Protein AF-0000000075743514 (afdb_homodimer)

Organism: Caldivirga maquilingensis (strain ATCC 700844 / DSM 13496 / JCM 10307 / IC-167) (NCBI:txid397948)

Foldseek 3Di:
DDPAPLCLQVVCPPADWAAACLLPPFREIERQQLPRDFQSFVLLLLLSLLVVPDDDQQLAEEEEDAASNLRSVLVRCLSVVGAYEYEHEPPRFPLRVVSSVVSVHHYDYDHDDRVVCVVVRVVVCVVSVGHYSPCQAHLSLQQSLLVGVQVRVQVVQVVVPDDAQEEEFEAASNRNQLSNQLNCCVVPNNSHAYEYEAADDPADFPPGHDDDPVRNSNVSRDHPYYHHDHQLQLLVQQVSRCVRVVFFAGSRQSRRSSVCVVVSDHRYYYYGGHGNPSCCVVNVVSVVVVD/DDPAPLCLQVVCPPADWAAACLLPPFREIERQQLPRDFQSFVLLLLLSLLVVPDDDQQLAEEEEDAASNLRSVLVRCLRVVGAYEYEHEPPRFPLRVVSSVVSVHHYHYDHDDRVVCVVVRVVVCVVSVGHYSPCQAHLSLQQSLLVGVQVRVQVVQVVVPDDAQEEEFEAASNRNQLSNQLNCCVVPNNSHAYEYEAADDPADFPPGHDDDPVRNSNVSRDHPYYHHDHQLQLLVQQVSRCVRVVFFAGSRQSRRSSVCVVVSDHRYYYYGGHGNPSCCVVNVVSVVVVD

Solvent-accessible surface area (backbone atoms only — not comparable to full-atom values): 28614 Å² total; per-residue (Å²): 110,27,81,39,64,68,50,41,56,63,64,58,57,71,57,51,37,34,46,39,52,70,56,57,92,40,51,36,29,34,37,39,28,30,69,35,80,64,60,25,16,47,32,40,55,32,32,52,28,30,57,69,69,44,76,88,48,79,81,9,38,37,50,67,33,59,38,60,44,42,46,19,40,49,20,56,32,22,46,70,73,33,54,46,39,38,32,29,31,62,80,34,58,64,47,45,56,47,53,35,53,46,38,66,47,49,73,45,72,38,82,69,46,57,79,74,44,41,65,59,52,56,52,49,24,62,74,70,62,30,39,59,61,44,74,62,72,34,64,36,27,20,46,41,19,32,71,40,57,30,48,43,51,54,53,43,32,52,74,71,71,47,74,56,37,32,40,34,30,50,26,44,73,32,29,57,49,20,11,30,24,44,45,46,39,73,74,48,39,84,63,36,39,27,35,36,31,25,39,22,91,95,38,72,42,77,82,42,34,63,87,52,92,86,42,75,44,52,86,56,38,54,61,76,43,78,43,70,34,40,47,69,48,7,47,52,18,23,32,48,37,14,38,32,40,20,43,62,40,14,56,50,22,5,31,30,47,33,51,44,62,73,64,65,64,54,33,27,38,35,44,26,42,30,37,33,59,63,38,47,70,61,49,46,55,52,52,63,70,73,106,110,27,82,38,65,68,51,42,54,64,63,58,57,70,58,51,37,34,46,40,52,69,56,58,92,38,52,36,30,35,39,39,28,29,69,35,80,65,61,26,16,46,31,39,53,33,31,51,27,30,56,67,69,43,78,86,48,78,79,9,38,38,48,68,33,58,36,59,44,42,46,20,40,48,20,56,32,22,46,70,72,33,55,45,39,36,31,28,30,62,81,33,58,65,47,44,56,45,54,36,52,47,39,66,46,50,73,44,72,39,81,68,46,56,77,75,44,41,63,58,51,55,51,47,23,62,75,69,61,30,40,60,61,44,75,62,71,34,64,34,28,19,46,41,20,32,71,40,56,29,48,44,50,54,53,43,33,50,75,72,71,46,72,57,38,31,39,34,30,51,24,45,73,33,27,58,48,21,10,30,24,45,43,46,39,74,74,47,37,84,63,35,40,28,35,36,31,25,38,21,90,97,38,74,41,76,82,43,34,63,89,52,92,85,42,73,44,52,85,57,40,54,63,74,43,78,43,70,35,38,48,70,48,8,47,50,18,24,33,47,38,14,40,31,40,21,42,63,41,16,56,50,22,5,32,29,48,32,51,44,61,74,64,67,64,54,33,27,38,35,46,25,42,30,38,33,59,63,37,48,69,62,49,48,54,52,53,64,71,73,106

pLDDT: mean 96.68, std 4.06, range [60.94, 98.94]

Secondary structure (DSSP, 8-state):
-BSSHHHHHHHTPSPPEEE-GGGTTS-EEEEEGGGSTTTSBTHHHHHHHHHHHSS--TT-EEEE-SSHHHHHHHHHHHHHT--EEEEEETTS-HHHHHHHHHTT-EEEEESS-HHHHHHHHHHHHHHHT-B---TTT-THHHHHIIIIIIHHHHHHHHHHT---SEEEEE-SSSHHHHHHHHHHHHHHGGGSEEEEEEEPTT---TT-----TT-TTTTT---SEEEEE-HHHHHHHHHHHHHHH---B-HHHHHHHHHHHHHT-SSEEEEE-BBGGGGHHHHHHHHHHH-/-BSSHHHHHHHTPSPPEEE-GGGTTS-EEEEEGGGSTTTSBTHHHHHHHHHHH-S--TT-EEEE-SSHHHHHHHHHHHHHT--EEEEEETTS-HHHHHHHHHTT-EEEEESS-HHHHHHHHHHHHHHHT-B---TTT-THHHHHIIIIIIHHHHHHHHHHT---SEEEEE-SSSHHHHHHHHHHHHHHGGGSEEEEEEEPTT---TT-----TT-TTTTT---SEEEEE-HHHHHHHHHHHHHHH---B-HHHHHHHHHHHHHT-SSEEEEE-BBGGGGHHHHHHHHHHH-

Sequence (582 aa):
MFNSLEELVTGVWPTPLLKLNLFKQRNVWAKLEFMNPLTHSIKDRTALGLIKSLGNVDKGVIEVSSGNLAVALASILRARGIDYIAYVPSGSPRSFKVMLKLMGVKVVEREGNTSSILPEVINEAKKLGLSHPNQFSNPANYMIHYNTTAREIDEQCRLAGFKPKYIIGAVGTAGHMTGISMYFKEKYGNDVKVIAVQPSVNSTIPGIKRINGNNPFSELLKVDQVIDVSREQALIGVVKVARSDGLLIGLSSGAVAYAAMSLNVNDAVLIFPDDAWKYIDELDYELTQVDMFNSLEELVTGVWPTPLLKLNLFKQRNVWAKLEFMNPLTHSIKDRTALGLIKSLGNVDKGVIEVSSGNLAVALASILRARGIDYIAYVPSGSPRSFKVMLKLMGVKVVEREGNTSSILPEVINEAKKLGLSHPNQFSNPANYMIHYNTTAREIDEQCRLAGFKPKYIIGAVGTAGHMTGISMYFKEKYGNDVKVIAVQPSVNSTIPGIKRINGNNPFSELLKVDQVIDVSREQALIGVVKVARSDGLLIGLSSGAVAYAAMSLNVNDAVLIFPDDAWKYIDELDYELTQVD

InterPro domains:
  IPR001926 Tryptophan synthase beta chain-like, PALP domain [PF00291] (10-261)
  IPR036052 Tryptophan synthase beta chain-like, PALP domain superfamily [G3DSA:3.40.50.1100] (15-280)
  IPR036052 Tryptophan synthase beta chain-like, PALP domain superfamily [G3DSA:3.40.50.1100] (45-139)
  IPR036052 Tryptophan synthase beta chain-like, PALP domain superfamily [SSF53686] (7-282)
  IPR050214 Cysteine synthase/Cystathionine beta-synthase [PTHR10314] (13-282)

Nearest PDB structures (foldseek):
  5b36-assembly2_B  TM=9.094E-01  e=4.203E-28  Aeropyrum pernix K1
  3vsc-assembly2_B  TM=9.122E-01  e=3.045E-27  Aeropyrum pernix K1
  2bht-assembly2_C  TM=8.977E-01  e=1.994E-23  Escherichia coli
  2bhs-assembly2_C  TM=8.764E-01  e=1.875E-23  Escherichia coli
  2v03-assembly1_A-2  TM=8.827E-01  e=9.368E-23  Escherichia coli K-12

Structure (mmCIF, N/CA/C/O backbone):
data_AF-0000000075743514-model_v1
#
loop_
_entity.id
_entity.type
_entity.pdbx_description
1 polymer "Pyridoxal-5'-phosphate-dependent protein beta subunit"
#
loop_
_atom_site.group_PDB
_atom_site.id
_atom_site.type_symbol
_atom_site.label_atom_id
_atom_site.label_alt_id
_atom_site.label_comp_id
_atom_site.label_asym_id
_atom_site.label_entity_id
_atom_site.label_seq_id
_atom_site.pdbx_PDB_ins_code
_atom_site.Cartn_x
_atom_site.Cartn_y
_atom_site.Cartn_z
_atom_site.occupancy
_atom_site.B_iso_or_equiv
_atom_site.auth_seq_id
_atom_site.auth_comp_id
_atom_site.auth_asym_id
_atom_site.auth_atom_id
_atom_site.pdbx_PDB_model_num
ATOM 1 N N . MET A 1 1 ? -10.547 10.031 -11.367 1 95.88 1 MET A N 1
ATOM 2 C CA . MET A 1 1 ? -11.742 9.891 -10.539 1 95.88 1 MET A CA 1
ATOM 3 C C . MET A 1 1 ? -12.438 8.562 -10.812 1 95.88 1 MET A C 1
ATOM 5 O O . MET A 1 1 ? -12.508 8.117 -11.953 1 95.88 1 MET A O 1
ATOM 9 N N . PHE A 1 2 ? -12.875 7.914 -9.711 1 97.62 2 PHE A N 1
ATOM 10 C CA . PHE A 1 2 ? -13.523 6.613 -9.836 1 97.62 2 PHE A CA 1
ATOM 11 C C . PHE A 1 2 ? -14.82 6.578 -9.039 1 97.62 2 PHE A C 1
ATOM 13 O O . PHE A 1 2 ? -14.867 7.055 -7.898 1 97.62 2 PHE A O 1
ATOM 20 N N . ASN A 1 3 ? -15.883 5.969 -9.625 1 96.62 3 ASN A N 1
ATOM 21 C CA . ASN A 1 3 ? -17.203 5.969 -8.992 1 96.62 3 ASN A CA 1
ATOM 22 C C . ASN A 1 3 ? -17.438 4.684 -8.211 1 96.62 3 ASN A C 1
ATOM 24 O O . ASN A 1 3 ? -18.469 4.551 -7.531 1 96.62 3 ASN A O 1
ATOM 28 N N . SER A 1 4 ? -16.531 3.689 -8.367 1 96.69 4 SER A N 1
ATOM 29 C CA . SER A 1 4 ? -16.656 2.424 -7.656 1 96.69 4 SER A CA 1
ATOM 30 C C . SER A 1 4 ? -15.281 1.816 -7.379 1 96.69 4 SER A C 1
ATOM 32 O O . SER A 1 4 ? -14.297 2.172 -8.031 1 96.69 4 SER A O 1
ATOM 34 N N . LEU A 1 5 ? -15.273 0.957 -6.422 1 97.75 5 LEU A N 1
ATOM 35 C CA . LEU A 1 5 ? -14.039 0.269 -6.059 1 97.75 5 LEU A CA 1
ATOM 36 C C . LEU A 1 5 ? -13.508 -0.548 -7.23 1 97.75 5 LEU A C 1
ATOM 38 O O . LEU A 1 5 ? -12.289 -0.611 -7.449 1 97.75 5 LEU A O 1
ATOM 42 N N . GLU A 1 6 ? -14.367 -1.221 -7.984 1 96.44 6 GLU A N 1
ATOM 43 C CA . GLU A 1 6 ? -13.945 -2.033 -9.117 1 96.44 6 GLU A CA 1
ATOM 44 C C . GLU A 1 6 ? -13.367 -1.166 -10.234 1 96.44 6 GLU A C 1
ATOM 46 O O . GLU A 1 6 ? -12.398 -1.553 -10.891 1 96.44 6 GLU A O 1
ATOM 51 N N . GLU A 1 7 ? -14.031 0.012 -10.422 1 97.69 7 GLU A N 1
ATOM 52 C CA . GLU A 1 7 ? -13.469 0.966 -11.375 1 97.69 7 GLU A CA 1
ATOM 53 C C . GLU A 1 7 ? -12.07 1.408 -10.938 1 97.69 7 GLU A C 1
ATOM 55 O O . GLU A 1 7 ? -11.188 1.608 -11.781 1 97.69 7 GLU A O 1
ATOM 60 N N . LEU A 1 8 ? -11.906 1.562 -9.625 1 98.5 8 LEU A N 1
ATOM 61 C CA . LEU A 1 8 ? -10.594 1.939 -9.109 1 98.5 8 LEU A CA 1
ATOM 62 C C . LEU A 1 8 ? -9.555 0.864 -9.414 1 98.5 8 LEU A C 1
ATOM 64 O O . LEU A 1 8 ? -8.453 1.174 -9.867 1 98.5 8 LEU A O 1
ATOM 68 N N . VAL A 1 9 ? -9.867 -0.396 -9.203 1 98.31 9 VAL A N 1
ATOM 69 C CA . VAL A 1 9 ? -8.93 -1.495 -9.414 1 98.31 9 VAL A CA 1
ATOM 70 C C . VAL A 1 9 ? -8.422 -1.485 -10.852 1 98.31 9 VAL A C 1
ATOM 72 O O . VAL A 1 9 ? -7.219 -1.407 -11.102 1 98.31 9 VAL A O 1
ATOM 75 N N . THR A 1 10 ? -9.344 -1.459 -11.812 1 97.81 10 THR A N 1
ATOM 76 C CA . THR A 1 10 ? -8.945 -1.525 -13.219 1 97.81 10 THR A CA 1
ATOM 77 C C . THR A 1 10 ? -8.328 -0.203 -13.664 1 97.81 10 THR A C 1
ATOM 79 O O . THR A 1 10 ? -7.473 -0.18 -14.555 1 97.81 10 THR A O 1
ATOM 82 N N . GLY A 1 11 ? -8.719 0.873 -12.992 1 97.19 11 GLY A N 1
ATOM 83 C CA . GLY A 1 11 ? -8.312 2.203 -13.422 1 97.19 11 GLY A CA 1
ATOM 84 C C . GLY A 1 11 ? -6.863 2.516 -13.102 1 97.19 11 GLY A C 1
ATOM 85 O O . GLY A 1 11 ? -6.273 3.424 -13.695 1 97.19 11 GLY A O 1
ATOM 86 N N . VAL A 1 12 ? -6.266 1.74 -12.234 1 97.12 12 VAL A N 1
ATOM 87 C CA . VAL A 1 12 ? -4.898 2.061 -11.828 1 97.12 12 VAL A CA 1
ATOM 88 C C . VAL A 1 12 ? -3.908 1.262 -12.672 1 97.12 12 VAL A C 1
ATOM 90 O O . VAL A 1 12 ? -2.693 1.379 -12.492 1 97.12 12 VAL A O 1
ATOM 93 N N . TRP A 1 13 ? -4.43 0.385 -13.586 1 97.69 13 TRP A N 1
ATOM 94 C CA . TRP A 1 13 ? -3.557 -0.374 -14.477 1 97.69 13 TRP A CA 1
ATOM 95 C C . TRP A 1 13 ? -3.123 0.474 -15.664 1 97.69 13 TRP A C 1
ATOM 97 O O . TRP A 1 13 ? -3.9 1.288 -16.172 1 97.69 13 TRP A O 1
ATOM 107 N N . PRO A 1 14 ? -1.909 0.281 -16.203 1 98.38 14 PRO A N 1
ATOM 108 C CA . PRO A 1 14 ? -0.92 -0.719 -15.789 1 98.38 14 PRO A CA 1
ATOM 109 C C . PRO A 1 14 ? -0.207 -0.344 -14.492 1 98.38 14 PRO A C 1
ATOM 111 O O . PRO A 1 14 ? 0.044 0.837 -14.234 1 98.38 14 PRO A O 1
ATOM 114 N N . THR A 1 15 ? 0.092 -1.34 -13.648 1 98.75 15 THR A N 1
ATOM 115 C CA . THR A 1 15 ? 0.985 -1.09 -12.523 1 98.75 15 THR A CA 1
ATOM 116 C C . THR A 1 15 ? 2.393 -0.76 -13.016 1 98.75 15 THR A C 1
ATOM 118 O O . THR A 1 15 ? 2.762 -1.104 -14.141 1 98.75 15 THR A O 1
ATOM 121 N N . PRO A 1 16 ? 3.18 -0.149 -12.25 1 98.69 16 PRO A N 1
ATOM 122 C CA . PRO A 1 16 ? 4.469 0.389 -12.688 1 98.69 16 PRO A CA 1
ATOM 123 C C . PRO A 1 16 ? 5.492 -0.704 -12.992 1 98.69 16 PRO A C 1
ATOM 125 O O . PRO A 1 16 ? 5.445 -1.781 -12.398 1 98.69 16 PRO A O 1
ATOM 128 N N . LEU A 1 17 ? 6.266 -0.479 -13.945 1 98.75 17 LEU A N 1
ATOM 129 C CA . LEU A 1 17 ? 7.523 -1.168 -14.219 1 98.75 17 LEU A CA 1
ATOM 130 C C . LEU A 1 17 ? 8.719 -0.286 -13.859 1 98.75 17 LEU A C 1
ATOM 132 O O . LEU A 1 17 ? 8.891 0.788 -14.445 1 98.75 17 LEU A O 1
ATOM 136 N N . LEU A 1 18 ? 9.562 -0.729 -12.875 1 98.62 18 LEU A N 1
ATOM 137 C CA . LEU A 1 18 ? 10.633 0.105 -12.336 1 98.62 18 LEU A CA 1
ATOM 138 C C . LEU A 1 18 ? 11.992 -0.542 -12.562 1 98.62 18 LEU A C 1
ATOM 140 O O . LEU A 1 18 ? 12.195 -1.717 -12.242 1 98.62 18 LEU A O 1
ATOM 144 N N . LYS A 1 19 ? 12.938 0.194 -13.109 1 98.38 19 LYS A N 1
ATOM 145 C CA . LYS A 1 19 ? 14.305 -0.299 -13.219 1 98.38 19 LYS A CA 1
ATOM 146 C C . LYS A 1 19 ? 14.977 -0.368 -11.852 1 98.38 19 LYS A C 1
ATOM 148 O O . LYS A 1 19 ? 14.898 0.582 -11.07 1 98.38 19 LYS A O 1
ATOM 153 N N . LEU A 1 20 ? 15.641 -1.454 -11.547 1 98.5 20 LEU A N 1
ATOM 154 C CA . LEU A 1 20 ? 16.188 -1.667 -10.219 1 98.5 20 LEU A CA 1
ATOM 155 C C . LEU A 1 20 ? 17.672 -1.272 -10.172 1 98.5 20 LEU A C 1
ATOM 157 O O . LEU A 1 20 ? 18.469 -1.76 -10.969 1 98.5 20 LEU A O 1
ATOM 161 N N . ASN A 1 21 ? 17.984 -0.526 -9.117 1 97.88 21 ASN A N 1
ATOM 162 C CA . ASN A 1 21 ? 19.375 -0.161 -8.859 1 97.88 21 ASN A CA 1
ATOM 163 C C . ASN A 1 21 ? 20.188 -1.364 -8.398 1 97.88 21 ASN A C 1
ATOM 165 O O . ASN A 1 21 ? 21.406 -1.421 -8.625 1 97.88 21 ASN A O 1
ATOM 169 N N . LEU A 1 22 ? 19.531 -2.281 -7.781 1 98.31 22 LEU A N 1
ATOM 170 C CA . LEU A 1 22 ? 20.156 -3.453 -7.18 1 98.31 22 LEU A CA 1
ATOM 171 C C . LEU A 1 22 ? 21.047 -4.168 -8.188 1 98.31 22 LEU A C 1
ATOM 173 O O . LEU A 1 22 ? 22.094 -4.727 -7.812 1 98.31 22 LEU A O 1
ATOM 177 N N . PHE A 1 23 ? 20.656 -4.105 -9.453 1 97.94 23 PHE A N 1
ATOM 178 C CA . PHE A 1 23 ? 21.359 -4.887 -10.461 1 97.94 23 PHE A CA 1
ATOM 179 C C . PHE A 1 23 ? 22.312 -4.004 -11.266 1 97.94 23 PHE A C 1
ATOM 181 O O . PHE A 1 23 ? 22.797 -4.406 -12.328 1 97.94 23 PHE A O 1
ATOM 188 N N . LYS A 1 24 ? 22.578 -2.752 -10.805 1 91.5 24 LYS A N 1
ATOM 189 C CA . LYS A 1 24 ? 23.594 -1.843 -11.32 1 91.5 24 LYS A CA 1
ATOM 190 C C . LYS A 1 24 ? 23.375 -1.574 -12.812 1 91.5 24 LYS A C 1
ATOM 192 O O . LYS A 1 24 ? 22.281 -1.194 -13.227 1 91.5 24 LYS A O 1
ATOM 197 N N . GLN A 1 25 ? 24.328 -2.027 -13.625 1 90.12 25 GLN A N 1
ATOM 198 C CA . GLN A 1 25 ? 24.297 -1.661 -15.039 1 90.12 25 GLN A CA 1
ATOM 199 C C . GLN A 1 25 ? 23.469 -2.654 -15.844 1 90.12 25 GLN A C 1
ATOM 201 O O . GLN A 1 25 ? 23.234 -2.455 -17.031 1 90.12 25 GLN A O 1
ATOM 206 N N . ARG A 1 26 ? 22.953 -3.619 -15.211 1 96.62 26 ARG A N 1
ATOM 207 C CA . ARG A 1 26 ? 22.109 -4.57 -15.93 1 96.62 26 ARG A CA 1
ATOM 208 C C . ARG A 1 26 ? 20.688 -4.051 -16.062 1 96.62 26 ARG A C 1
ATOM 210 O O . ARG A 1 26 ? 20.25 -3.205 -15.273 1 96.62 26 ARG A O 1
ATOM 217 N N . ASN A 1 27 ? 20.047 -4.5 -17.156 1 98.12 27 ASN A N 1
ATOM 218 C CA . ASN A 1 27 ? 18.688 -4.07 -17.469 1 98.12 27 ASN A CA 1
ATOM 219 C C . ASN A 1 27 ? 17.656 -4.977 -16.797 1 98.12 27 ASN A C 1
ATOM 221 O O . ASN A 1 27 ? 17.047 -5.824 -17.469 1 98.12 27 ASN A O 1
ATOM 225 N N . VAL A 1 28 ? 17.438 -4.766 -15.469 1 98.75 28 VAL A N 1
ATOM 226 C CA . VAL A 1 28 ? 16.5 -5.57 -14.688 1 98.75 28 VAL A CA 1
ATOM 227 C C . VAL A 1 28 ? 15.414 -4.68 -14.094 1 98.75 28 VAL A C 1
ATOM 229 O O . VAL A 1 28 ? 15.711 -3.674 -13.445 1 98.75 28 VAL A O 1
ATOM 232 N N . TRP A 1 29 ? 14.211 -5.082 -14.383 1 98.81 29 TRP A N 1
ATOM 233 C CA . TRP A 1 29 ? 13.047 -4.285 -14.016 1 98.81 29 TRP A CA 1
ATOM 234 C C . TRP A 1 29 ? 12.117 -5.074 -13.094 1 98.81 29 TRP A C 1
ATOM 236 O O . TRP A 1 29 ? 12.07 -6.305 -13.148 1 98.81 29 TRP A O 1
ATOM 246 N N . ALA A 1 30 ? 11.438 -4.363 -12.242 1 98.88 30 ALA A N 1
ATOM 247 C CA . ALA A 1 30 ? 10.422 -4.969 -11.375 1 98.88 30 ALA A CA 1
ATOM 248 C C . ALA A 1 30 ? 9.023 -4.492 -11.75 1 98.88 30 ALA A C 1
ATOM 250 O O . ALA A 1 30 ? 8.789 -3.289 -11.891 1 98.88 30 ALA A O 1
ATOM 251 N N . LYS A 1 31 ? 8.125 -5.41 -12.07 1 98.94 31 LYS A N 1
ATOM 252 C CA . LYS A 1 31 ? 6.699 -5.121 -12.18 1 98.94 31 LYS A CA 1
ATOM 253 C C . LYS A 1 31 ? 6.051 -4.992 -10.805 1 98.94 31 LYS A C 1
ATOM 255 O O . LYS A 1 31 ? 5.883 -5.988 -10.094 1 98.94 31 LYS A O 1
ATOM 260 N N . LEU A 1 32 ? 5.625 -3.758 -10.406 1 98.88 32 LEU A N 1
ATOM 261 C CA . LEU A 1 32 ? 5.23 -3.449 -9.039 1 98.88 32 LEU A CA 1
ATOM 262 C C . LEU A 1 32 ? 3.742 -3.713 -8.828 1 98.88 32 LEU A C 1
ATOM 264 O O . LEU A 1 32 ? 2.963 -2.775 -8.641 1 98.88 32 LEU A O 1
ATOM 268 N N . GLU A 1 33 ? 3.422 -4.949 -8.625 1 98.81 33 GLU A N 1
ATOM 269 C CA . GLU A 1 33 ? 2.027 -5.355 -8.469 1 98.81 33 GLU A CA 1
ATOM 270 C C . GLU A 1 33 ? 1.5 -5.004 -7.082 1 98.81 33 GLU A C 1
ATOM 272 O O . GLU A 1 33 ? 0.289 -5.008 -6.855 1 98.81 33 GLU A O 1
ATOM 277 N N . PHE A 1 34 ? 2.379 -4.668 -6.117 1 98.44 34 PHE A N 1
ATOM 278 C CA . PHE A 1 34 ? 1.924 -4.211 -4.809 1 98.44 34 PHE A CA 1
ATOM 279 C C . PHE A 1 34 ? 1.243 -2.854 -4.914 1 98.44 34 PHE A C 1
ATOM 281 O O . PHE A 1 34 ? 0.658 -2.369 -3.941 1 98.44 34 PHE A O 1
ATOM 288 N N . MET A 1 35 ? 1.204 -2.23 -6.129 1 98.44 35 MET A N 1
ATOM 289 C CA . MET A 1 35 ? 0.561 -0.935 -6.32 1 98.44 35 MET A CA 1
ATOM 290 C C . MET A 1 35 ? -0.9 -1.107 -6.727 1 98.44 35 MET A C 1
ATOM 292 O O . MET A 1 35 ? -1.567 -0.137 -7.086 1 98.44 35 MET A O 1
ATOM 296 N N . ASN A 1 36 ? -1.401 -2.336 -6.68 1 98.75 36 ASN A N 1
ATOM 297 C CA . ASN A 1 36 ? -2.848 -2.521 -6.723 1 9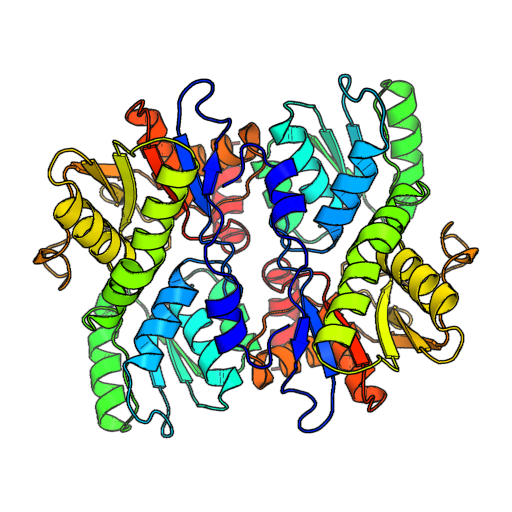8.75 36 ASN A CA 1
ATOM 298 C C . ASN A 1 36 ? -3.523 -1.96 -5.477 1 98.75 36 ASN A C 1
ATOM 300 O O . ASN A 1 36 ? -2.961 -2.02 -4.383 1 98.75 36 ASN A O 1
ATOM 304 N N . PRO A 1 37 ? -4.746 -1.481 -5.531 1 98.38 37 PRO A N 1
ATOM 305 C CA . PRO A 1 37 ? -5.238 -0.521 -4.543 1 98.38 37 PRO A CA 1
ATOM 306 C C . PRO A 1 37 ? -5.863 -1.198 -3.322 1 98.38 37 PRO A C 1
ATOM 308 O O . PRO A 1 37 ? -6.035 -0.562 -2.279 1 98.38 37 PRO A O 1
ATOM 311 N N . LEU A 1 38 ? -6.281 -2.457 -3.414 1 98.5 38 LEU A N 1
ATOM 312 C CA . LEU A 1 38 ? -7.082 -3.027 -2.336 1 98.5 38 LEU A CA 1
ATOM 313 C C . LEU A 1 38 ? -6.191 -3.621 -1.251 1 98.5 38 LEU A C 1
ATOM 315 O O . LEU A 1 38 ? -6.266 -3.213 -0.089 1 98.5 38 LEU A O 1
ATOM 319 N N . THR A 1 39 ? -5.328 -4.566 -1.691 1 98.38 39 THR A N 1
ATOM 320 C CA . THR A 1 39 ? -4.512 -5.301 -0.73 1 98.38 39 THR A CA 1
ATOM 321 C C . THR A 1 39 ? -3.031 -4.984 -0.925 1 98.38 39 THR A C 1
ATOM 323 O O . THR A 1 39 ? -2.174 -5.57 -0.256 1 98.38 39 THR A O 1
ATOM 326 N N . HIS A 1 40 ? -2.771 -4.082 -1.88 1 98.19 40 HIS A N 1
ATOM 327 C CA . HIS A 1 40 ? -1.383 -3.832 -2.248 1 98.19 40 HIS A CA 1
ATOM 328 C C . HIS A 1 40 ? -0.684 -5.121 -2.666 1 98.19 40 HIS A C 1
ATOM 330 O O . HIS A 1 40 ? 0.394 -5.441 -2.158 1 98.19 40 HIS A O 1
ATOM 336 N N . SER A 1 41 ? -1.385 -5.82 -3.604 1 98.5 41 SER A N 1
ATOM 337 C CA . SER A 1 41 ? -0.812 -7.066 -4.102 1 98.5 41 SER A CA 1
ATOM 338 C C . SER A 1 41 ? -1.41 -7.445 -5.453 1 98.5 41 SER A C 1
ATOM 340 O O . SER A 1 41 ? -2.42 -6.879 -5.875 1 98.5 41 SER A O 1
ATOM 342 N N . ILE A 1 42 ? -0.822 -8.406 -6.055 1 98.75 42 ILE A N 1
ATOM 343 C CA . ILE A 1 42 ? -1.219 -8.898 -7.367 1 98.75 42 ILE A CA 1
ATOM 344 C C . ILE A 1 42 ? -2.576 -9.594 -7.27 1 98.75 42 ILE A C 1
ATOM 346 O O . ILE A 1 42 ? -3.262 -9.773 -8.281 1 98.75 42 ILE A O 1
ATOM 350 N N . LYS A 1 43 ? -3.02 -9.945 -6.023 1 98.75 43 LYS A N 1
ATOM 351 C CA . LYS A 1 43 ? -4.242 -10.727 -5.84 1 98.75 43 LYS A CA 1
ATOM 352 C C . LYS A 1 43 ? -5.48 -9.852 -6.039 1 98.75 43 LYS A C 1
ATOM 354 O O . LYS A 1 43 ? -6.59 -10.375 -6.184 1 98.75 43 LYS A O 1
ATOM 359 N N . ASP A 1 44 ? -5.309 -8.531 -6.027 1 98.81 44 ASP A N 1
ATOM 360 C CA . ASP A 1 44 ? -6.434 -7.68 -6.398 1 98.81 44 ASP A CA 1
ATOM 361 C C . ASP A 1 44 ? -6.961 -8.039 -7.789 1 98.81 44 ASP A C 1
ATOM 363 O O . ASP A 1 44 ? -8.172 -8.086 -8.008 1 98.81 44 ASP A O 1
ATOM 367 N N . ARG A 1 45 ? -5.965 -8.312 -8.719 1 98.81 45 ARG A N 1
ATOM 368 C CA . ARG A 1 45 ? -6.344 -8.727 -10.07 1 98.81 45 ARG A CA 1
ATOM 369 C C . ARG A 1 45 ? -7.098 -10.055 -10.039 1 98.81 45 ARG A C 1
ATOM 371 O O . ARG A 1 45 ? -8.164 -10.188 -10.648 1 98.81 45 ARG A O 1
ATOM 378 N N . THR A 1 46 ? -6.531 -10.977 -9.312 1 98.81 46 THR A N 1
ATOM 379 C CA . THR A 1 46 ? -7.105 -12.312 -9.242 1 98.81 46 THR A CA 1
ATOM 380 C C . THR A 1 46 ? -8.516 -12.266 -8.672 1 98.81 46 THR A C 1
ATOM 382 O O . THR A 1 46 ? -9.43 -12.898 -9.211 1 98.81 46 THR A O 1
ATOM 385 N N . ALA A 1 47 ? -8.695 -11.523 -7.59 1 98.81 47 ALA A N 1
ATOM 386 C CA . ALA A 1 47 ? -10.008 -11.398 -6.961 1 98.81 47 ALA A CA 1
ATOM 387 C C . ALA A 1 47 ? -11.031 -10.836 -7.938 1 98.81 47 ALA A C 1
ATOM 389 O O . ALA A 1 47 ? -12.148 -11.344 -8.047 1 98.81 47 ALA A O 1
ATOM 390 N N . LEU A 1 48 ? -10.633 -9.773 -8.633 1 98.56 48 LEU A N 1
ATOM 391 C CA . LEU A 1 48 ? -11.531 -9.172 -9.617 1 98.56 48 LEU A CA 1
ATOM 392 C C . LEU A 1 48 ? -11.898 -10.18 -10.703 1 98.56 48 LEU A C 1
ATOM 394 O O . LEU A 1 48 ? -13.07 -10.312 -11.055 1 98.56 48 LEU A O 1
ATOM 398 N N . GLY A 1 49 ? -10.867 -10.875 -11.281 1 98.56 49 GLY A N 1
ATOM 399 C CA . GLY A 1 49 ? -11.117 -11.883 -12.297 1 98.56 49 GLY A CA 1
ATOM 400 C C . GLY A 1 49 ? -12.055 -12.977 -11.828 1 98.56 49 GLY A C 1
ATOM 401 O O . GLY A 1 49 ? -12.984 -13.352 -12.547 1 98.56 49 GLY A O 1
ATOM 402 N N . LEU A 1 50 ? -11.859 -13.484 -10.609 1 98.75 50 LEU A N 1
ATOM 403 C CA . LEU A 1 50 ? -12.664 -14.562 -10.062 1 98.75 50 LEU A CA 1
ATOM 404 C C . LEU A 1 50 ? -14.109 -14.109 -9.867 1 98.75 50 LEU A C 1
ATOM 406 O O . LEU A 1 50 ? -15.039 -14.805 -10.281 1 98.75 50 LEU A O 1
ATOM 410 N N . ILE A 1 51 ? -14.289 -12.938 -9.281 1 98.19 51 ILE A N 1
ATOM 411 C CA . ILE A 1 51 ? -15.633 -12.438 -9.008 1 98.19 51 ILE A CA 1
ATOM 412 C C . ILE A 1 51 ? -16.375 -12.219 -10.32 1 98.19 51 ILE A C 1
ATOM 414 O O . ILE A 1 51 ? -17.562 -12.578 -10.438 1 98.19 51 ILE A O 1
ATOM 418 N N . LYS A 1 52 ? -15.711 -11.656 -11.328 1 97.38 52 LYS A N 1
ATOM 419 C CA . LYS A 1 52 ? -16.344 -11.391 -12.625 1 97.38 52 LYS A CA 1
ATOM 420 C C . LYS A 1 52 ? -16.75 -12.695 -13.312 1 97.38 52 LYS A C 1
ATOM 422 O O . LYS A 1 52 ? -17.672 -12.711 -14.117 1 97.38 52 LYS A O 1
ATOM 427 N N . SER A 1 53 ? -16.031 -13.734 -13.008 1 98 53 SER A N 1
ATOM 428 C CA . SER A 1 53 ? -16.297 -15.008 -13.664 1 98 53 SER A CA 1
ATOM 429 C C . SER A 1 53 ? -17.531 -15.695 -13.062 1 98 53 SER A C 1
ATOM 431 O O . SER A 1 53 ? -18.062 -16.641 -13.641 1 98 53 SER A O 1
ATOM 433 N N . LEU A 1 54 ? -17.859 -15.039 -11.93 1 95.75 54 LEU A N 1
ATOM 434 C CA . LEU A 1 54 ? 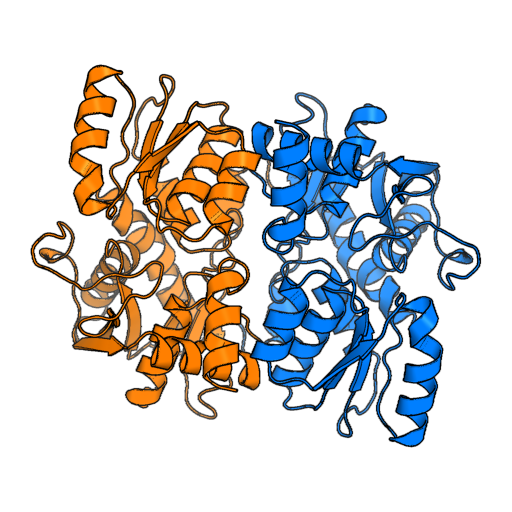-18.984 -15.664 -11.242 1 95.75 54 LEU A CA 1
ATOM 435 C C . LEU A 1 54 ? -20.312 -15.109 -11.758 1 95.75 54 LEU A C 1
ATOM 437 O O . LEU A 1 54 ? -20.359 -14 -12.281 1 95.75 54 LEU A O 1
ATOM 441 N N . GLY A 1 55 ? -21.328 -15.758 -11.938 1 89.19 55 GLY A N 1
ATOM 442 C CA . GLY A 1 55 ? -22.656 -15.25 -12.195 1 89.19 55 GLY A CA 1
ATOM 443 C C . GLY A 1 55 ? -23.234 -14.453 -11.039 1 89.19 55 GLY A C 1
ATOM 444 O O . GLY A 1 55 ? -22.594 -13.539 -10.523 1 89.19 55 GLY A O 1
ATOM 445 N N . ASN A 1 56 ? -24.328 -14.68 -10.672 1 90.81 56 ASN A N 1
ATOM 446 C CA . ASN A 1 56 ? -25 -14.062 -9.531 1 90.81 56 ASN A CA 1
ATOM 447 C C . ASN A 1 56 ? -24.406 -14.555 -8.211 1 90.81 56 ASN A C 1
ATOM 449 O O . ASN A 1 56 ? -24.406 -15.758 -7.938 1 90.81 56 ASN A O 1
ATOM 453 N N . VAL A 1 57 ? -23.938 -13.602 -7.375 1 95.12 57 VAL A N 1
ATOM 454 C CA . VAL A 1 57 ? -23.312 -13.961 -6.109 1 95.12 57 VAL A CA 1
ATOM 455 C C . VAL A 1 57 ? -24.125 -13.398 -4.945 1 95.12 57 VAL A C 1
ATOM 457 O O . VAL A 1 57 ? -23.594 -13.188 -3.854 1 95.12 57 VAL A O 1
ATOM 460 N N . ASP A 1 58 ? -25.344 -13.164 -5.164 1 93 58 ASP A N 1
ATOM 461 C CA . ASP A 1 58 ? -26.172 -12.438 -4.207 1 93 58 ASP A CA 1
ATOM 462 C C . ASP A 1 58 ? -26.344 -13.242 -2.92 1 93 58 ASP A C 1
ATOM 464 O O . ASP A 1 58 ? -26.578 -12.672 -1.852 1 93 58 ASP A O 1
ATOM 468 N N . LYS A 1 59 ? -26.312 -14.594 -3 1 95.75 59 LYS A N 1
ATOM 469 C CA . LYS A 1 59 ? -26.484 -15.422 -1.811 1 95.75 59 LYS A CA 1
ATOM 470 C C . LYS A 1 59 ? -25.234 -15.406 -0.938 1 95.75 59 LYS A C 1
ATOM 472 O O . LYS A 1 59 ? -25.266 -15.852 0.209 1 95.75 59 LYS A O 1
ATOM 477 N N . GLY A 1 60 ? -24.094 -14.938 -1.545 1 98.31 60 GLY A N 1
ATOM 478 C CA . GLY A 1 60 ? -22.859 -14.891 -0.79 1 98.31 60 GLY A CA 1
ATOM 479 C C . GLY A 1 60 ? -21.734 -15.68 -1.438 1 98.31 60 GLY A C 1
ATOM 480 O O . GLY A 1 60 ? -21.969 -16.438 -2.375 1 98.31 60 GLY A O 1
ATOM 481 N N . VAL A 1 61 ? -20.578 -15.477 -0.955 1 98.81 61 VAL A N 1
ATOM 482 C CA . VAL A 1 61 ? -19.375 -16.109 -1.49 1 98.81 61 VAL A CA 1
ATOM 483 C C . VAL A 1 61 ? -18.609 -16.797 -0.364 1 98.81 61 VAL A C 1
ATOM 485 O O . VAL A 1 61 ? -18.625 -16.344 0.781 1 98.81 61 VAL A O 1
ATOM 488 N N . ILE A 1 62 ? -18.016 -17.906 -0.621 1 98.81 62 ILE A N 1
ATOM 489 C CA . ILE A 1 62 ? -17.172 -18.641 0.316 1 98.81 62 ILE A CA 1
ATOM 490 C C . ILE A 1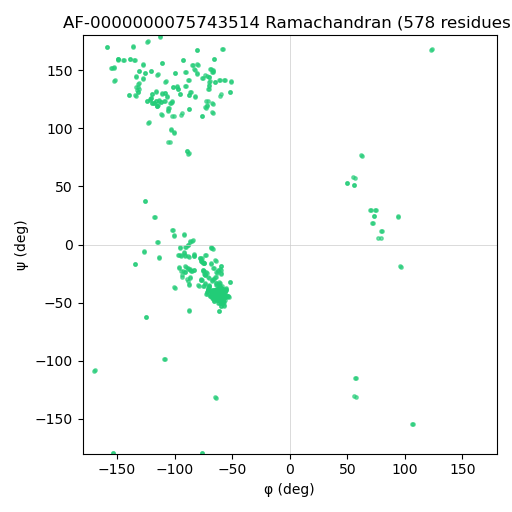 62 ? -15.875 -19.062 -0.37 1 98.81 62 ILE A C 1
ATOM 492 O O . ILE A 1 62 ? -15.883 -19.453 -1.539 1 98.81 62 ILE A O 1
ATOM 496 N N . GLU A 1 63 ? -14.734 -18.875 0.221 1 98.81 63 GLU A N 1
ATOM 497 C CA . GLU A 1 63 ? -13.43 -19.219 -0.345 1 98.81 63 GLU A CA 1
ATOM 498 C C . GLU A 1 63 ? -12.414 -19.516 0.752 1 98.81 63 GLU A C 1
ATOM 500 O O . GLU A 1 63 ? -12.555 -19.047 1.885 1 98.81 63 GLU A O 1
ATOM 505 N N . VAL A 1 64 ? -11.414 -20.344 0.479 1 98.38 64 VAL A N 1
ATOM 506 C CA . VAL A 1 64 ? -10.273 -20.547 1.37 1 98.38 64 VAL A CA 1
ATOM 507 C C . VAL A 1 64 ? -9.039 -19.859 0.789 1 98.38 64 VAL A C 1
ATOM 509 O O . VAL A 1 64 ? -8.75 -19.984 -0.405 1 98.38 64 VAL A O 1
ATOM 512 N N . SER A 1 65 ? -8.398 -19.062 1.543 1 97.19 65 SER A N 1
ATOM 513 C CA . SER A 1 65 ? -7.148 -18.406 1.18 1 97.19 65 SER A CA 1
ATOM 514 C C . SER A 1 65 ? -6.336 -18.031 2.418 1 97.19 65 SER A C 1
ATOM 516 O O . SER A 1 65 ? -6.906 -17.719 3.463 1 97.19 65 SER A O 1
ATOM 518 N N . SER A 1 66 ? -5.059 -17.984 2.271 1 91 66 SER A N 1
ATOM 519 C CA . SER A 1 66 ? -4.188 -17.734 3.414 1 91 66 SER A CA 1
ATOM 520 C C . SER A 1 66 ? -3.9 -16.25 3.578 1 91 66 SER A C 1
ATOM 522 O O . SER A 1 66 ? -3.289 -15.836 4.562 1 91 66 SER A O 1
ATOM 524 N N . GLY A 1 67 ? -4.305 -15.445 2.658 1 94 67 GLY A N 1
ATOM 525 C CA . GLY A 1 67 ? -3.809 -14.094 2.844 1 94 67 GLY A CA 1
ATOM 526 C C . GLY A 1 67 ? -4.48 -13.078 1.936 1 94 67 GLY A C 1
ATOM 527 O O . GLY A 1 67 ? -5.668 -12.789 2.092 1 94 67 GLY A O 1
ATOM 528 N N . ASN A 1 68 ? -3.705 -12.562 0.887 1 97.38 68 ASN A N 1
ATOM 529 C CA . ASN A 1 68 ? -4.047 -11.414 0.055 1 97.38 68 ASN A CA 1
ATOM 530 C C . ASN A 1 68 ? -5.359 -11.633 -0.692 1 97.38 68 ASN A C 1
ATOM 532 O O . ASN A 1 68 ? -6.172 -10.719 -0.814 1 97.38 68 ASN A O 1
ATOM 536 N N . LEU A 1 69 ? -5.602 -12.828 -1.14 1 98.62 69 LEU A N 1
ATOM 537 C CA . LEU A 1 69 ? -6.816 -13.07 -1.911 1 98.62 69 LEU A CA 1
ATOM 538 C C . LEU A 1 69 ? -8.055 -12.969 -1.025 1 98.62 69 LEU A C 1
ATOM 540 O O . LEU A 1 69 ? -9.078 -12.422 -1.443 1 98.62 69 LEU A O 1
ATOM 544 N N . ALA A 1 70 ? -7.984 -13.562 0.149 1 98.69 70 ALA A N 1
ATOM 545 C CA . ALA A 1 70 ? -9.109 -13.453 1.07 1 98.69 70 ALA A CA 1
ATOM 546 C C . ALA A 1 70 ? -9.492 -12 1.31 1 98.69 70 ALA A C 1
ATOM 548 O O . ALA A 1 70 ? -10.672 -11.641 1.258 1 98.69 70 ALA A O 1
ATOM 549 N N . VAL A 1 71 ? -8.523 -11.188 1.516 1 98.81 71 VAL A N 1
ATOM 550 C CA . VAL A 1 71 ? -8.766 -9.773 1.817 1 98.81 71 VAL A CA 1
ATOM 551 C C . VAL A 1 71 ? -9.258 -9.055 0.564 1 98.81 71 VAL A C 1
ATOM 553 O O . VAL A 1 71 ? -10.148 -8.211 0.637 1 98.81 71 VAL A O 1
ATOM 556 N N . ALA A 1 72 ? -8.672 -9.359 -0.577 1 98.88 72 ALA A N 1
ATOM 557 C CA . ALA A 1 72 ? -9.102 -8.742 -1.829 1 98.88 72 ALA A CA 1
ATOM 558 C C . ALA A 1 72 ? -10.555 -9.086 -2.137 1 98.88 72 ALA A C 1
ATOM 560 O O . ALA A 1 72 ? -11.336 -8.211 -2.529 1 98.88 72 ALA A O 1
ATOM 561 N N . LEU A 1 73 ? -10.914 -10.344 -1.97 1 98.88 73 LEU A N 1
ATOM 562 C CA . LEU A 1 73 ? -12.305 -10.742 -2.148 1 98.88 73 LEU A CA 1
ATOM 563 C C . LEU A 1 73 ? -13.219 -9.992 -1.181 1 98.88 73 LEU A C 1
ATOM 565 O O . LEU A 1 73 ? -14.266 -9.477 -1.579 1 98.88 73 LEU A O 1
ATOM 569 N N . ALA A 1 74 ? -12.805 -9.953 0.072 1 98.81 74 ALA A N 1
ATOM 570 C CA . ALA A 1 74 ? -13.578 -9.242 1.084 1 98.81 74 ALA A CA 1
ATOM 571 C C . ALA A 1 74 ? -13.836 -7.797 0.668 1 98.81 74 ALA A C 1
ATOM 573 O O . ALA A 1 74 ? -14.953 -7.293 0.792 1 98.81 74 ALA A O 1
ATOM 574 N N . SER A 1 75 ? -12.82 -7.152 0.174 1 98.81 75 SER A N 1
ATOM 575 C CA . SER A 1 75 ? -12.914 -5.754 -0.229 1 98.81 75 SER A CA 1
ATOM 576 C C . SER A 1 75 ? -13.969 -5.559 -1.313 1 98.81 75 SER A C 1
ATOM 578 O O . SER A 1 75 ? -14.875 -4.734 -1.166 1 98.81 75 SER A O 1
ATOM 580 N N . ILE A 1 76 ? -13.875 -6.328 -2.385 1 98.38 76 ILE A N 1
ATOM 581 C CA . ILE A 1 76 ? -14.781 -6.184 -3.52 1 98.38 76 ILE A CA 1
ATOM 582 C C . ILE A 1 76 ? -16.203 -6.543 -3.096 1 98.38 76 ILE A C 1
ATOM 584 O O . ILE A 1 76 ? -17.156 -5.832 -3.426 1 98.38 76 ILE A O 1
ATOM 588 N N . LEU A 1 77 ? -16.344 -7.609 -2.336 1 98.44 77 LEU A N 1
ATOM 589 C CA . LEU A 1 77 ? -17.672 -8.086 -1.958 1 98.44 77 LEU A CA 1
ATOM 590 C C . LEU A 1 77 ? -18.328 -7.137 -0.969 1 98.44 77 LEU A C 1
ATOM 592 O O . LEU A 1 77 ? -19.531 -6.879 -1.059 1 98.44 77 LEU A O 1
ATOM 596 N N . ARG A 1 78 ? -17.531 -6.582 -0.017 1 97.88 78 ARG A N 1
ATOM 597 C CA . ARG A 1 78 ? -18.094 -5.586 0.892 1 97.88 78 ARG A CA 1
ATOM 598 C C . ARG A 1 78 ? -18.609 -4.371 0.124 1 97.88 78 ARG A C 1
ATOM 600 O O . ARG A 1 78 ? -19.688 -3.871 0.396 1 97.88 78 ARG A O 1
ATOM 607 N N . ALA A 1 79 ? -17.828 -3.908 -0.812 1 97.44 79 ALA A N 1
ATOM 608 C CA . ALA A 1 79 ? -18.219 -2.75 -1.607 1 97.44 79 ALA A CA 1
ATOM 609 C C . ALA A 1 79 ? -19.531 -3.02 -2.357 1 97.44 79 ALA A C 1
ATOM 611 O O . ALA A 1 79 ? -20.281 -2.09 -2.668 1 97.44 79 ALA A O 1
ATOM 612 N N . ARG A 1 80 ? -19.812 -4.332 -2.617 1 96.69 80 ARG A N 1
ATOM 613 C CA . ARG A 1 80 ? -21.031 -4.727 -3.32 1 96.69 80 ARG A CA 1
ATOM 614 C C . ARG A 1 80 ? -22.156 -5.004 -2.338 1 96.69 80 ARG A C 1
ATOM 616 O O . ARG A 1 80 ? -23.297 -5.23 -2.748 1 96.69 80 ARG A O 1
ATOM 623 N N . GLY A 1 81 ? -21.844 -5.043 -1.064 1 96.69 81 GLY A N 1
ATOM 624 C CA . GLY A 1 81 ? -22.828 -5.402 -0.066 1 96.69 81 GLY A CA 1
ATOM 625 C C . GLY A 1 81 ? -23.156 -6.887 -0.048 1 96.69 81 GLY A C 1
ATOM 626 O O . GLY A 1 81 ? -24.297 -7.277 0.225 1 96.69 81 GLY A O 1
ATOM 627 N N . ILE A 1 82 ? -22.203 -7.719 -0.406 1 97.94 82 ILE A N 1
ATOM 628 C CA . ILE A 1 82 ? -22.406 -9.164 -0.515 1 97.94 82 ILE A CA 1
ATOM 629 C C . ILE A 1 82 ? -21.688 -9.875 0.63 1 97.94 82 ILE A C 1
ATOM 631 O O . ILE A 1 82 ? -20.562 -9.516 0.98 1 97.94 82 ILE A O 1
ATOM 635 N N . ASP A 1 83 ? -22.281 -10.883 1.208 1 97.88 83 ASP A N 1
ATOM 636 C CA . ASP A 1 83 ? -21.703 -11.641 2.316 1 97.88 83 ASP A CA 1
ATOM 637 C C . ASP A 1 83 ? -20.547 -12.523 1.841 1 97.88 83 ASP A C 1
ATOM 639 O O . ASP A 1 83 ? -20.594 -13.062 0.735 1 97.88 83 ASP A O 1
ATOM 643 N N . TYR A 1 84 ? -19.641 -12.633 2.674 1 98.69 84 TYR A N 1
ATOM 644 C CA . TYR A 1 84 ? -18.453 -13.406 2.371 1 98.69 84 TYR A CA 1
ATOM 645 C C . TYR A 1 84 ? -18 -14.219 3.578 1 98.69 84 TYR A C 1
ATOM 647 O O . TYR A 1 84 ? -17.922 -13.703 4.695 1 98.69 84 TYR A O 1
ATOM 655 N N . ILE A 1 85 ? -17.781 -15.523 3.389 1 98.81 85 ILE A N 1
ATOM 656 C CA . ILE A 1 85 ? -17.172 -16.391 4.383 1 98.81 85 ILE A CA 1
ATOM 657 C C . ILE A 1 85 ? -15.734 -16.719 3.971 1 98.81 85 ILE A C 1
ATOM 659 O O . ILE A 1 85 ? -15.508 -17.391 2.965 1 98.81 85 ILE A O 1
ATOM 663 N N . ALA A 1 86 ? -14.82 -16.266 4.746 1 98.81 86 ALA A N 1
ATOM 664 C CA . ALA A 1 86 ? -13.406 -16.484 4.469 1 98.81 86 ALA A CA 1
ATOM 665 C C . ALA A 1 86 ? -12.844 -17.625 5.332 1 98.81 86 ALA A C 1
ATOM 667 O O . ALA A 1 86 ? -12.719 -17.469 6.551 1 98.81 86 ALA A O 1
ATOM 668 N N . TYR A 1 87 ? -12.531 -18.703 4.754 1 98.75 87 TYR A N 1
ATOM 669 C CA . TYR A 1 87 ? -11.742 -19.734 5.426 1 98.75 87 TYR A CA 1
ATOM 670 C C . TYR A 1 87 ? -10.258 -19.406 5.367 1 98.75 87 TYR A C 1
ATOM 672 O O . TYR A 1 87 ? -9.711 -19.156 4.289 1 98.75 87 TYR A O 1
ATOM 680 N N . VAL A 1 88 ? -9.633 -19.422 6.496 1 98 88 VAL A N 1
ATOM 681 C CA . VAL A 1 88 ? -8.234 -19 6.59 1 98 88 VAL A CA 1
ATOM 682 C C . VAL A 1 88 ? -7.457 -20.016 7.438 1 98 88 VAL A C 1
ATOM 684 O O . VAL A 1 88 ? -7.859 -20.328 8.562 1 98 88 VAL A O 1
ATOM 687 N N . PRO A 1 89 ? -6.324 -20.516 6.918 1 96.88 89 PRO A N 1
ATOM 688 C CA . PRO A 1 89 ? -5.473 -21.328 7.789 1 96.88 89 PRO A CA 1
ATOM 689 C C . PRO A 1 89 ? -5.039 -20.594 9.055 1 96.88 89 PRO A C 1
ATOM 691 O O . PRO A 1 89 ? -4.684 -19.406 8.984 1 96.88 89 PRO A O 1
ATOM 694 N N . SER A 1 90 ? -4.988 -21.281 10.188 1 96.06 90 SER A N 1
ATOM 695 C CA . SER A 1 90 ? -4.648 -20.672 11.469 1 96.06 90 SER A CA 1
ATOM 696 C C . SER A 1 90 ? -3.223 -20.125 11.461 1 96.06 90 SER A C 1
ATOM 698 O O . SER A 1 90 ? -2.914 -19.172 12.18 1 96.06 90 SER A O 1
ATOM 700 N N . GLY A 1 91 ? -2.418 -20.703 10.586 1 93.12 91 GLY A N 1
ATOM 701 C CA . GLY A 1 91 ? -1.021 -20.297 10.523 1 93.12 91 GLY A CA 1
ATOM 702 C C . GLY A 1 91 ? -0.784 -19.109 9.625 1 93.12 91 GLY A C 1
ATOM 703 O O . GLY A 1 91 ? 0.349 -18.641 9.492 1 93.12 91 GLY A O 1
ATOM 704 N N . SER A 1 92 ? -1.857 -18.516 9.047 1 93.69 92 SER A N 1
ATOM 705 C CA . SER A 1 92 ? -1.725 -17.328 8.195 1 93.69 92 SER A CA 1
ATOM 706 C C . SER A 1 92 ? -1.279 -16.125 9 1 93.69 92 SER A C 1
ATOM 708 O O . SER A 1 92 ? -1.568 -16.016 10.195 1 93.69 92 SER A O 1
ATOM 710 N N . PRO A 1 93 ? -0.495 -15.195 8.328 1 93.75 93 PRO A N 1
ATOM 711 C CA . PRO A 1 93 ? -0.089 -13.977 9.023 1 93.75 93 PRO A CA 1
ATOM 712 C C . PRO A 1 93 ? -1.264 -13.25 9.68 1 93.75 93 PRO A C 1
ATOM 714 O O . PRO A 1 93 ? -2.344 -13.156 9.094 1 93.75 93 PRO A O 1
ATOM 717 N N . ARG A 1 94 ? -1.017 -12.742 10.859 1 92.88 94 ARG A N 1
ATOM 718 C CA . ARG A 1 94 ? -2.025 -12.102 11.688 1 92.88 94 ARG A CA 1
ATOM 719 C C . ARG A 1 94 ? -2.621 -10.883 10.984 1 92.88 94 ARG A C 1
ATOM 721 O O . ARG A 1 94 ? -3.803 -10.578 11.156 1 92.88 94 ARG A O 1
ATOM 728 N N . SER A 1 95 ? -1.827 -10.203 10.195 1 97 95 SER A N 1
ATOM 729 C CA . SER A 1 95 ? -2.25 -8.984 9.516 1 97 95 SER A CA 1
ATOM 730 C C . SER A 1 95 ? -3.506 -9.219 8.688 1 97 95 SER A C 1
ATOM 732 O O . SER A 1 95 ? -4.406 -8.375 8.656 1 97 95 SER A O 1
ATOM 734 N N . PHE A 1 96 ? -3.611 -10.352 8.031 1 97.69 96 PHE A N 1
ATOM 735 C CA . PHE A 1 96 ? -4.746 -10.641 7.164 1 97.69 96 PHE A CA 1
ATOM 736 C C . PHE A 1 96 ? -6.008 -10.867 7.984 1 97.69 96 PHE A C 1
ATOM 738 O O . PHE A 1 96 ? -7.094 -10.414 7.602 1 97.69 96 PHE A O 1
ATOM 745 N N . LYS A 1 97 ? -5.852 -11.547 9.102 1 96.69 97 LYS A N 1
ATOM 746 C CA . LYS A 1 97 ? -6.996 -11.773 9.984 1 96.69 97 LYS A CA 1
ATOM 747 C C . LYS A 1 97 ? -7.539 -10.453 10.531 1 96.69 97 LYS A C 1
ATOM 749 O O . LYS A 1 97 ? -8.758 -10.266 10.602 1 96.69 97 LYS A O 1
ATOM 754 N N . VAL A 1 98 ? -6.645 -9.539 10.883 1 97.44 98 VAL A N 1
ATOM 755 C CA . VAL A 1 98 ? -7.035 -8.234 11.398 1 97.44 98 VAL A CA 1
ATOM 756 C C . VAL A 1 98 ? -7.816 -7.473 10.328 1 97.44 98 VAL A C 1
ATOM 758 O O . VAL A 1 98 ? -8.852 -6.863 10.625 1 97.44 98 VAL A O 1
ATOM 761 N N . MET A 1 99 ? -7.348 -7.496 9.047 1 98.62 99 MET A N 1
ATOM 762 C CA . MET A 1 99 ? -8.016 -6.781 7.961 1 98.62 99 MET A CA 1
ATOM 763 C C . MET A 1 99 ? -9.398 -7.375 7.691 1 98.62 99 MET A C 1
ATOM 765 O O . MET A 1 99 ? -10.359 -6.637 7.461 1 98.62 99 MET A O 1
ATOM 769 N N . LEU A 1 100 ? -9.477 -8.719 7.73 1 98.31 100 LEU A N 1
ATOM 770 C CA . LEU A 1 100 ? -10.766 -9.375 7.512 1 98.31 100 LEU A CA 1
ATOM 771 C C . LEU A 1 100 ? -11.742 -9.023 8.625 1 98.31 100 LEU A C 1
ATOM 773 O O . LEU A 1 100 ? -12.93 -8.789 8.367 1 98.31 100 LEU A O 1
ATOM 777 N N . LYS A 1 101 ? -11.234 -8.969 9.812 1 96.69 101 LYS A N 1
ATOM 778 C CA . LYS A 1 101 ? -12.07 -8.578 10.945 1 96.69 101 LYS A CA 1
ATOM 779 C C . LYS A 1 101 ? -12.555 -7.137 10.797 1 96.69 101 LYS A C 1
ATOM 781 O O . LYS A 1 101 ? -13.719 -6.836 11.078 1 96.69 101 LYS A O 1
ATOM 786 N N . LEU A 1 102 ? -11.688 -6.254 10.375 1 97.5 102 LEU A N 1
ATOM 787 C CA . LEU A 1 102 ? -12.055 -4.859 10.133 1 97.5 102 LEU A CA 1
ATOM 788 C C . LEU A 1 102 ? -13.219 -4.766 9.156 1 97.5 102 LEU A C 1
ATOM 790 O O . LEU A 1 102 ? -14.109 -3.932 9.32 1 97.5 102 LEU A O 1
ATOM 794 N N . MET A 1 103 ? -13.203 -5.621 8.195 1 97.94 103 MET A N 1
ATOM 795 C CA . MET A 1 103 ? -14.203 -5.578 7.133 1 97.94 103 MET A CA 1
ATOM 796 C C . MET A 1 103 ? -15.484 -6.289 7.566 1 97.94 103 MET A C 1
ATOM 798 O O . MET A 1 103 ? -16.484 -6.262 6.852 1 97.94 103 MET A O 1
ATOM 802 N N . GLY A 1 104 ? -15.438 -6.949 8.68 1 96.75 104 GLY A N 1
ATOM 803 C CA . GLY A 1 104 ? -16.625 -7.559 9.266 1 96.75 104 GLY A CA 1
ATOM 804 C C . GLY A 1 104 ? -17.078 -8.797 8.523 1 96.75 104 GLY A C 1
ATOM 805 O O . GLY A 1 104 ? -18.266 -9.125 8.523 1 96.75 104 GLY A O 1
ATOM 806 N N . VAL A 1 105 ? -16.172 -9.445 7.84 1 97 105 VAL A N 1
ATOM 807 C CA . VAL A 1 105 ? -16.531 -10.672 7.145 1 97 105 VAL A CA 1
ATOM 808 C C . VAL A 1 105 ? -16.453 -11.859 8.109 1 97 105 VAL A C 1
ATOM 810 O O . VAL A 1 105 ? -15.766 -11.789 9.133 1 97 105 VAL A O 1
ATOM 813 N N . LYS A 1 106 ? -17.234 -12.945 7.836 1 97.62 106 LYS A N 1
ATOM 814 C CA . LYS A 1 106 ? -17.125 -14.156 8.641 1 97.62 106 LYS A CA 1
ATOM 815 C C . LYS A 1 106 ? -15.82 -14.891 8.359 1 97.62 106 LYS A C 1
ATOM 817 O O . LYS A 1 106 ? -15.562 -15.305 7.223 1 97.62 106 LYS A O 1
ATOM 822 N N . VAL A 1 107 ? -15.023 -15.047 9.398 1 98.06 107 VAL A N 1
ATOM 823 C CA . VAL A 1 107 ? -13.742 -15.727 9.266 1 98.06 107 VAL A CA 1
ATOM 824 C C . VAL A 1 107 ? -13.805 -17.094 9.961 1 98.06 107 VAL A C 1
ATOM 826 O O . VAL A 1 107 ? -14.156 -17.172 11.141 1 98.06 107 VAL A O 1
ATOM 829 N N . VAL A 1 108 ? -13.523 -18.109 9.258 1 98.38 108 VAL A N 1
ATOM 830 C CA . VAL A 1 108 ? -13.43 -19.453 9.812 1 98.38 108 VAL A CA 1
ATOM 831 C C . VAL A 1 108 ? -11.977 -19.922 9.766 1 98.38 108 VAL A C 1
ATOM 833 O O . VAL A 1 108 ? -11.445 -20.203 8.695 1 98.38 108 VAL A O 1
ATOM 836 N N . GLU A 1 109 ? -11.406 -20.062 10.875 1 97.81 109 GLU A N 1
ATOM 837 C CA . GLU A 1 109 ? -10.016 -20.516 10.953 1 97.81 109 GLU A CA 1
ATOM 838 C C . GLU A 1 109 ? -9.953 -22.031 11.062 1 97.81 109 GLU A C 1
ATOM 840 O O . GLU A 1 109 ? -10.75 -22.656 11.773 1 97.81 109 GLU A O 1
ATOM 845 N N . ARG A 1 110 ? -9.094 -22.625 10.367 1 98 110 ARG A N 1
ATOM 846 C CA . ARG A 1 110 ? -8.844 -24.062 10.398 1 98 110 ARG A CA 1
ATOM 847 C C . ARG A 1 110 ? -7.348 -24.359 10.477 1 98 110 ARG A C 1
ATOM 849 O O . ARG A 1 110 ? -6.535 -23.641 9.883 1 98 110 ARG A O 1
ATOM 856 N N . GLU A 1 111 ? -6.988 -25.422 11.195 1 96.88 111 GLU A N 1
ATOM 857 C CA . GLU A 1 111 ? -5.613 -25.906 11.148 1 96.88 111 GLU A CA 1
ATOM 858 C C . GLU A 1 111 ? -5.285 -26.516 9.789 1 96.88 111 GLU A C 1
ATOM 860 O O . GLU A 1 111 ? -6.176 -27.016 9.094 1 96.88 111 GLU A O 1
ATOM 865 N N . GLY A 1 112 ? -4.012 -26.406 9.461 1 94.06 112 GLY A N 1
ATOM 866 C CA . GLY A 1 112 ? -3.576 -26.953 8.188 1 94.06 112 GLY A CA 1
ATOM 867 C C . GLY A 1 112 ? -3.26 -25.891 7.156 1 94.06 112 GLY A C 1
ATOM 868 O O . GLY A 1 112 ? -2.775 -24.812 7.508 1 94.06 112 GLY A O 1
ATOM 869 N N . ASN A 1 113 ? -3.371 -26.281 5.871 1 92.88 113 ASN A N 1
ATOM 870 C CA . ASN A 1 113 ? -3.127 -25.375 4.754 1 92.88 113 ASN A CA 1
ATOM 871 C C . ASN A 1 113 ? -4.336 -25.281 3.826 1 92.88 113 ASN A C 1
ATOM 873 O O . ASN A 1 113 ? -5.352 -25.938 4.062 1 92.88 113 ASN A O 1
ATOM 877 N N . THR A 1 114 ? -4.309 -24.438 2.844 1 94.06 114 THR A N 1
ATOM 878 C CA . THR A 1 114 ? -5.445 -24.203 1.963 1 94.06 114 THR A CA 1
ATOM 879 C C . THR A 1 114 ? -5.891 -25.5 1.291 1 94.06 114 THR A C 1
ATOM 881 O O . THR A 1 114 ? -7.086 -25.75 1.126 1 94.06 114 THR A O 1
ATOM 884 N N . SER A 1 115 ? -4.902 -26.344 0.907 1 91.75 115 SER A N 1
ATOM 885 C CA . SER A 1 115 ? -5.23 -27.594 0.232 1 91.75 115 SER A CA 1
ATOM 886 C C . SER A 1 115 ? -6.023 -28.531 1.146 1 91.75 115 SER A C 1
ATOM 888 O O . SER A 1 115 ? -6.949 -29.203 0.696 1 91.75 115 SER A O 1
ATOM 890 N N . SER A 1 116 ? -5.652 -28.578 2.434 1 94.69 116 SER A N 1
ATOM 891 C CA . SER A 1 116 ? -6.32 -29.469 3.377 1 94.69 116 SER A CA 1
ATOM 892 C C . SER A 1 116 ? -7.699 -28.938 3.756 1 94.69 116 SER A C 1
ATOM 894 O O . SER A 1 116 ? -8.586 -29.703 4.133 1 94.69 116 SER A O 1
ATOM 896 N N . ILE A 1 117 ? -7.93 -27.625 3.613 1 97.5 117 ILE A N 1
ATOM 897 C CA . ILE A 1 117 ? -9.172 -26.984 4.027 1 97.5 117 ILE A CA 1
ATOM 898 C C . ILE A 1 117 ? -10.164 -26.969 2.865 1 97.5 117 ILE A C 1
ATOM 900 O O . ILE A 1 117 ? -11.375 -26.984 3.076 1 97.5 117 ILE A O 1
ATOM 904 N N . LEU A 1 118 ? -9.695 -27.047 1.664 1 97.12 118 LEU A N 1
ATOM 905 C CA . LEU A 1 118 ? -10.461 -26.828 0.443 1 97.12 118 LEU A CA 1
ATOM 906 C C . LEU A 1 118 ? -11.648 -27.781 0.373 1 97.12 118 LEU A C 1
ATOM 908 O O . LEU A 1 118 ? -12.766 -27.359 0.068 1 97.12 118 LEU A O 1
ATOM 912 N N . PRO A 1 119 ? -11.484 -29.109 0.712 1 97.69 119 PRO A N 1
ATOM 913 C CA . PRO A 1 119 ? -12.641 -30.016 0.633 1 97.69 119 PRO A CA 1
ATOM 914 C C . PRO A 1 119 ? -13.789 -29.562 1.531 1 97.69 119 PRO A C 1
ATOM 916 O O . PRO A 1 119 ? -14.953 -29.656 1.136 1 97.69 119 PRO A O 1
ATOM 919 N N . GLU A 1 120 ? -13.453 -29.078 2.711 1 98.56 120 GLU A N 1
ATOM 920 C CA . GLU A 1 120 ? -14.484 -28.578 3.613 1 98.56 120 GLU A CA 1
ATOM 921 C C . GLU A 1 120 ? -15.227 -27.391 3.002 1 98.56 120 GLU A C 1
ATOM 923 O O . GLU A 1 120 ? -16.453 -27.281 3.105 1 98.56 120 GLU A O 1
ATOM 928 N N . VAL A 1 121 ? -14.555 -26.5 2.359 1 98.69 121 VAL A N 1
ATOM 929 C CA . VAL A 1 121 ? -15.109 -25.297 1.768 1 98.69 121 VAL A CA 1
ATOM 930 C C . VAL A 1 121 ? -16.031 -25.656 0.609 1 98.69 121 VAL A C 1
ATOM 932 O O . VAL A 1 121 ? -17.125 -25.109 0.475 1 98.69 121 VAL A O 1
ATOM 935 N N . ILE A 1 122 ? -15.586 -26.594 -0.201 1 98.31 122 ILE A N 1
ATOM 936 C CA . ILE A 1 122 ? -16.391 -27.047 -1.33 1 98.31 122 ILE A CA 1
ATOM 937 C C . ILE A 1 122 ? -17.719 -27.625 -0.823 1 98.31 122 ILE A C 1
ATOM 939 O O . ILE A 1 122 ? -18.781 -27.281 -1.334 1 98.31 122 ILE A O 1
ATOM 943 N N . ASN A 1 123 ? -17.625 -28.438 0.182 1 98.56 123 ASN A N 1
ATOM 944 C CA . ASN A 1 123 ? -18.812 -29.062 0.757 1 98.56 123 ASN A CA 1
ATOM 945 C C . ASN A 1 123 ? -19.734 -28.016 1.369 1 98.56 123 ASN A C 1
ATOM 947 O O . ASN A 1 123 ? -20.953 -28.062 1.174 1 98.56 123 ASN A O 1
ATOM 951 N N . GLU A 1 124 ? -19.172 -27.094 2.082 1 98.38 124 GLU A N 1
ATOM 952 C CA . GLU A 1 124 ? -19.969 -26.062 2.732 1 98.38 124 GLU A CA 1
ATOM 953 C C . GLU A 1 124 ? -20.641 -25.141 1.705 1 98.38 124 GLU A C 1
ATOM 955 O O . GLU A 1 124 ? -21.781 -24.719 1.896 1 98.38 124 GLU A O 1
ATOM 960 N N . ALA A 1 125 ? -19.875 -24.766 0.668 1 98.38 125 ALA A N 1
ATOM 961 C CA . ALA A 1 125 ? -20.438 -23.953 -0.407 1 98.38 125 ALA A CA 1
ATOM 962 C C . ALA A 1 125 ? -21.688 -24.609 -0.989 1 98.38 125 ALA A C 1
ATOM 964 O O . ALA A 1 125 ? -22.719 -23.953 -1.179 1 98.38 125 ALA A O 1
ATOM 965 N N . LYS A 1 126 ? -21.594 -25.906 -1.231 1 97.88 126 LYS A N 1
ATOM 966 C CA . LYS A 1 126 ? -22.719 -26.656 -1.782 1 97.88 126 LYS A CA 1
ATOM 967 C C . LYS A 1 126 ? -23.891 -26.703 -0.805 1 97.88 126 LYS A C 1
ATOM 969 O O . LYS A 1 126 ? -25.031 -26.469 -1.194 1 97.88 126 LYS A O 1
ATOM 974 N N . LYS A 1 127 ? -23.594 -26.984 0.384 1 98.12 127 LYS A N 1
ATOM 975 C CA . LYS A 1 127 ? -24.625 -27.109 1.416 1 98.12 127 LYS A CA 1
ATOM 976 C C . LYS A 1 127 ? -25.375 -25.797 1.605 1 98.12 127 LYS A C 1
ATOM 978 O O . LYS A 1 127 ? -26.594 -25.797 1.77 1 98.12 127 LYS A O 1
ATOM 983 N N . LEU A 1 128 ? -24.688 -24.688 1.564 1 97.44 128 LEU A N 1
ATOM 984 C CA . LEU A 1 128 ? -25.266 -23.391 1.891 1 97.44 128 LEU A CA 1
ATOM 985 C C . LEU A 1 128 ? -25.75 -22.688 0.631 1 97.44 128 LEU A C 1
ATOM 987 O O . LEU A 1 128 ? -26.422 -21.656 0.714 1 97.44 128 LEU A O 1
ATOM 991 N N . GLY A 1 129 ? -25.406 -23.25 -0.533 1 97.12 129 GLY A N 1
ATOM 992 C CA . GLY A 1 129 ? -25.766 -22.609 -1.791 1 97.12 129 GLY A CA 1
ATOM 993 C C . GLY A 1 129 ? -25 -21.328 -2.055 1 97.12 129 GLY A C 1
ATOM 994 O O . GLY A 1 129 ? -25.562 -20.375 -2.605 1 97.12 129 GLY A O 1
ATOM 995 N N . LEU A 1 130 ? -23.797 -21.234 -1.56 1 98.31 130 LEU A N 1
ATOM 996 C CA . LEU A 1 130 ? -22.953 -20.062 -1.745 1 98.31 130 LEU A CA 1
ATOM 997 C C . LEU A 1 130 ? -22.094 -20.203 -2.992 1 98.31 130 LEU A C 1
ATOM 999 O O . LEU A 1 130 ? -21.781 -21.328 -3.406 1 98.31 130 LEU A O 1
ATOM 1003 N N . SER A 1 131 ? -21.812 -19.062 -3.613 1 98.56 131 SER A N 1
ATOM 1004 C CA . SER A 1 131 ? -20.859 -19.078 -4.723 1 98.56 131 SER A CA 1
ATOM 1005 C C . SER A 1 131 ? -19.438 -19.344 -4.23 1 98.56 131 SER A C 1
ATOM 1007 O O . SER A 1 131 ? -19.031 -18.828 -3.193 1 98.56 131 SER A O 1
ATOM 1009 N N . HIS A 1 132 ? -18.719 -20.188 -4.938 1 98.62 132 HIS A N 1
ATOM 1010 C CA . HIS A 1 132 ? -17.328 -20.531 -4.637 1 98.62 132 HIS A CA 1
ATOM 1011 C C . HIS A 1 132 ? -16.422 -20.234 -5.82 1 98.62 132 HIS A C 1
ATOM 1013 O O . HIS A 1 132 ? -16.406 -20.969 -6.805 1 98.62 132 HIS A O 1
ATOM 1019 N N . PRO A 1 133 ? -15.633 -19.156 -5.758 1 98.38 133 PRO A N 1
ATOM 1020 C CA . PRO A 1 133 ? -14.734 -18.766 -6.852 1 98.38 133 PRO A CA 1
ATOM 1021 C C . PRO A 1 133 ? -13.734 -19.859 -7.207 1 98.38 133 PRO A C 1
ATOM 1023 O O . PRO A 1 133 ? -13.453 -20.094 -8.383 1 98.38 133 PRO A O 1
ATOM 1026 N N . ASN A 1 134 ? -13.18 -20.5 -6.176 1 97.94 134 ASN A N 1
ATOM 1027 C CA . ASN A 1 134 ? -12.234 -21.609 -6.34 1 97.94 134 ASN A CA 1
ATOM 1028 C C . ASN A 1 134 ? -10.969 -21.156 -7.062 1 97.94 134 ASN A C 1
ATOM 1030 O O . ASN A 1 134 ? -10.68 -21.625 -8.172 1 97.94 134 ASN A O 1
ATOM 1034 N N . GLN A 1 135 ? -10.102 -20.469 -6.395 1 97.69 135 GLN A N 1
ATOM 1035 C CA . GLN A 1 135 ? -8.891 -19.891 -6.973 1 97.69 135 GLN A CA 1
ATOM 1036 C C . GLN A 1 135 ? -7.949 -20.984 -7.469 1 97.69 135 GLN A C 1
ATOM 1038 O O . GLN A 1 135 ? -7.039 -20.719 -8.258 1 97.69 135 GLN A O 1
ATOM 1043 N N . PHE A 1 136 ? -8.188 -22.188 -7.082 1 96 136 PHE A N 1
ATOM 1044 C CA . PHE A 1 136 ? -7.262 -23.281 -7.375 1 96 136 PHE A CA 1
ATOM 1045 C C . PHE A 1 136 ? -7.602 -23.938 -8.703 1 96 136 PHE A C 1
ATOM 1047 O O . PHE A 1 136 ? -6.77 -24.625 -9.289 1 96 136 PHE A O 1
ATOM 1054 N N . SER A 1 137 ? -8.797 -23.75 -9.164 1 95.81 137 SER A N 1
ATOM 1055 C CA . SER A 1 137 ? -9.188 -24.484 -10.367 1 95.81 137 SER A CA 1
ATOM 1056 C C . SER A 1 137 ? -9.883 -23.578 -11.367 1 95.81 137 SER A C 1
ATOM 1058 O O . SER A 1 137 ? -10.078 -23.953 -12.523 1 95.81 137 SER A O 1
ATOM 1060 N N . ASN A 1 138 ? -10.352 -22.406 -10.969 1 97.88 138 ASN A N 1
ATOM 1061 C CA . ASN A 1 138 ? -11.055 -21.469 -11.844 1 97.88 138 ASN A CA 1
ATOM 1062 C C . ASN A 1 138 ? -10.102 -20.781 -12.812 1 97.88 138 ASN A C 1
ATOM 1064 O O . ASN A 1 138 ? -9.203 -20.047 -12.398 1 97.88 138 ASN A O 1
ATOM 1068 N N . PRO A 1 139 ? -10.297 -20.969 -14.125 1 98.06 139 PRO A N 1
ATOM 1069 C CA . PRO A 1 139 ? -9.383 -20.391 -15.125 1 98.06 139 PRO A CA 1
ATOM 1070 C C . PRO A 1 139 ? -9.32 -18.859 -15.047 1 98.06 139 PRO A C 1
ATOM 1072 O O . PRO A 1 139 ? -8.352 -18.25 -15.516 1 98.06 139 PRO A O 1
ATOM 1075 N N . ALA A 1 140 ? -10.273 -18.219 -14.43 1 98.69 140 ALA A N 1
ATOM 1076 C CA . ALA A 1 140 ? -10.266 -16.766 -14.289 1 98.69 140 ALA A CA 1
ATOM 1077 C C . ALA A 1 140 ? -9.047 -16.312 -13.484 1 98.69 140 ALA A C 1
ATOM 1079 O O . ALA A 1 140 ? -8.617 -15.164 -13.609 1 98.69 140 ALA A O 1
ATOM 1080 N N . ASN A 1 141 ? -8.547 -17.266 -12.703 1 98.56 141 ASN A N 1
ATOM 1081 C CA . ASN A 1 141 ? -7.359 -16.984 -11.898 1 98.56 141 ASN A CA 1
ATOM 1082 C C . ASN A 1 141 ? -6.164 -16.625 -12.773 1 98.56 141 ASN A C 1
ATOM 1084 O O . ASN A 1 141 ? -5.488 -15.625 -12.523 1 98.56 141 ASN A O 1
ATOM 1088 N N . TYR A 1 142 ? -5.863 -17.406 -13.844 1 98.44 142 TYR A N 1
ATOM 1089 C CA . TYR A 1 142 ? -4.688 -17.109 -14.656 1 98.44 142 TYR A CA 1
ATOM 1090 C C . TYR A 1 142 ? -5.059 -16.281 -15.875 1 98.44 142 TYR A C 1
ATOM 1092 O O . TYR A 1 142 ? -4.223 -15.555 -16.406 1 98.44 142 TYR A O 1
ATOM 1100 N N . MET A 1 143 ? -6.34 -16.266 -16.266 1 98.69 143 MET A N 1
ATOM 1101 C CA . MET A 1 143 ? -6.75 -15.547 -17.469 1 98.69 143 MET A CA 1
ATOM 1102 C C . MET A 1 143 ? -6.66 -14.039 -17.266 1 98.69 143 MET A C 1
ATOM 1104 O O . MET A 1 143 ? -6.332 -13.297 -18.188 1 98.69 143 MET A O 1
ATOM 1108 N N . ILE A 1 144 ? -6.953 -13.555 -16.062 1 98.81 144 ILE A N 1
ATOM 1109 C CA . ILE A 1 144 ? -6.855 -12.125 -15.773 1 98.81 144 ILE A CA 1
ATOM 1110 C C . ILE A 1 144 ? -5.414 -11.664 -15.953 1 98.81 144 ILE A C 1
ATOM 1112 O O . ILE A 1 144 ? -5.168 -10.539 -16.406 1 98.81 144 ILE A O 1
ATOM 1116 N N . HIS A 1 145 ? -4.449 -12.508 -15.641 1 98.88 145 HIS A N 1
ATOM 1117 C CA . HIS A 1 145 ? -3.037 -12.156 -15.766 1 98.88 145 HIS A CA 1
ATOM 1118 C C . HIS A 1 145 ? -2.564 -12.281 -17.203 1 98.88 145 HIS A C 1
ATOM 1120 O O . HIS A 1 145 ? -1.709 -11.516 -17.656 1 98.88 145 HIS A O 1
ATOM 1126 N N . TYR A 1 146 ? -3.115 -13.258 -17.906 1 98.75 146 TYR A N 1
ATOM 1127 C CA . TYR A 1 146 ? -2.861 -13.336 -19.344 1 98.75 146 TYR A CA 1
ATOM 1128 C C . TYR A 1 146 ? -3.324 -12.07 -20.047 1 98.75 146 TYR A C 1
ATOM 1130 O O . TYR A 1 146 ? -2.59 -11.5 -20.859 1 98.75 146 TYR A O 1
ATOM 1138 N N . ASN A 1 147 ? -4.488 -11.602 -19.672 1 98.69 147 ASN A N 1
ATOM 1139 C CA . ASN A 1 147 ? -5.16 -10.531 -20.406 1 98.69 147 ASN A CA 1
ATOM 1140 C C . ASN A 1 147 ? -4.668 -9.156 -19.953 1 98.69 147 ASN A C 1
ATOM 1142 O O . ASN A 1 147 ? -4.812 -8.18 -20.688 1 98.69 147 ASN A O 1
ATOM 1146 N N . THR A 1 148 ? -4.113 -9.062 -18.719 1 98.75 148 THR A N 1
ATOM 1147 C CA . THR A 1 148 ? -3.758 -7.742 -18.219 1 98.75 148 THR A CA 1
ATOM 1148 C C . THR A 1 148 ? -2.285 -7.695 -17.812 1 98.75 148 THR A C 1
ATOM 1150 O O . THR A 1 148 ? -1.45 -7.184 -18.562 1 98.75 148 THR A O 1
ATOM 1153 N N . THR A 1 149 ? -1.866 -8.5 -16.828 1 98.88 149 THR A N 1
ATOM 1154 C CA . THR A 1 149 ? -0.52 -8.438 -16.266 1 98.88 149 THR A CA 1
ATOM 1155 C C . THR A 1 149 ? 0.526 -8.68 -17.359 1 98.88 149 THR A C 1
ATOM 1157 O O . THR A 1 149 ? 1.465 -7.898 -17.5 1 98.88 149 THR A O 1
ATOM 1160 N N . ALA A 1 150 ? 0.337 -9.75 -18.078 1 98.94 150 ALA A N 1
ATOM 1161 C CA . ALA A 1 150 ? 1.306 -10.133 -19.109 1 98.94 150 ALA A CA 1
ATOM 1162 C C . ALA A 1 150 ? 1.347 -9.109 -20.234 1 98.94 150 ALA A C 1
ATOM 1164 O O . ALA A 1 150 ? 2.424 -8.703 -20.672 1 98.94 150 ALA A O 1
ATOM 1165 N N . ARG A 1 151 ? 0.213 -8.758 -20.719 1 98.75 151 ARG A N 1
ATOM 1166 C CA . ARG A 1 151 ? 0.119 -7.766 -21.781 1 98.75 151 ARG A CA 1
ATOM 1167 C C . ARG A 1 151 ? 0.771 -6.449 -21.375 1 98.75 151 ARG A C 1
ATOM 1169 O O . ARG A 1 151 ? 1.498 -5.836 -22.156 1 98.75 151 ARG A O 1
ATOM 1176 N N . GLU A 1 152 ? 0.498 -5.996 -20.125 1 98.88 152 GLU A N 1
ATOM 1177 C CA . GLU A 1 152 ? 1.095 -4.773 -19.594 1 98.88 152 GLU A CA 1
ATOM 1178 C C . GLU A 1 152 ? 2.619 -4.855 -19.594 1 98.88 152 GLU A C 1
ATOM 1180 O O . GLU A 1 152 ? 3.295 -3.906 -20.016 1 98.88 152 GLU A O 1
ATOM 1185 N N . ILE A 1 153 ? 3.117 -5.973 -19.094 1 98.88 153 ILE A N 1
ATOM 1186 C CA . ILE A 1 153 ? 4.562 -6.164 -19.031 1 98.88 153 ILE A CA 1
ATOM 1187 C C . ILE A 1 153 ? 5.152 -6.043 -20.438 1 98.88 153 ILE A C 1
ATOM 1189 O O . ILE A 1 153 ? 6.129 -5.32 -20.656 1 98.88 153 ILE A O 1
ATOM 1193 N N . ASP A 1 154 ? 4.594 -6.715 -21.391 1 98.81 154 ASP A N 1
ATOM 1194 C CA . ASP A 1 154 ? 5.062 -6.711 -22.781 1 98.81 154 ASP A CA 1
ATOM 1195 C C . ASP A 1 154 ? 5.078 -5.293 -23.344 1 98.81 154 ASP A C 1
ATOM 1197 O O . ASP A 1 154 ? 6.09 -4.855 -23.906 1 98.81 154 ASP A O 1
ATOM 1201 N N . GLU A 1 155 ? 3.977 -4.613 -23.188 1 98.62 155 GLU A N 1
ATOM 1202 C CA . GLU A 1 155 ? 3.844 -3.256 -23.703 1 98.62 155 GLU A CA 1
ATOM 1203 C C . GLU A 1 155 ? 4.824 -2.307 -23.031 1 98.62 155 GLU A C 1
ATOM 1205 O O . GLU A 1 155 ? 5.453 -1.478 -23.688 1 98.62 155 GLU A O 1
ATOM 1210 N N . GLN A 1 156 ? 4.969 -2.449 -21.719 1 98.69 156 GLN A N 1
ATOM 1211 C CA . GLN A 1 156 ? 5.863 -1.584 -20.969 1 98.69 156 GLN A CA 1
ATOM 1212 C C . GLN A 1 156 ? 7.32 -1.827 -21.344 1 98.69 156 GLN A C 1
ATOM 1214 O O . GLN A 1 156 ? 8.109 -0.884 -21.438 1 98.69 156 GLN A O 1
ATOM 1219 N N . CYS A 1 157 ? 7.672 -3.082 -21.547 1 98.44 157 CYS A N 1
ATOM 1220 C CA . CYS A 1 157 ? 9.023 -3.395 -21.984 1 98.44 157 CYS A CA 1
ATOM 1221 C C . CYS A 1 157 ? 9.305 -2.787 -23.359 1 98.44 157 CYS A C 1
ATOM 1223 O O . CYS A 1 157 ? 10.367 -2.199 -23.578 1 98.44 157 CYS A O 1
ATOM 1225 N N . ARG A 1 158 ? 8.352 -2.936 -24.281 1 97.25 158 ARG A N 1
ATOM 1226 C CA . ARG A 1 158 ? 8.516 -2.357 -25.609 1 97.25 158 ARG A CA 1
ATOM 1227 C C . ARG A 1 158 ? 8.695 -0.845 -25.531 1 97.25 158 ARG A C 1
ATOM 1229 O O . ARG A 1 158 ? 9.555 -0.281 -26.203 1 97.25 158 ARG A O 1
ATOM 1236 N N . LEU A 1 159 ? 7.918 -0.197 -24.719 1 96.44 159 LEU A N 1
ATOM 1237 C CA . LEU A 1 159 ? 8.008 1.247 -24.531 1 96.44 159 LEU A CA 1
ATOM 1238 C C . LEU A 1 159 ? 9.359 1.632 -23.938 1 96.44 159 LEU A C 1
ATOM 1240 O O . LEU A 1 159 ? 9.898 2.699 -24.234 1 96.44 159 LEU A O 1
ATOM 1244 N N . ALA A 1 160 ? 9.867 0.76 -23.078 1 95.19 160 ALA A N 1
ATOM 1245 C CA . ALA A 1 160 ? 11.172 0.995 -22.453 1 95.19 160 ALA A CA 1
ATOM 1246 C C . ALA A 1 160 ? 12.305 0.687 -23.438 1 95.19 160 ALA A C 1
ATOM 1248 O O . ALA A 1 160 ? 13.477 0.927 -23.141 1 95.19 160 ALA A O 1
ATOM 1249 N N . GLY A 1 161 ? 12 0.054 -24.547 1 95.62 161 GLY A N 1
ATOM 1250 C CA . GLY A 1 161 ? 12.945 -0.118 -25.641 1 95.62 161 GLY A CA 1
ATOM 1251 C C . GLY A 1 161 ? 13.703 -1.431 -25.578 1 95.62 161 GLY A C 1
ATOM 1252 O O . GLY A 1 161 ? 14.836 -1.521 -26.047 1 95.62 161 GLY A O 1
ATOM 1253 N N . PHE A 1 162 ? 13.07 -2.42 -24.891 1 96.56 162 PHE A N 1
ATOM 1254 C CA . PHE A 1 162 ? 13.773 -3.697 -24.859 1 96.56 162 PHE A CA 1
ATOM 1255 C C . PHE A 1 162 ? 12.789 -4.859 -24.891 1 96.56 162 PHE A C 1
ATOM 1257 O O . PHE A 1 162 ? 11.594 -4.676 -24.656 1 96.56 162 PHE A O 1
ATOM 1264 N N . LYS A 1 163 ? 13.258 -6.004 -25.281 1 97.12 163 LYS A N 1
ATOM 1265 C CA . LYS A 1 163 ? 12.555 -7.277 -25.156 1 97.12 163 LYS A CA 1
ATOM 1266 C C . LYS A 1 163 ? 13.102 -8.086 -23.984 1 97.12 163 LYS A C 1
ATOM 1268 O O . LYS A 1 163 ? 14.305 -8.359 -23.922 1 97.12 163 LYS A O 1
ATOM 1273 N N . PRO A 1 164 ? 12.18 -8.406 -23.078 1 98.19 164 PRO A N 1
ATOM 1274 C CA . PRO A 1 164 ? 12.719 -9.188 -21.969 1 98.19 164 PRO A CA 1
ATOM 1275 C C . PRO A 1 164 ? 13.234 -10.555 -22.406 1 98.19 164 PRO A C 1
ATOM 1277 O O . PRO A 1 164 ? 12.633 -11.203 -23.266 1 98.19 164 PRO A O 1
ATOM 1280 N N . LYS A 1 165 ? 14.383 -10.93 -21.812 1 98.56 165 LYS A N 1
ATOM 1281 C CA . LYS A 1 165 ? 14.922 -12.273 -22 1 98.56 165 LYS A CA 1
ATOM 1282 C C . LYS A 1 165 ? 14.461 -13.211 -20.891 1 98.56 165 LYS A C 1
ATOM 1284 O O . LYS A 1 165 ? 14.375 -14.422 -21.109 1 98.56 165 LYS A O 1
ATOM 1289 N N . TYR A 1 166 ? 14.18 -12.617 -19.781 1 98.81 166 TYR A N 1
ATOM 1290 C CA . TYR A 1 166 ? 13.742 -13.398 -18.625 1 98.81 166 TYR A CA 1
ATOM 1291 C C . TYR A 1 166 ? 12.516 -12.758 -17.969 1 98.81 166 TYR A C 1
ATOM 1293 O O . TYR A 1 166 ? 12.43 -11.531 -17.859 1 98.81 166 TYR A O 1
ATOM 1301 N N . ILE A 1 167 ? 11.609 -13.547 -17.656 1 98.88 167 ILE A N 1
ATOM 1302 C CA . ILE A 1 167 ? 10.539 -13.203 -16.734 1 98.88 167 ILE A CA 1
ATOM 1303 C C . ILE A 1 167 ? 10.609 -14.117 -15.508 1 98.88 167 ILE A C 1
ATOM 1305 O O . ILE A 1 167 ? 10.586 -15.344 -15.633 1 98.88 167 ILE A O 1
ATOM 1309 N N . ILE A 1 168 ? 10.742 -13.508 -14.336 1 98.94 168 ILE A N 1
ATOM 1310 C CA . ILE A 1 168 ? 10.945 -14.273 -13.109 1 98.94 168 ILE A CA 1
ATOM 1311 C C . ILE A 1 168 ? 9.828 -13.961 -12.117 1 98.94 168 ILE A C 1
ATOM 1313 O O . ILE A 1 168 ? 9.547 -12.789 -11.844 1 98.94 168 ILE A O 1
ATOM 1317 N N . GLY A 1 169 ? 9.141 -14.914 -11.648 1 98.75 169 GLY A N 1
ATOM 1318 C CA . GLY A 1 169 ? 8.07 -14.766 -10.68 1 98.75 169 GLY A CA 1
ATOM 1319 C C . GLY A 1 169 ? 7.926 -15.961 -9.758 1 98.75 169 GLY A C 1
ATOM 1320 O O . GLY A 1 169 ? 8.398 -17.062 -10.078 1 98.75 169 GLY A O 1
ATOM 1321 N N . ALA A 1 170 ? 7.293 -15.758 -8.633 1 98.38 170 ALA A N 1
ATOM 1322 C CA . ALA A 1 170 ? 7.082 -16.844 -7.672 1 98.38 170 ALA A CA 1
ATOM 1323 C C . ALA A 1 170 ? 5.742 -17.531 -7.906 1 98.38 170 ALA A C 1
ATOM 1325 O O . ALA A 1 170 ? 4.84 -16.953 -8.516 1 98.38 170 ALA A O 1
ATOM 1326 N N . VAL A 1 171 ? 5.664 -18.75 -7.41 1 96.94 171 VAL A N 1
ATOM 1327 C CA . VAL A 1 171 ? 4.473 -19.547 -7.672 1 96.94 171 VAL A CA 1
ATOM 1328 C C . VAL A 1 171 ? 3.746 -19.844 -6.363 1 96.94 171 VAL A C 1
ATOM 1330 O O . VAL A 1 171 ? 4.363 -20.281 -5.387 1 96.94 171 VAL A O 1
ATOM 1333 N N . GLY A 1 172 ? 2.502 -19.469 -6.324 1 93.56 172 GLY A N 1
ATOM 1334 C CA . GLY A 1 172 ? 1.565 -19.906 -5.301 1 93.56 172 GLY A CA 1
ATOM 1335 C C . GLY A 1 172 ? 0.517 -20.875 -5.824 1 93.56 172 GLY A C 1
ATOM 1336 O O . GLY A 1 172 ? 0.827 -22.016 -6.145 1 93.56 172 GLY A O 1
ATOM 1337 N N . THR A 1 173 ? -0.663 -20.312 -6.113 1 92.69 173 THR A N 1
ATOM 1338 C CA . THR A 1 173 ? -1.664 -21.094 -6.84 1 92.69 173 THR A CA 1
ATOM 1339 C C . THR A 1 173 ? -1.271 -21.25 -8.305 1 92.69 173 THR A C 1
ATOM 1341 O O . THR A 1 173 ? -1.919 -21.984 -9.055 1 92.69 173 THR A O 1
ATOM 1344 N N . ALA A 1 174 ? -0.272 -20.547 -8.664 1 95.38 174 ALA A N 1
ATOM 1345 C CA . ALA A 1 174 ? 0.327 -20.547 -10 1 95.38 174 ALA A CA 1
ATOM 1346 C C . ALA A 1 174 ? -0.487 -19.688 -10.969 1 95.38 174 ALA A C 1
ATOM 1348 O O . ALA A 1 174 ? -0.254 -19.719 -12.18 1 95.38 174 ALA A O 1
ATOM 1349 N N . GLY A 1 175 ? -1.418 -18.906 -10.477 1 96.69 175 GLY A N 1
ATOM 1350 C CA . GLY A 1 175 ? -2.287 -18.109 -11.328 1 96.69 175 GLY A CA 1
ATOM 1351 C C . GLY A 1 175 ? -1.536 -17.094 -12.172 1 96.69 175 GLY A C 1
ATOM 1352 O O . GLY A 1 175 ? -1.568 -17.156 -13.398 1 96.69 175 GLY A O 1
ATOM 1353 N N . HIS A 1 176 ? -0.778 -16.219 -11.508 1 98.25 176 HIS A N 1
ATOM 1354 C CA . HIS A 1 176 ? -0.159 -15.141 -12.266 1 98.25 176 HIS A CA 1
ATOM 1355 C C . HIS A 1 176 ? 0.945 -15.672 -13.18 1 98.25 176 HIS A C 1
ATOM 1357 O O . HIS A 1 176 ? 1.031 -15.281 -14.344 1 98.25 176 HIS A O 1
ATOM 1363 N N . MET A 1 177 ? 1.709 -16.688 -12.75 1 98.31 177 MET A N 1
ATOM 1364 C CA . MET A 1 177 ? 2.799 -17.203 -13.578 1 98.31 177 MET A CA 1
ATOM 1365 C C . MET A 1 177 ? 2.256 -18.016 -14.75 1 98.31 177 MET A C 1
ATOM 1367 O O . MET A 1 177 ? 2.857 -18.031 -15.828 1 98.31 177 MET A O 1
ATOM 1371 N N . THR A 1 178 ? 1.117 -18.703 -14.492 1 98.31 178 THR A N 1
ATOM 1372 C CA . THR A 1 178 ? 0.486 -19.391 -15.609 1 98.31 178 THR A CA 1
ATOM 1373 C C . THR A 1 178 ? 0.054 -18.406 -16.688 1 98.31 178 THR A C 1
ATOM 1375 O O . THR A 1 178 ? 0.399 -18.562 -17.859 1 98.31 178 THR A O 1
ATOM 1378 N N . GLY A 1 179 ? -0.651 -17.359 -16.328 1 98.81 179 GLY A N 1
ATOM 1379 C CA . GLY A 1 179 ? -1.077 -16.359 -17.297 1 98.81 179 GLY A CA 1
ATOM 1380 C C . GLY A 1 179 ? 0.08 -15.688 -18.016 1 98.81 179 GLY A C 1
ATOM 1381 O O . GLY A 1 179 ? 0.068 -15.555 -19.234 1 98.81 179 GLY A O 1
ATOM 1382 N N . ILE A 1 180 ? 1.081 -15.305 -17.25 1 98.88 180 ILE A N 1
ATOM 1383 C CA . ILE A 1 180 ? 2.234 -14.594 -17.781 1 98.88 180 ILE A CA 1
ATOM 1384 C C . ILE A 1 180 ? 3.021 -15.523 -18.719 1 98.88 180 ILE A C 1
ATOM 1386 O O . ILE A 1 180 ? 3.379 -15.141 -19.828 1 98.88 180 ILE A O 1
ATOM 1390 N N . SER A 1 181 ? 3.27 -16.766 -18.25 1 98.69 181 SER A N 1
ATOM 1391 C CA . SER A 1 181 ? 4.051 -17.703 -19.062 1 98.69 181 SER A CA 1
ATOM 1392 C C . SER A 1 181 ? 3.33 -18.047 -20.359 1 98.69 181 SER A C 1
ATOM 1394 O O . SER A 1 181 ? 3.953 -18.125 -21.422 1 98.69 181 SER A O 1
ATOM 1396 N N . MET A 1 182 ? 2.037 -18.297 -20.281 1 98.56 182 MET A N 1
ATOM 1397 C CA . MET A 1 182 ? 1.263 -18.594 -21.484 1 98.56 182 MET A CA 1
ATOM 1398 C C . MET A 1 182 ? 1.388 -17.484 -22.516 1 98.56 182 MET A C 1
ATOM 1400 O O . MET A 1 182 ? 1.664 -17.734 -23.688 1 98.56 182 MET A O 1
ATOM 1404 N N . TYR A 1 183 ? 1.21 -16.219 -22.078 1 98.81 183 TYR A N 1
ATOM 1405 C CA . TYR A 1 183 ? 1.262 -15.055 -22.953 1 98.81 183 TYR A CA 1
ATOM 1406 C C . TYR A 1 183 ? 2.621 -14.938 -23.641 1 98.81 183 TYR A C 1
ATOM 1408 O O . TYR A 1 183 ? 2.703 -14.828 -24.859 1 98.81 183 TYR A O 1
ATOM 1416 N N . PHE A 1 184 ? 3.676 -15 -22.906 1 98.75 184 PHE A N 1
ATOM 1417 C CA . PHE A 1 184 ? 5.008 -14.719 -23.422 1 98.75 184 PHE A CA 1
ATOM 1418 C C . PHE A 1 184 ? 5.512 -15.875 -24.281 1 98.75 184 PHE A C 1
ATOM 1420 O O . PHE A 1 184 ? 6.234 -15.664 -25.25 1 98.75 184 PHE A O 1
ATOM 1427 N N . LYS A 1 185 ? 5.164 -17.141 -23.906 1 98.44 185 LYS A N 1
ATOM 1428 C CA . LYS A 1 185 ? 5.555 -18.281 -24.734 1 98.44 185 LYS A CA 1
ATOM 1429 C C . LYS A 1 185 ? 4.809 -18.281 -26.062 1 98.44 185 LYS A C 1
ATOM 1431 O O . LYS A 1 185 ? 5.367 -18.656 -27.094 1 98.44 185 LYS A O 1
ATOM 1436 N N . GLU A 1 186 ? 3.562 -17.969 -26.031 1 98.31 186 GLU A N 1
ATOM 1437 C CA . GLU A 1 186 ? 2.777 -17.891 -27.25 1 98.31 186 GLU A CA 1
ATOM 1438 C C . GLU A 1 186 ? 3.346 -16.844 -28.203 1 98.31 186 GLU A C 1
ATOM 1440 O O . GLU A 1 186 ? 3.416 -17.062 -29.422 1 98.31 186 GLU A O 1
ATOM 1445 N N . LYS A 1 187 ? 3.734 -15.758 -27.641 1 98.19 187 LYS A N 1
ATOM 1446 C CA . LYS A 1 187 ? 4.121 -14.617 -28.469 1 98.19 187 LYS A CA 1
ATOM 1447 C C . LYS A 1 187 ? 5.594 -14.695 -28.859 1 98.19 187 LYS A C 1
ATOM 1449 O O . LYS A 1 187 ? 5.969 -14.305 -29.969 1 98.19 187 LYS A O 1
ATOM 1454 N N . TYR A 1 188 ? 6.449 -15.219 -27.938 1 98.25 188 TYR A N 1
ATOM 1455 C CA . TYR A 1 188 ? 7.883 -15.055 -28.172 1 98.25 188 TYR A CA 1
ATOM 1456 C C . TYR A 1 188 ? 8.594 -16.406 -28.125 1 98.25 188 TYR A C 1
ATOM 1458 O O . TYR A 1 188 ? 9.805 -16.484 -28.359 1 98.25 188 TYR A O 1
ATOM 1466 N N . GLY A 1 189 ? 7.898 -17.484 -27.781 1 97.5 189 GLY A N 1
ATOM 1467 C CA . GLY A 1 189 ? 8.5 -18.797 -27.688 1 97.5 189 GLY A CA 1
ATOM 1468 C C . GLY A 1 189 ? 9.688 -18.859 -26.75 1 97.5 189 GLY A C 1
ATOM 1469 O O . GLY A 1 189 ? 9.602 -18.375 -25.609 1 97.5 189 GLY A O 1
ATOM 1470 N N . ASN A 1 190 ? 10.766 -19.438 -27.281 1 96.38 190 ASN A N 1
ATOM 1471 C CA . ASN A 1 190 ? 11.922 -19.672 -26.438 1 96.38 190 ASN A CA 1
ATOM 1472 C C . ASN A 1 190 ? 12.812 -18.438 -26.359 1 96.38 190 ASN A C 1
ATOM 1474 O O . ASN A 1 190 ? 13.805 -18.406 -25.625 1 96.38 190 ASN A O 1
ATOM 1478 N N . ASP A 1 191 ? 12.398 -17.359 -26.984 1 97.88 191 ASP A N 1
ATOM 1479 C CA . ASP A 1 191 ? 13.148 -16.109 -26.906 1 97.88 191 ASP A CA 1
ATOM 1480 C C . ASP A 1 191 ? 13.016 -15.469 -25.516 1 97.88 191 ASP A C 1
ATOM 1482 O O . ASP A 1 191 ? 13.828 -14.625 -25.141 1 97.88 191 ASP A O 1
ATOM 1486 N N . VAL A 1 192 ? 11.938 -15.797 -24.844 1 98.56 192 VAL A N 1
ATOM 1487 C CA . VAL A 1 192 ? 11.75 -15.344 -23.469 1 98.56 192 VAL A CA 1
ATOM 1488 C C . VAL A 1 192 ? 11.75 -16.547 -22.516 1 98.56 192 VAL A C 1
ATOM 1490 O O . VAL A 1 192 ? 10.953 -17.469 -22.672 1 98.56 192 VAL A O 1
ATOM 1493 N N . LYS A 1 193 ? 12.664 -16.562 -21.609 1 98.75 193 LYS A N 1
ATOM 1494 C CA . LYS A 1 193 ? 12.711 -17.594 -20.578 1 98.75 193 LYS A CA 1
ATOM 1495 C C . LYS A 1 193 ? 11.852 -17.203 -19.375 1 98.75 193 LYS A C 1
ATOM 1497 O O . LYS A 1 193 ? 11.945 -16.094 -18.875 1 98.75 193 LYS A O 1
ATOM 1502 N N . VAL A 1 194 ? 11.031 -18.078 -19.016 1 98.75 194 VAL A N 1
ATOM 1503 C CA . VAL A 1 194 ? 10.195 -17.891 -17.828 1 98.75 194 VAL A CA 1
ATOM 1504 C C . VAL A 1 194 ? 10.742 -18.719 -16.672 1 98.75 194 VAL A C 1
ATOM 1506 O O . VAL A 1 194 ? 10.883 -19.938 -16.781 1 98.75 194 VAL A O 1
ATOM 1509 N N . ILE A 1 195 ? 11.062 -18.062 -15.586 1 98.81 195 ILE A N 1
ATOM 1510 C CA . ILE A 1 195 ? 11.656 -18.703 -14.414 1 98.81 195 ILE A CA 1
ATOM 1511 C C . ILE A 1 195 ? 10.68 -18.641 -13.242 1 98.81 195 ILE A C 1
ATOM 1513 O O . ILE A 1 195 ? 10.25 -17.562 -12.836 1 98.81 195 ILE A O 1
ATOM 1517 N N . ALA A 1 196 ? 10.367 -19.797 -12.703 1 98.38 196 ALA A N 1
ATOM 1518 C CA . ALA A 1 196 ? 9.508 -19.891 -11.531 1 98.38 196 ALA A CA 1
ATOM 1519 C C . ALA A 1 196 ? 10.328 -20.031 -10.258 1 98.38 196 ALA A C 1
ATOM 1521 O O . ALA A 1 196 ? 11.328 -20.75 -10.227 1 98.38 196 ALA A O 1
ATOM 1522 N N . VAL A 1 197 ? 9.938 -19.281 -9.258 1 98.69 197 VAL A N 1
ATOM 1523 C CA . VAL A 1 197 ? 10.586 -19.344 -7.953 1 98.69 197 VAL A CA 1
ATOM 1524 C C . VAL A 1 197 ? 9.656 -20.016 -6.945 1 98.69 197 VAL A C 1
ATOM 1526 O O . VAL A 1 197 ? 8.469 -19.703 -6.883 1 98.69 197 VAL A O 1
ATOM 1529 N N . GLN A 1 198 ? 10.148 -20.969 -6.227 1 98.19 198 GLN A N 1
ATOM 1530 C CA . GLN A 1 198 ? 9.391 -21.672 -5.191 1 98.19 198 GLN A CA 1
ATOM 1531 C C . GLN A 1 198 ? 10.219 -21.828 -3.92 1 98.19 198 GLN A C 1
ATOM 1533 O O . GLN A 1 198 ? 11.438 -21.688 -3.945 1 98.19 198 GLN A O 1
ATOM 1538 N N . PRO A 1 199 ? 9.539 -22.047 -2.773 1 98 199 PRO A N 1
ATOM 1539 C CA . PRO A 1 199 ? 10.312 -22.312 -1.558 1 98 199 PRO A CA 1
ATOM 1540 C C . PRO A 1 199 ? 11.164 -23.578 -1.665 1 98 199 PRO A C 1
ATOM 1542 O O . PRO A 1 199 ? 10.727 -24.578 -2.26 1 98 199 PRO A O 1
ATOM 1545 N N . SER A 1 200 ? 12.398 -23.484 -1.092 1 97.94 200 SER A N 1
ATOM 1546 C CA . SER A 1 200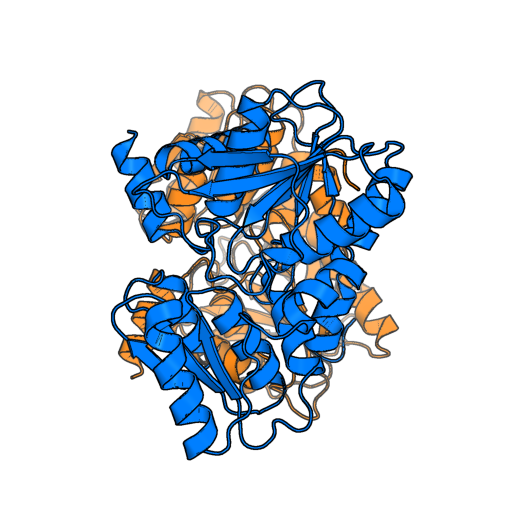 ? 13.219 -24.688 -0.989 1 97.94 200 SER A CA 1
ATOM 1547 C C . SER A 1 200 ? 12.508 -25.781 -0.195 1 97.94 200 SER A C 1
ATOM 1549 O O . SER A 1 200 ? 11.555 -25.5 0.542 1 97.94 200 SER A O 1
ATOM 1551 N N . VAL A 1 201 ? 13.164 -26.938 -0.327 1 93.56 201 VAL A N 1
ATOM 1552 C CA . VAL A 1 201 ? 12.578 -28.062 0.386 1 93.56 201 VAL A CA 1
ATOM 1553 C C . VAL A 1 201 ? 12.547 -27.766 1.885 1 93.56 201 VAL A C 1
ATOM 1555 O O . VAL A 1 201 ? 13.523 -27.266 2.443 1 93.56 201 VAL A O 1
ATOM 1558 N N . ASN A 1 202 ? 11.484 -27.859 2.631 1 92.06 202 ASN A N 1
ATOM 1559 C CA . ASN A 1 202 ? 11.281 -27.688 4.066 1 92.06 202 ASN A CA 1
ATOM 1560 C C . ASN A 1 202 ? 11.203 -26.203 4.449 1 92.06 202 ASN A C 1
ATOM 1562 O O . ASN A 1 202 ? 11.43 -25.844 5.609 1 92.06 202 ASN A O 1
ATOM 1566 N N . SER A 1 203 ? 11.219 -25.359 3.471 1 94.69 203 SER A N 1
ATOM 1567 C CA . SER A 1 203 ? 11.047 -23.922 3.732 1 94.69 203 SER A CA 1
ATOM 1568 C C . SER A 1 203 ? 9.617 -23.484 3.459 1 94.69 203 SER A C 1
ATOM 1570 O O . SER A 1 203 ? 8.922 -24.078 2.627 1 94.69 203 SER A O 1
ATOM 1572 N N . THR A 1 204 ? 9.234 -22.531 4.234 1 94 204 THR A N 1
ATOM 1573 C CA . THR A 1 204 ? 7.93 -21.922 4.027 1 94 204 THR A CA 1
ATOM 1574 C C . THR A 1 204 ? 8.055 -20.422 3.834 1 94 204 THR A C 1
ATOM 1576 O O . THR A 1 204 ? 8.688 -19.734 4.645 1 94 204 THR A O 1
ATOM 1579 N N . ILE A 1 205 ? 7.578 -19.938 2.764 1 95 205 ILE A N 1
ATOM 1580 C CA . ILE A 1 205 ? 7.5 -18.516 2.465 1 95 205 ILE A CA 1
ATOM 1581 C C . ILE A 1 205 ? 6.043 -18.109 2.262 1 95 205 ILE A C 1
ATOM 1583 O O . ILE A 1 205 ? 5.355 -18.656 1.399 1 95 205 ILE A O 1
ATOM 1587 N N . PRO A 1 206 ? 5.551 -17.172 3.049 1 91.25 206 PRO A N 1
ATOM 1588 C CA . PRO A 1 206 ? 4.148 -16.781 2.91 1 91.25 206 PRO A CA 1
ATOM 1589 C C . PRO A 1 206 ? 3.771 -16.422 1.473 1 91.25 206 PRO A C 1
ATOM 1591 O O . PRO A 1 206 ? 4.504 -15.695 0.799 1 91.25 206 PRO A O 1
ATOM 1594 N N . GLY A 1 207 ? 2.695 -16.969 0.987 1 89.62 207 GLY A N 1
ATOM 1595 C CA . GLY A 1 207 ? 2.111 -16.578 -0.288 1 89.62 207 GLY A CA 1
ATOM 1596 C C . GLY A 1 207 ? 2.537 -17.484 -1.435 1 89.62 207 GLY A C 1
ATOM 1597 O O . GLY A 1 207 ? 1.942 -17.438 -2.514 1 89.62 207 GLY A O 1
ATOM 1598 N N . ILE A 1 208 ? 3.643 -18.234 -1.258 1 94.12 208 ILE A N 1
ATOM 1599 C CA . ILE A 1 208 ? 4.086 -19.062 -2.367 1 94.12 208 ILE A CA 1
ATOM 1600 C C . ILE A 1 208 ? 4.273 -20.5 -1.889 1 94.12 208 ILE A C 1
ATOM 1602 O O . ILE A 1 208 ? 4.375 -20.75 -0.686 1 94.12 208 ILE A O 1
ATOM 1606 N N . LYS A 1 209 ? 4.164 -21.406 -2.84 1 93.25 209 LYS A N 1
ATOM 1607 C CA . LYS A 1 209 ? 4.234 -22.844 -2.588 1 93.25 209 LYS A CA 1
ATOM 1608 C C . LYS A 1 209 ? 5.043 -23.547 -3.668 1 93.25 209 LYS A C 1
ATOM 1610 O O . LYS A 1 209 ? 5.258 -23 -4.754 1 93.25 209 LYS A O 1
ATOM 1615 N N . ARG A 1 210 ? 5.484 -24.734 -3.268 1 93.75 210 ARG A N 1
ATOM 1616 C CA . ARG A 1 210 ? 6.188 -25.547 -4.254 1 93.75 210 ARG A CA 1
ATOM 1617 C C . ARG A 1 210 ? 5.23 -26.062 -5.328 1 93.75 210 ARG A C 1
ATOM 1619 O O . ARG A 1 210 ? 4.094 -26.422 -5.027 1 93.75 210 ARG A O 1
ATOM 1626 N N . ILE A 1 211 ? 5.75 -26.031 -6.512 1 90.88 211 ILE A N 1
ATOM 1627 C CA . ILE A 1 211 ? 5.012 -26.625 -7.625 1 90.88 211 ILE A CA 1
ATOM 1628 C C . ILE A 1 211 ? 4.922 -28.141 -7.441 1 90.88 211 ILE A C 1
ATOM 1630 O O . ILE A 1 211 ? 5.938 -28.812 -7.246 1 90.88 211 ILE A O 1
ATOM 1634 N N . ASN A 1 212 ? 3.695 -28.594 -7.387 1 83.44 212 ASN A N 1
ATOM 1635 C CA . ASN A 1 212 ? 3.516 -30.031 -7.246 1 83.44 212 ASN A CA 1
ATOM 1636 C C . ASN A 1 212 ? 2.424 -30.562 -8.172 1 83.44 212 ASN A C 1
ATOM 1638 O O . ASN A 1 212 ? 1.836 -29.797 -8.938 1 83.44 212 ASN A O 1
ATOM 1642 N N . GLY A 1 213 ? 2.299 -31.797 -8.273 1 75.81 213 GLY A N 1
ATOM 1643 C CA . GLY A 1 213 ? 1.375 -32.438 -9.195 1 75.81 213 GLY A CA 1
ATOM 1644 C C . GLY A 1 213 ? -0.081 -32.219 -8.828 1 75.81 213 GLY A C 1
ATOM 1645 O O . GLY A 1 213 ? -0.979 -32.562 -9.609 1 75.81 213 GLY A O 1
ATOM 1646 N N . ASN A 1 214 ? -0.444 -31.531 -7.719 1 79.38 214 ASN A N 1
ATOM 1647 C CA . ASN A 1 214 ? -1.828 -31.344 -7.301 1 79.38 214 ASN A CA 1
ATOM 1648 C C . ASN A 1 214 ? -2.334 -29.953 -7.691 1 79.38 214 ASN A C 1
ATOM 1650 O O . ASN A 1 214 ? -3.441 -29.562 -7.316 1 79.38 214 ASN A O 1
ATOM 1654 N N . ASN A 1 215 ? -1.536 -29.297 -8.438 1 86 215 ASN A N 1
ATOM 1655 C CA . ASN A 1 215 ? -1.916 -27.969 -8.93 1 86 215 ASN A CA 1
ATOM 1656 C C . ASN A 1 215 ? -2.545 -28.047 -10.312 1 86 215 ASN A C 1
ATOM 1658 O O . ASN A 1 215 ? -1.867 -28.391 -11.289 1 86 215 ASN A O 1
ATOM 1662 N N . PRO A 1 216 ? -3.832 -27.766 -10.438 1 88.12 216 PRO A N 1
ATOM 1663 C CA . PRO A 1 216 ? -4.531 -27.891 -11.719 1 88.12 216 PRO A CA 1
ATOM 1664 C C . PRO A 1 216 ? -3.936 -27.016 -12.805 1 88.12 216 PRO A C 1
ATOM 1666 O O . PRO A 1 216 ? -4.176 -27.234 -13.992 1 88.12 216 PRO A O 1
ATOM 1669 N N . PHE A 1 217 ? -3.203 -25.953 -12.414 1 92.19 217 PHE A N 1
ATOM 1670 C CA . PHE A 1 217 ? -2.648 -25.047 -13.406 1 92.19 217 PHE A CA 1
ATOM 1671 C C . PHE A 1 217 ? -1.258 -25.5 -13.836 1 92.19 217 PHE A C 1
ATOM 1673 O O . PHE A 1 217 ? -0.634 -24.859 -14.695 1 92.19 217 PHE A O 1
ATOM 1680 N N . SER A 1 218 ? -0.75 -26.578 -13.242 1 85.31 218 SER A N 1
ATOM 1681 C CA . SER A 1 218 ? 0.613 -27.062 -13.461 1 85.31 218 SER A CA 1
ATOM 1682 C C . SER A 1 218 ? 0.85 -27.391 -14.93 1 85.31 218 SER A C 1
ATOM 1684 O O . SER A 1 218 ? 1.938 -27.156 -15.461 1 85.31 218 SER A O 1
ATOM 1686 N N . GLU A 1 219 ? -0.158 -27.906 -15.609 1 88.06 219 GLU A N 1
ATOM 1687 C CA . GLU A 1 219 ? -0.009 -28.312 -17 1 88.06 219 GLU A CA 1
ATOM 1688 C C . GLU A 1 219 ? 0.029 -27.094 -17.922 1 88.06 219 GLU A C 1
ATOM 1690 O O . GLU A 1 219 ? 0.545 -27.172 -19.047 1 88.06 219 GLU A O 1
ATOM 1695 N N . LEU A 1 220 ? -0.502 -26.078 -17.438 1 94.06 220 LEU A N 1
ATOM 1696 C CA . LEU A 1 220 ? -0.585 -24.859 -18.234 1 94.06 220 LEU A CA 1
ATOM 1697 C C . LEU A 1 220 ? 0.608 -23.953 -17.969 1 94.06 220 LEU A C 1
ATOM 1699 O O . LEU A 1 220 ? 0.909 -23.062 -18.781 1 94.06 220 LEU A O 1
ATOM 1703 N N . LEU A 1 221 ? 1.152 -24.188 -16.828 1 94.69 221 LEU A N 1
ATOM 1704 C CA . LEU A 1 221 ? 2.32 -23.406 -16.438 1 94.69 221 LEU A CA 1
ATOM 1705 C C . LEU A 1 221 ? 3.516 -23.734 -17.328 1 94.69 221 LEU A C 1
ATOM 1707 O O . LEU A 1 221 ? 3.969 -24.891 -17.359 1 94.69 221 LEU A O 1
ATOM 1711 N N . LYS A 1 222 ? 3.979 -22.781 -18.125 1 95.81 222 LYS A N 1
ATOM 1712 C CA . LYS A 1 222 ? 5.086 -22.969 -19.062 1 95.81 222 LYS A CA 1
ATOM 1713 C C . LYS A 1 222 ? 6.355 -22.297 -18.547 1 95.81 222 LYS A C 1
ATOM 1715 O O . LYS A 1 222 ? 6.664 -21.172 -18.938 1 95.81 222 LYS A O 1
ATOM 1720 N N . VAL A 1 223 ? 7.141 -22.984 -17.766 1 95.94 223 VAL A N 1
ATOM 1721 C CA . VAL A 1 223 ? 8.352 -22.406 -17.188 1 95.94 223 VAL A CA 1
ATOM 1722 C C . VAL A 1 223 ? 9.578 -23.125 -17.75 1 95.94 223 VAL A C 1
ATOM 1724 O O . VAL A 1 223 ? 9.539 -24.328 -18 1 95.94 223 VAL A O 1
ATOM 1727 N N . ASP A 1 224 ? 10.641 -22.422 -17.906 1 98.06 224 ASP A N 1
ATOM 1728 C CA . ASP A 1 224 ? 11.898 -22.969 -18.422 1 98.06 224 ASP A CA 1
ATOM 1729 C C . ASP A 1 224 ? 12.758 -23.5 -17.281 1 98.06 224 ASP A C 1
ATOM 1731 O O . ASP A 1 224 ? 13.578 -24.406 -17.484 1 98.06 224 ASP A O 1
ATOM 1735 N N . GLN A 1 225 ? 12.633 -22.922 -16.141 1 97.75 225 GLN A N 1
ATOM 1736 C CA . GLN A 1 225 ? 13.43 -23.281 -14.977 1 97.75 225 GLN A CA 1
ATOM 1737 C C . GLN A 1 225 ? 12.688 -22.969 -13.688 1 97.75 225 GLN A C 1
ATOM 1739 O O . GLN A 1 225 ? 11.938 -22 -13.609 1 97.75 225 GLN A O 1
ATOM 1744 N N . VAL A 1 226 ? 12.82 -23.875 -12.688 1 97.69 226 VAL A N 1
ATOM 1745 C CA . VAL A 1 226 ? 12.305 -23.656 -11.344 1 97.69 226 VAL A CA 1
ATOM 1746 C C . VAL A 1 226 ? 13.461 -23.469 -10.367 1 97.69 226 VAL A C 1
ATOM 1748 O O . VAL A 1 226 ? 14.406 -24.266 -10.367 1 97.69 226 VAL A O 1
ATOM 1751 N N . ILE A 1 227 ? 13.422 -22.438 -9.586 1 98.31 227 ILE A N 1
ATOM 1752 C CA . ILE A 1 227 ? 14.492 -22.141 -8.648 1 98.31 227 ILE A CA 1
ATOM 1753 C C . ILE A 1 227 ? 13.969 -22.234 -7.215 1 98.31 227 ILE A C 1
ATOM 1755 O O . ILE A 1 227 ? 12.93 -21.656 -6.883 1 98.31 227 ILE A O 1
ATOM 1759 N N . ASP A 1 228 ? 14.711 -22.953 -6.383 1 98.44 228 ASP A N 1
ATOM 1760 C CA . ASP A 1 228 ? 14.43 -23.047 -4.957 1 98.44 228 ASP A CA 1
ATOM 1761 C C . ASP A 1 228 ? 15.062 -21.906 -4.184 1 98.44 228 ASP A C 1
ATOM 1763 O O . ASP A 1 228 ? 16.234 -21.594 -4.383 1 98.44 228 ASP A O 1
ATOM 1767 N N . VAL A 1 229 ? 14.297 -21.297 -3.369 1 98.62 229 VAL A N 1
ATOM 1768 C CA . VAL A 1 229 ? 14.773 -20.219 -2.502 1 98.62 229 VAL A CA 1
ATOM 1769 C C . VAL A 1 229 ? 14.297 -20.469 -1.071 1 98.62 229 VAL A C 1
ATOM 1771 O O . VAL A 1 229 ? 13.125 -20.766 -0.843 1 98.62 229 VAL A O 1
ATOM 1774 N N . SER A 1 230 ? 15.18 -20.391 -0.069 1 97.69 230 SER A N 1
ATOM 1775 C CA . SER A 1 230 ? 14.789 -20.531 1.33 1 97.69 230 SER A CA 1
ATOM 1776 C C . SER A 1 230 ? 14.203 -19.219 1.87 1 97.69 230 SER A C 1
ATOM 1778 O O . SER A 1 230 ? 14.305 -18.172 1.224 1 97.69 230 SER A O 1
ATOM 1780 N N . ARG A 1 231 ? 13.594 -19.359 3.035 1 96.38 231 ARG A N 1
ATOM 1781 C CA . ARG A 1 231 ? 13.039 -18.188 3.682 1 96.38 231 ARG A CA 1
ATOM 1782 C C . ARG A 1 231 ? 14.125 -17.172 3.992 1 96.38 231 ARG A C 1
ATOM 1784 O O . ARG A 1 231 ? 13.93 -15.961 3.826 1 96.38 231 ARG A O 1
ATOM 1791 N N . GLU A 1 232 ? 15.273 -17.641 4.457 1 96.56 232 GLU A N 1
ATOM 1792 C CA . GLU A 1 232 ? 16.406 -16.766 4.746 1 96.56 232 GLU A CA 1
ATOM 1793 C C . GLU A 1 232 ? 16.891 -16.062 3.486 1 96.56 232 GLU A C 1
ATOM 1795 O O . GLU A 1 232 ? 17.203 -14.867 3.52 1 96.56 232 GLU A O 1
ATOM 1800 N N . GLN A 1 233 ? 16.953 -16.797 2.406 1 97.75 233 GLN A N 1
ATOM 1801 C CA . GLN A 1 233 ? 17.375 -16.234 1.127 1 97.75 233 GLN A CA 1
ATOM 1802 C C . GLN A 1 233 ? 16.375 -15.195 0.637 1 97.75 233 GLN A C 1
ATOM 1804 O O . GLN A 1 233 ? 16.75 -14.164 0.08 1 97.75 233 GLN A O 1
ATOM 1809 N N . ALA A 1 234 ? 15.078 -15.492 0.841 1 98.19 234 ALA A N 1
ATOM 1810 C CA . ALA A 1 234 ? 14.039 -14.516 0.496 1 98.19 234 ALA A CA 1
ATOM 1811 C C . ALA A 1 234 ? 14.242 -13.211 1.26 1 98.19 234 ALA A C 1
ATOM 1813 O O . ALA A 1 234 ? 14.094 -12.125 0.692 1 98.19 234 ALA A O 1
ATOM 1814 N N . LEU A 1 235 ? 14.602 -13.328 2.535 1 97.94 235 LEU A N 1
ATOM 1815 C CA . LEU A 1 235 ? 14.844 -12.141 3.344 1 97.94 235 LEU A CA 1
ATOM 1816 C C . LEU A 1 235 ? 16.031 -11.359 2.812 1 97.94 235 LEU A C 1
ATOM 1818 O O . LEU A 1 235 ? 16.016 -10.125 2.803 1 97.94 235 LEU A O 1
ATOM 1822 N N . ILE A 1 236 ? 17.078 -12.055 2.379 1 98.19 236 ILE A N 1
ATOM 1823 C CA . ILE A 1 236 ? 18.219 -11.391 1.78 1 98.19 236 ILE A CA 1
ATOM 1824 C C . ILE A 1 236 ? 17.766 -10.547 0.585 1 98.19 236 ILE A C 1
ATOM 1826 O O . ILE A 1 236 ? 18.188 -9.398 0.433 1 98.19 236 ILE A O 1
ATOM 1830 N N . GLY A 1 237 ? 16.891 -11.141 -0.246 1 98.62 237 GLY A N 1
ATOM 1831 C CA . GLY A 1 237 ? 16.344 -10.398 -1.37 1 98.62 237 GLY A CA 1
ATOM 1832 C C . GLY A 1 237 ? 15.578 -9.156 -0.951 1 98.62 237 GLY A C 1
ATOM 1833 O O . GLY A 1 237 ? 15.75 -8.086 -1.54 1 98.62 237 GLY A O 1
ATOM 1834 N N . VAL A 1 238 ? 14.742 -9.297 0.106 1 98.69 238 VAL A N 1
ATOM 1835 C CA . VAL A 1 238 ? 13.977 -8.172 0.623 1 98.69 238 VAL A CA 1
ATOM 1836 C C . VAL A 1 238 ? 14.922 -7.059 1.073 1 98.69 238 VAL A C 1
ATOM 1838 O O . VAL A 1 238 ? 14.742 -5.895 0.702 1 98.69 238 VAL A O 1
ATOM 1841 N N . VAL A 1 239 ? 15.953 -7.422 1.794 1 98.25 239 VAL A N 1
ATOM 1842 C CA . VAL A 1 239 ? 16.891 -6.477 2.389 1 98.25 239 VAL A CA 1
ATOM 1843 C C . VAL A 1 239 ? 17.703 -5.789 1.288 1 98.25 239 VAL A C 1
ATOM 1845 O O . VAL A 1 239 ? 17.859 -4.57 1.303 1 98.25 239 VAL A O 1
ATOM 1848 N N . LYS A 1 240 ? 18.141 -6.559 0.338 1 98.5 240 LYS A N 1
ATOM 1849 C CA . LYS A 1 240 ? 18.953 -6 -0.739 1 98.5 240 LYS A CA 1
ATOM 1850 C C . LYS A 1 240 ? 18.156 -4.984 -1.556 1 98.5 240 LYS A C 1
ATOM 1852 O O . LYS A 1 240 ? 18.672 -3.914 -1.896 1 98.5 240 LYS A O 1
ATOM 1857 N N . VAL A 1 241 ? 16.922 -5.297 -1.856 1 98.81 241 VAL A N 1
ATOM 1858 C CA . VAL A 1 241 ? 16.078 -4.379 -2.611 1 98.81 241 VAL A CA 1
ATOM 1859 C C . VAL A 1 241 ? 15.789 -3.131 -1.777 1 98.81 241 VAL A C 1
ATOM 1861 O O . VAL A 1 241 ? 15.859 -2.008 -2.285 1 98.81 241 VAL A O 1
ATOM 1864 N N . ALA A 1 242 ? 15.492 -3.301 -0.488 1 98.69 242 ALA A N 1
ATOM 1865 C CA . ALA A 1 242 ? 15.219 -2.17 0.396 1 98.69 242 ALA A CA 1
ATOM 1866 C C . ALA A 1 242 ? 16.422 -1.233 0.478 1 98.69 242 ALA A C 1
ATOM 1868 O O . ALA A 1 242 ? 16.266 -0.011 0.415 1 98.69 242 ALA A O 1
ATOM 1869 N N . ARG A 1 243 ? 17.578 -1.754 0.529 1 98.19 243 ARG A N 1
ATOM 1870 C CA . ARG A 1 243 ? 18.781 -0.968 0.8 1 98.19 243 ARG A CA 1
ATOM 1871 C C . ARG A 1 243 ? 19.344 -0.381 -0.486 1 98.19 243 ARG A C 1
ATOM 1873 O O . ARG A 1 243 ? 20.062 0.619 -0.451 1 98.19 243 ARG A O 1
ATOM 1880 N N . SER A 1 244 ? 19.016 -0.975 -1.643 1 98.25 244 SER A N 1
ATOM 1881 C CA . SER A 1 244 ? 19.547 -0.479 -2.904 1 98.25 244 SER A CA 1
ATOM 1882 C C . SER A 1 244 ? 18.531 0.387 -3.639 1 98.25 244 SER A C 1
ATOM 1884 O O . SER A 1 244 ? 18.906 1.359 -4.301 1 98.25 244 SER A O 1
ATOM 1886 N N . ASP A 1 245 ? 17.281 0.018 -3.561 1 98.5 245 ASP A N 1
ATOM 1887 C CA . ASP A 1 245 ? 16.266 0.635 -4.402 1 98.5 245 ASP A CA 1
ATOM 1888 C C . ASP A 1 245 ? 15.273 1.446 -3.562 1 98.5 245 ASP A C 1
ATOM 1890 O O . ASP A 1 245 ? 14.461 2.195 -4.105 1 98.5 245 ASP A O 1
ATOM 1894 N N . GLY A 1 246 ? 15.305 1.306 -2.201 1 98.44 246 GLY A N 1
ATOM 1895 C CA . GLY A 1 246 ? 14.367 1.998 -1.336 1 98.44 246 GLY A CA 1
ATOM 1896 C C . GLY A 1 246 ? 12.953 1.438 -1.417 1 98.44 246 GLY A C 1
ATOM 1897 O O . GLY A 1 246 ? 11.984 2.133 -1.1 1 98.44 246 GLY A O 1
ATOM 1898 N N . LEU A 1 247 ? 12.82 0.248 -1.915 1 98.62 247 LEU A N 1
ATOM 1899 C CA . LEU A 1 247 ? 11.516 -0.377 -2.072 1 98.62 247 LEU A CA 1
ATOM 1900 C C . LEU A 1 247 ? 11.25 -1.383 -0.956 1 98.62 247 LEU A C 1
ATOM 1902 O O . LEU A 1 247 ? 12.148 -2.135 -0.57 1 98.62 247 LEU A O 1
ATOM 1906 N N . LEU A 1 248 ? 10.086 -1.357 -0.404 1 98.62 248 LEU A N 1
ATOM 1907 C CA . LEU A 1 248 ? 9.68 -2.271 0.655 1 98.62 248 LEU A CA 1
ATOM 1908 C C . LEU A 1 248 ? 8.812 -3.396 0.096 1 98.62 248 LEU A C 1
ATOM 1910 O O . LEU A 1 248 ? 7.594 -3.238 -0.042 1 98.62 248 LEU A O 1
ATOM 1914 N N . ILE A 1 249 ? 9.469 -4.496 -0.166 1 98.69 249 ILE A N 1
ATOM 1915 C CA . ILE A 1 249 ? 8.781 -5.586 -0.856 1 98.69 249 ILE A CA 1
ATOM 1916 C C . ILE A 1 249 ? 8.578 -6.758 0.102 1 98.69 249 ILE A C 1
ATOM 1918 O O . ILE A 1 249 ? 9.273 -6.863 1.118 1 98.69 249 ILE A O 1
ATOM 1922 N N . GLY A 1 250 ? 7.594 -7.602 -0.16 1 97.94 250 GLY A N 1
ATOM 1923 C CA . GLY A 1 250 ? 7.316 -8.773 0.656 1 97.94 250 GLY A CA 1
ATOM 1924 C C . GLY A 1 250 ? 8.289 -9.906 0.418 1 97.94 250 GLY A C 1
ATOM 1925 O O . GLY A 1 250 ? 9.148 -9.82 -0.461 1 97.94 250 GLY A O 1
ATOM 1926 N N . LEU A 1 251 ? 8.086 -11 1.114 1 97.81 251 LEU A N 1
ATOM 1927 C CA . LEU A 1 251 ? 9.023 -12.125 1.1 1 97.81 251 LEU A CA 1
ATOM 1928 C C . LEU A 1 251 ? 8.977 -12.852 -0.242 1 97.81 251 LEU A C 1
ATOM 1930 O O . LEU A 1 251 ? 10.008 -13.305 -0.737 1 97.81 251 LEU A O 1
ATOM 1934 N N . SER A 1 252 ? 7.75 -12.969 -0.833 1 97.81 252 SER A N 1
ATOM 1935 C CA . SER A 1 252 ? 7.668 -13.594 -2.148 1 97.81 252 SER A CA 1
ATOM 1936 C C . SER A 1 252 ? 8.43 -12.781 -3.193 1 97.81 252 SER A C 1
ATOM 1938 O O . SER A 1 252 ? 9.086 -13.352 -4.066 1 97.81 252 SER A O 1
ATOM 1940 N N . SER A 1 253 ? 8.359 -11.484 -3.111 1 98.69 253 SER A N 1
ATOM 1941 C CA . SER A 1 253 ? 9.133 -10.602 -3.973 1 98.69 253 SER A CA 1
ATOM 1942 C C . SER A 1 253 ? 10.633 -10.742 -3.699 1 98.69 253 SER A C 1
ATOM 1944 O O . SER A 1 253 ? 11.438 -10.75 -4.629 1 98.69 253 SER A O 1
ATOM 1946 N N . GLY A 1 254 ? 10.953 -10.82 -2.387 1 98.62 254 GLY A N 1
ATOM 1947 C CA . GLY A 1 254 ? 12.344 -11.031 -2.02 1 98.62 254 GLY A CA 1
ATOM 1948 C C . GLY A 1 254 ? 12.93 -12.305 -2.596 1 98.62 254 GLY A C 1
ATOM 1949 O O . GLY A 1 254 ? 14.086 -12.336 -3.018 1 98.62 254 GLY A O 1
ATOM 1950 N N . ALA A 1 255 ? 12.117 -13.352 -2.615 1 98.88 255 ALA A N 1
ATOM 1951 C CA . ALA A 1 255 ? 12.539 -14.617 -3.215 1 98.88 255 ALA A CA 1
ATOM 1952 C C . ALA A 1 255 ? 12.859 -14.438 -4.695 1 98.88 255 ALA A C 1
ATOM 1954 O O . ALA A 1 255 ? 13.852 -14.969 -5.191 1 98.88 255 ALA A O 1
ATOM 1955 N N . VAL A 1 256 ? 12.07 -13.688 -5.379 1 98.94 256 VAL A N 1
ATOM 1956 C CA . VAL A 1 256 ? 12.242 -13.422 -6.801 1 98.94 256 VAL A CA 1
ATOM 1957 C C . VAL A 1 256 ? 13.516 -12.609 -7.027 1 98.94 256 VAL A C 1
ATOM 1959 O O . VAL A 1 256 ? 14.312 -12.922 -7.914 1 98.94 256 VAL A O 1
ATOM 1962 N N . ALA A 1 257 ? 13.719 -11.57 -6.219 1 98.88 257 ALA A N 1
ATOM 1963 C CA . ALA A 1 257 ? 14.922 -10.75 -6.32 1 98.88 257 ALA A CA 1
ATOM 1964 C C . ALA A 1 257 ? 16.172 -11.594 -6.078 1 98.88 257 ALA A C 1
ATOM 1966 O O . ALA A 1 257 ? 17.156 -11.477 -6.812 1 98.88 257 ALA A O 1
ATOM 1967 N N . TYR A 1 258 ? 16.094 -12.398 -5.07 1 98.81 258 TYR A N 1
ATOM 1968 C CA . TYR A 1 258 ? 17.234 -13.258 -4.758 1 98.81 258 TYR A CA 1
ATOM 1969 C C . TYR A 1 258 ? 17.547 -14.188 -5.918 1 98.81 258 TYR A C 1
ATOM 1971 O O . TYR A 1 258 ? 18.719 -14.367 -6.281 1 98.81 258 TYR A O 1
ATOM 1979 N N . ALA A 1 259 ? 16.531 -14.828 -6.445 1 98.88 259 ALA A N 1
ATOM 1980 C CA . ALA A 1 259 ? 16.719 -15.711 -7.594 1 98.88 259 ALA A CA 1
ATOM 1981 C C . ALA A 1 259 ? 17.375 -14.969 -8.758 1 98.88 259 ALA A C 1
ATOM 1983 O O . ALA A 1 259 ? 18.297 -15.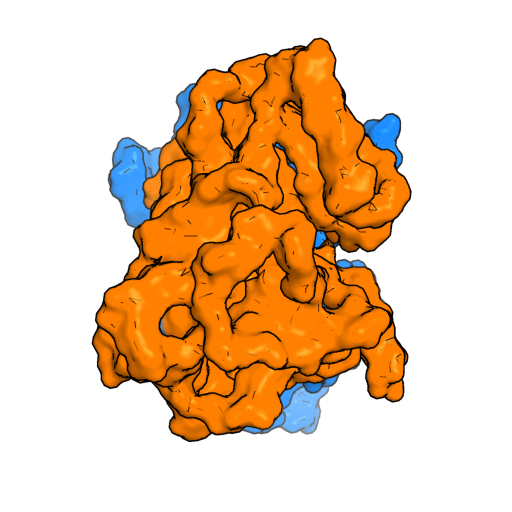484 -9.391 1 98.88 259 ALA A O 1
ATOM 1984 N N . ALA A 1 260 ? 16.906 -13.781 -9.055 1 98.81 260 ALA A N 1
ATOM 1985 C CA . ALA A 1 260 ? 17.469 -12.977 -10.141 1 98.81 260 ALA A CA 1
ATOM 1986 C C . ALA A 1 260 ? 18.938 -12.672 -9.906 1 98.81 260 ALA A C 1
ATOM 1988 O O . ALA A 1 260 ? 19.75 -12.719 -10.836 1 98.81 260 ALA A O 1
ATOM 1989 N N . MET A 1 261 ? 19.281 -12.312 -8.641 1 98.5 261 MET A N 1
ATOM 1990 C CA . MET A 1 261 ? 20.672 -12.047 -8.297 1 98.5 261 MET A CA 1
ATOM 1991 C C . MET A 1 261 ? 21.531 -13.281 -8.531 1 98.5 261 MET A C 1
ATOM 1993 O O . MET A 1 261 ? 22.641 -13.188 -9.078 1 98.5 261 MET A O 1
ATOM 1997 N N . SER A 1 262 ? 21 -14.422 -8.133 1 98 262 SER A N 1
ATOM 1998 C CA . SER A 1 262 ? 21.75 -15.672 -8.227 1 98 262 SER A CA 1
ATOM 1999 C C . SER A 1 262 ? 21.969 -16.062 -9.688 1 98 262 SER A C 1
ATOM 2001 O O . SER A 1 262 ? 22.984 -16.672 -10.016 1 98 262 SER A O 1
ATOM 2003 N N . LEU A 1 263 ? 21.062 -15.719 -10.578 1 97.38 263 LEU A N 1
ATOM 2004 C CA . LEU A 1 263 ? 21.125 -16.094 -11.992 1 97.38 263 LEU A CA 1
ATOM 2005 C C . LEU A 1 263 ? 21.922 -15.07 -12.797 1 97.38 263 LEU A C 1
ATOM 2007 O O . LEU A 1 263 ? 22.266 -15.312 -13.953 1 97.38 263 LEU A O 1
ATOM 2011 N N . ASN A 1 264 ? 22.25 -13.93 -12.203 1 95.62 264 ASN A N 1
ATOM 2012 C CA . ASN A 1 264 ? 22.969 -12.844 -12.875 1 95.62 264 ASN A CA 1
ATOM 2013 C C . ASN A 1 264 ? 22.312 -12.492 -14.211 1 95.62 264 ASN A C 1
ATOM 2015 O O . ASN A 1 264 ? 22.984 -12.477 -15.25 1 95.62 264 ASN A O 1
ATOM 2019 N N . VAL A 1 265 ? 21.031 -12.227 -14.203 1 97 265 VAL A N 1
ATOM 2020 C CA . VAL A 1 265 ? 20.234 -12.047 -15.406 1 97 265 VAL A CA 1
ATOM 2021 C C . VAL A 1 265 ? 20.438 -10.633 -15.945 1 97 265 VAL A C 1
ATOM 2023 O O . VAL A 1 265 ? 20.844 -9.727 -15.211 1 97 265 VAL A O 1
ATOM 2026 N N . ASN A 1 266 ? 20.219 -10.461 -17.203 1 97.62 266 ASN A N 1
ATOM 2027 C CA . ASN A 1 266 ? 20.094 -9.211 -17.938 1 97.62 266 ASN A CA 1
ATOM 2028 C C . ASN A 1 266 ? 18.844 -9.203 -18.828 1 97.62 266 ASN A C 1
ATOM 2030 O O . ASN A 1 266 ? 18.438 -10.25 -19.328 1 97.62 266 ASN A O 1
ATOM 2034 N N . ASP A 1 267 ? 18.234 -7.973 -19.047 1 98.38 267 ASP A N 1
ATOM 2035 C CA . ASP A 1 267 ? 16.969 -7.844 -19.766 1 98.38 267 ASP A CA 1
ATOM 2036 C C . ASP A 1 267 ? 15.883 -8.703 -19.141 1 98.38 267 ASP A C 1
ATOM 2038 O O . ASP A 1 267 ? 15.281 -9.547 -19.797 1 98.38 267 ASP A O 1
ATOM 2042 N N . ALA A 1 268 ? 15.633 -8.438 -17.844 1 98.88 268 ALA A N 1
ATOM 2043 C CA . ALA A 1 268 ? 14.727 -9.281 -17.062 1 98.88 268 ALA A CA 1
ATOM 2044 C C . ALA A 1 268 ? 13.625 -8.445 -16.422 1 98.88 268 ALA A C 1
ATOM 2046 O O . ALA A 1 268 ? 13.82 -7.262 -16.125 1 98.88 268 ALA A O 1
ATOM 2047 N N . VAL A 1 269 ? 12.508 -9.055 -16.312 1 98.94 269 VAL A N 1
ATOM 2048 C CA . VAL A 1 269 ? 11.406 -8.492 -15.539 1 98.94 269 VAL A CA 1
ATOM 2049 C C . VAL A 1 269 ? 11.102 -9.383 -14.344 1 98.94 269 VAL A C 1
ATOM 2051 O O . VAL A 1 269 ? 10.852 -10.578 -14.5 1 98.94 269 VAL A O 1
ATOM 2054 N N . LEU A 1 270 ? 11.227 -8.836 -13.172 1 98.94 270 LEU A N 1
ATOM 2055 C CA . LEU A 1 270 ? 10.883 -9.5 -11.922 1 98.94 270 LEU A CA 1
ATOM 2056 C C . LEU A 1 270 ? 9.461 -9.141 -11.484 1 98.94 270 LEU A C 1
ATOM 2058 O O . LEU A 1 270 ? 9.102 -7.961 -11.445 1 98.94 270 LEU A O 1
ATOM 2062 N N . ILE A 1 271 ? 8.633 -10.148 -11.156 1 98.94 271 ILE A N 1
ATOM 2063 C CA . ILE A 1 271 ? 7.289 -9.875 -10.656 1 98.94 271 ILE A CA 1
ATOM 2064 C C . ILE A 1 271 ? 7.332 -9.695 -9.141 1 98.94 271 ILE A C 1
ATOM 2066 O O . ILE A 1 271 ? 7.707 -10.609 -8.406 1 98.94 271 ILE A O 1
ATOM 2070 N N . PHE A 1 272 ? 7 -8.523 -8.641 1 98.88 272 PHE A N 1
ATOM 2071 C CA . PHE A 1 272 ? 6.879 -8.234 -7.219 1 98.88 272 PHE A CA 1
ATOM 2072 C C . PHE A 1 272 ? 5.414 -8.18 -6.801 1 98.88 272 PHE A C 1
ATOM 2074 O O . PHE A 1 272 ? 4.754 -7.152 -6.961 1 98.88 272 PHE A O 1
ATOM 2081 N N . PRO A 1 273 ? 4.902 -9.266 -6.223 1 98.5 273 PRO A N 1
ATOM 2082 C CA . PRO A 1 273 ? 3.453 -9.406 -6.066 1 98.5 273 PRO A CA 1
ATOM 2083 C C . PRO A 1 273 ? 2.9 -8.57 -4.918 1 98.5 273 PRO A C 1
ATOM 2085 O O . PRO A 1 273 ? 1.72 -8.211 -4.926 1 98.5 273 PRO A O 1
ATOM 2088 N N . ASP A 1 274 ? 3.695 -8.32 -3.848 1 97.5 274 ASP A N 1
ATOM 2089 C CA . ASP A 1 274 ? 3.152 -7.598 -2.701 1 97.5 274 ASP A CA 1
ATOM 2090 C C . ASP A 1 274 ? 4.254 -6.859 -1.945 1 97.5 274 ASP A C 1
ATOM 2092 O O . ASP A 1 274 ? 5.391 -6.781 -2.416 1 97.5 274 ASP A O 1
ATOM 2096 N N . ASP A 1 275 ? 3.85 -6.176 -0.851 1 97.81 275 ASP A N 1
ATOM 2097 C CA . ASP A 1 275 ? 4.789 -5.309 -0.143 1 97.81 275 ASP A CA 1
ATOM 2098 C C . ASP A 1 275 ? 5.098 -5.855 1.248 1 97.81 275 ASP A C 1
ATOM 2100 O O . ASP A 1 275 ? 4.602 -6.918 1.629 1 97.81 275 ASP A O 1
ATOM 2104 N N . ALA A 1 276 ? 5.918 -5.215 1.973 1 98.19 276 ALA A N 1
ATOM 2105 C CA . ALA A 1 276 ? 6.492 -5.684 3.232 1 98.19 276 ALA A CA 1
ATOM 2106 C C . ALA A 1 276 ? 5.535 -5.43 4.395 1 98.19 276 ALA A C 1
ATOM 2108 O O . ALA A 1 276 ? 5.582 -6.133 5.41 1 98.19 276 ALA A O 1
ATOM 2109 N N . TRP A 1 277 ? 4.605 -4.512 4.309 1 97.69 277 TRP A N 1
ATOM 2110 C CA . TRP A 1 277 ? 3.811 -4.016 5.426 1 97.69 277 TRP A CA 1
ATOM 2111 C C . TRP A 1 277 ? 2.906 -5.109 5.98 1 97.69 277 TRP A C 1
ATOM 2113 O O . TRP A 1 277 ? 2.463 -5.035 7.129 1 97.69 277 TRP A O 1
ATOM 2123 N N . LYS A 1 278 ? 2.639 -6.148 5.188 1 95.56 278 LYS A N 1
ATOM 2124 C CA . LYS A 1 278 ? 1.729 -7.215 5.586 1 95.56 278 LYS A CA 1
ATOM 2125 C C . LYS A 1 278 ? 2.439 -8.25 6.457 1 95.56 278 LYS A C 1
ATOM 2127 O O . LYS A 1 278 ? 1.791 -9.07 7.105 1 95.56 278 LYS A O 1
ATOM 2132 N N . TYR A 1 279 ? 3.748 -8.125 6.527 1 96.56 279 TYR A N 1
ATOM 2133 C CA . TYR A 1 279 ? 4.543 -9.203 7.105 1 96.56 279 TYR A CA 1
ATOM 2134 C C . TYR A 1 279 ? 5.43 -8.688 8.227 1 96.56 279 TYR A C 1
ATOM 2136 O O . TYR A 1 279 ? 6.562 -9.148 8.398 1 96.56 279 TYR A O 1
ATOM 2144 N N . ILE A 1 280 ? 4.898 -7.766 8.984 1 96.62 280 ILE A N 1
ATOM 2145 C CA . ILE A 1 280 ? 5.676 -7.121 10.039 1 96.62 280 ILE A CA 1
ATOM 2146 C C . ILE A 1 280 ? 6.168 -8.172 11.031 1 96.62 280 ILE A C 1
ATOM 2148 O O . ILE A 1 280 ? 7.34 -8.172 11.414 1 96.62 280 ILE A O 1
ATOM 2152 N N . ASP A 1 281 ? 5.297 -9.094 11.438 1 95.12 281 ASP A N 1
ATOM 2153 C CA . ASP A 1 281 ? 5.66 -10.117 12.406 1 95.12 281 ASP A CA 1
ATOM 2154 C C . ASP A 1 281 ? 6.75 -11.031 11.859 1 95.12 281 ASP A C 1
ATOM 2156 O O . ASP A 1 281 ? 7.742 -11.305 12.539 1 95.12 281 ASP A O 1
ATOM 2160 N N . GLU A 1 282 ? 6.633 -11.484 10.625 1 93.56 282 GLU A N 1
ATOM 2161 C CA . GLU A 1 282 ? 7.574 -12.391 9.977 1 93.56 282 GLU A CA 1
ATOM 2162 C C . GLU A 1 282 ? 8.922 -11.719 9.75 1 93.56 282 GLU A C 1
ATOM 2164 O O . GLU A 1 282 ? 9.969 -12.305 10.016 1 93.56 282 GLU A O 1
ATOM 2169 N N . LEU A 1 283 ? 8.859 -10.461 9.312 1 96.06 283 LEU A N 1
ATOM 2170 C CA . LEU A 1 283 ? 10.086 -9.734 8.984 1 96.06 283 LEU A CA 1
ATOM 2171 C C . LEU A 1 283 ? 10.852 -9.359 10.25 1 96.06 283 LEU A C 1
ATOM 2173 O O . LEU A 1 283 ? 12.078 -9.469 10.289 1 96.06 283 LEU A O 1
ATOM 2177 N N . ASP A 1 284 ? 10.094 -8.914 11.234 1 94.06 284 ASP A N 1
ATOM 2178 C CA . ASP A 1 284 ? 10.719 -8.578 12.516 1 94.06 284 ASP A CA 1
ATOM 2179 C C . ASP A 1 284 ? 11.445 -9.781 13.102 1 94.06 284 ASP A C 1
ATOM 2181 O O . ASP A 1 284 ? 12.586 -9.664 13.555 1 94.06 284 ASP A O 1
ATOM 2185 N N . TYR A 1 285 ? 10.766 -10.922 13.062 1 92.19 285 TYR A N 1
ATOM 2186 C CA . TYR A 1 285 ? 11.352 -12.156 13.562 1 92.19 285 TYR A CA 1
ATOM 2187 C C . TYR A 1 285 ? 12.617 -12.516 12.797 1 92.19 285 TYR A C 1
ATOM 2189 O O . TYR A 1 285 ? 13.641 -12.836 13.398 1 92.19 285 TYR A O 1
ATOM 2197 N N . GLU A 1 286 ? 12.586 -12.414 11.484 1 88.81 286 GLU A N 1
ATOM 2198 C CA . GLU A 1 286 ? 13.719 -12.797 10.641 1 88.81 286 GLU A CA 1
ATOM 2199 C C . GLU A 1 286 ? 14.898 -11.852 10.836 1 88.81 286 GLU A C 1
ATOM 2201 O O . GLU A 1 286 ? 16.047 -12.281 10.812 1 88.81 286 GLU A O 1
ATOM 2206 N N . LEU A 1 287 ? 14.617 -10.562 10.961 1 89.75 287 LEU A N 1
ATOM 2207 C CA . LEU A 1 287 ? 15.664 -9.562 11.141 1 89.75 287 LEU A CA 1
ATOM 2208 C C . LEU A 1 287 ? 16.406 -9.781 12.453 1 89.75 287 LEU A C 1
ATOM 2210 O O . LEU A 1 287 ? 17.609 -9.508 12.555 1 89.75 287 LEU A O 1
ATOM 2214 N N . THR A 1 288 ? 15.727 -10.258 13.461 1 86.31 288 THR A N 1
ATOM 2215 C CA . THR A 1 288 ? 16.328 -10.484 14.766 1 86.31 288 THR A CA 1
ATOM 2216 C C . THR A 1 288 ?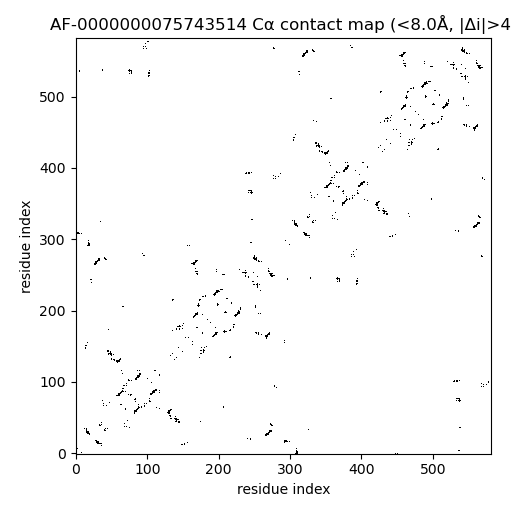 17.234 -11.711 14.742 1 86.31 288 THR A C 1
ATOM 2218 O O . THR A 1 288 ? 18.156 -11.82 15.555 1 86.31 288 THR A O 1
ATOM 2221 N N . GLN A 1 289 ? 16.922 -12.641 13.797 1 82 289 GLN A N 1
ATOM 2222 C CA . GLN A 1 289 ? 17.734 -13.844 13.688 1 82 289 GLN A CA 1
ATOM 2223 C C . GLN A 1 289 ? 19.047 -13.555 12.977 1 82 289 GLN A C 1
ATOM 2225 O O . GLN A 1 289 ? 20.016 -14.289 13.133 1 82 289 GLN A O 1
ATOM 2230 N N . VAL A 1 290 ? 19.047 -12.609 12.078 1 73.31 290 VAL A N 1
ATOM 2231 C CA . VAL A 1 290 ? 20.234 -12.297 11.297 1 73.31 290 VAL A CA 1
ATOM 2232 C C . VAL A 1 290 ? 21.109 -11.297 12.055 1 73.31 290 VAL A C 1
ATOM 2234 O O . VAL A 1 290 ? 22.297 -11.148 11.75 1 73.31 290 VAL A O 1
ATOM 2237 N N . ASP A 1 291 ? 20.609 -10.406 12.938 1 60.94 291 ASP A N 1
ATOM 2238 C CA . ASP A 1 291 ? 21.422 -9.531 13.773 1 60.94 291 ASP A CA 1
ATOM 2239 C C . ASP A 1 291 ? 22.188 -10.336 14.828 1 60.94 291 ASP A C 1
ATOM 2241 O O . ASP A 1 291 ? 23.344 -10.055 15.109 1 60.94 291 ASP A O 1
ATOM 2245 N N . MET B 1 1 ? 6.598 3.045 -17.281 1 95.88 1 MET B N 1
ATOM 2246 C CA . MET B 1 1 ? 7.965 2.646 -16.953 1 95.88 1 MET B CA 1
ATOM 2247 C C . MET B 1 1 ? 8.719 3.791 -16.281 1 95.88 1 MET B C 1
ATOM 2249 O O . MET B 1 1 ? 8.555 4.953 -16.672 1 95.88 1 MET B O 1
ATOM 2253 N N . PHE B 1 2 ? 9.469 3.43 -15.219 1 97.69 2 PHE B N 1
ATOM 2254 C CA . PHE B 1 2 ? 10.211 4.438 -14.477 1 97.69 2 PHE B CA 1
ATOM 2255 C C . PHE B 1 2 ? 11.664 4.012 -14.273 1 97.69 2 PHE B C 1
ATOM 2257 O O . PHE B 1 2 ? 11.938 2.85 -13.961 1 97.69 2 PHE B O 1
ATOM 2264 N N . ASN B 1 3 ? 12.602 4.969 -14.422 1 96.69 3 ASN B N 1
ATOM 2265 C CA . ASN B 1 3 ? 14.023 4.648 -14.359 1 96.69 3 ASN B CA 1
ATOM 2266 C C . ASN B 1 3 ? 14.602 4.914 -12.969 1 96.69 3 ASN B C 1
ATOM 2268 O O . ASN B 1 3 ? 15.758 4.605 -12.703 1 96.69 3 ASN B O 1
ATOM 2272 N N . SER B 1 4 ? 13.797 5.566 -12.094 1 96.75 4 SER B N 1
ATOM 2273 C CA . SER B 1 4 ? 14.227 5.855 -10.734 1 96.75 4 SER B CA 1
ATOM 2274 C C . SER B 1 4 ? 13.047 5.879 -9.773 1 96.75 4 SER B C 1
ATOM 2276 O O . SER B 1 4 ? 11.898 6.027 -10.195 1 96.75 4 SER B O 1
ATOM 2278 N N . LEU B 1 5 ? 13.367 5.719 -8.539 1 97.81 5 LEU B N 1
ATOM 2279 C CA . LEU B 1 5 ? 12.344 5.742 -7.496 1 97.81 5 LEU B CA 1
ATOM 2280 C C . LEU B 1 5 ? 11.641 7.094 -7.461 1 97.81 5 LEU B C 1
ATOM 2282 O O . LEU B 1 5 ? 10.422 7.156 -7.254 1 97.81 5 LEU B O 1
ATOM 2286 N N . GLU B 1 6 ? 12.359 8.195 -7.625 1 96.56 6 GLU B N 1
ATOM 2287 C CA . GLU B 1 6 ? 11.766 9.531 -7.598 1 96.56 6 GLU B CA 1
ATOM 2288 C C . GLU B 1 6 ? 10.844 9.75 -8.789 1 96.56 6 GLU B C 1
ATOM 2290 O O . GLU B 1 6 ? 9.789 10.375 -8.664 1 96.56 6 GLU B O 1
ATOM 2295 N N . GLU B 1 7 ? 11.305 9.203 -9.961 1 97.69 7 GLU B N 1
ATOM 2296 C CA . GLU B 1 7 ? 10.422 9.242 -11.117 1 97.69 7 GLU B CA 1
ATOM 2297 C C . GLU B 1 7 ? 9.133 8.461 -10.852 1 97.69 7 GLU B C 1
ATOM 2299 O O . GLU B 1 7 ? 8.062 8.867 -11.305 1 97.69 7 GLU B O 1
ATOM 2304 N N . LEU B 1 8 ? 9.281 7.352 -10.141 1 98.5 8 LEU B N 1
ATOM 2305 C CA . LEU B 1 8 ? 8.102 6.566 -9.789 1 98.5 8 LEU B CA 1
ATOM 2306 C C . LEU B 1 8 ? 7.148 7.371 -8.914 1 98.5 8 LEU B C 1
ATOM 2308 O O . LEU B 1 8 ? 5.941 7.383 -9.156 1 98.5 8 LEU B O 1
ATOM 2312 N N . VAL B 1 9 ? 7.637 8.062 -7.895 1 98.38 9 VAL B N 1
ATOM 2313 C CA . VAL B 1 9 ? 6.805 8.82 -6.965 1 98.38 9 VAL B CA 1
ATOM 2314 C C . VAL B 1 9 ? 5.969 9.844 -7.73 1 98.38 9 VAL B C 1
ATOM 2316 O O . VAL B 1 9 ? 4.738 9.836 -7.645 1 98.38 9 VAL B O 1
ATOM 2319 N N . THR B 1 10 ? 6.617 10.656 -8.562 1 97.88 10 THR B N 1
ATOM 2320 C CA . THR B 1 10 ? 5.898 11.711 -9.266 1 97.88 10 THR B CA 1
ATOM 2321 C C . THR B 1 10 ? 5.047 11.133 -10.391 1 97.88 10 THR B C 1
ATOM 2323 O O . THR B 1 10 ? 4.004 11.688 -10.734 1 97.88 10 THR B O 1
ATOM 2326 N N . GLY B 1 11 ? 5.461 9.977 -10.875 1 97.31 11 GLY B N 1
ATOM 2327 C CA . GLY B 1 11 ? 4.812 9.391 -12.039 1 97.31 11 GLY B CA 1
ATOM 2328 C C . GLY B 1 11 ? 3.459 8.781 -11.727 1 97.31 11 GLY B C 1
ATOM 2329 O O . GLY B 1 11 ? 2.645 8.562 -12.625 1 97.31 11 GLY B O 1
ATOM 2330 N N . VAL B 1 12 ? 3.184 8.562 -10.469 1 97.19 12 VAL B N 1
ATOM 2331 C CA . VAL B 1 12 ? 1.934 7.895 -10.125 1 97.19 12 VAL B CA 1
ATOM 2332 C C . VAL B 1 12 ? 0.864 8.93 -9.797 1 97.19 12 VAL B C 1
ATOM 2334 O O . VAL B 1 12 ? -0.274 8.578 -9.477 1 97.19 12 VAL B O 1
ATOM 2337 N N . TRP B 1 13 ? 1.252 10.25 -9.812 1 97.75 13 TRP B N 1
ATOM 2338 C CA . TRP B 1 13 ? 0.282 11.312 -9.562 1 97.75 13 TRP B CA 1
ATOM 2339 C C . TRP B 1 13 ? -0.521 11.617 -10.828 1 97.75 13 TRP B C 1
ATOM 2341 O O . TRP B 1 13 ? 0.013 11.57 -11.938 1 97.75 13 TRP B O 1
ATOM 2351 N N . PRO B 1 14 ? -1.802 12 -10.703 1 98.38 14 PRO B N 1
ATOM 2352 C CA . PRO B 1 14 ? -2.541 12.227 -9.461 1 98.38 14 PRO B CA 1
ATOM 2353 C C . PRO B 1 14 ? -2.955 10.922 -8.781 1 98.38 14 PRO B C 1
ATOM 2355 O O . PRO B 1 14 ? -3.275 9.945 -9.461 1 98.38 14 PRO B O 1
ATOM 2358 N N . THR B 1 15 ? -2.924 10.891 -7.445 1 98.75 15 THR B N 1
ATOM 2359 C CA . THR B 1 15 ? -3.535 9.773 -6.73 1 98.75 15 THR B CA 1
ATOM 2360 C C . THR B 1 15 ? -5.047 9.773 -6.93 1 98.75 15 THR B C 1
ATOM 2362 O O . THR B 1 15 ? -5.641 10.805 -7.258 1 98.75 15 THR B O 1
ATOM 2365 N N . PRO B 1 16 ? -5.68 8.711 -6.734 1 98.69 16 PRO B N 1
ATOM 2366 C CA . PRO B 1 16 ? -7.094 8.547 -7.094 1 98.69 16 PRO B CA 1
ATOM 2367 C C . PRO B 1 16 ? -8.023 9.359 -6.199 1 98.69 16 PRO B C 1
ATOM 2369 O O . PRO B 1 16 ? -7.707 9.609 -5.035 1 98.69 16 PRO B O 1
ATOM 2372 N N . LEU B 1 17 ? -9.039 9.844 -6.758 1 98.75 17 LEU B N 1
ATOM 2373 C CA . LEU B 1 17 ? -10.234 10.344 -6.094 1 98.75 17 LEU B CA 1
ATOM 2374 C C . LEU B 1 17 ? -11.398 9.367 -6.25 1 98.75 17 LEU B C 1
ATOM 2376 O O . LEU B 1 17 ? -11.836 9.094 -7.371 1 98.75 17 LEU B O 1
ATOM 2380 N N . LEU B 1 18 ? -11.914 8.812 -5.113 1 98.62 18 LEU B N 1
ATOM 2381 C CA . LEU B 1 18 ? -12.906 7.746 -5.152 1 98.62 18 LEU B CA 1
ATOM 2382 C C . LEU B 1 18 ? -14.203 8.18 -4.469 1 98.62 18 LEU B C 1
ATOM 2384 O O . LEU B 1 18 ? -14.172 8.664 -3.334 1 98.62 18 LEU B O 1
ATOM 2388 N N . LYS B 1 19 ? -15.328 8.008 -5.133 1 98.38 19 LYS B N 1
ATOM 2389 C CA . LYS B 1 19 ? -16.609 8.25 -4.488 1 98.38 19 LYS B CA 1
ATOM 2390 C C . LYS B 1 19 ? -16.922 7.184 -3.441 1 98.38 19 LYS B C 1
ATOM 2392 O O . LYS B 1 19 ? -16.766 5.988 -3.703 1 98.38 19 LYS B O 1
ATOM 2397 N N . LEU B 1 20 ? -17.359 7.578 -2.275 1 98.5 20 LEU B N 1
ATOM 2398 C CA . LEU B 1 20 ? -17.547 6.645 -1.17 1 98.5 20 LEU B CA 1
ATOM 2399 C C . LEU B 1 20 ? -19 6.188 -1.076 1 98.5 20 LEU B C 1
ATOM 2401 O O . LEU B 1 20 ? -19.906 7.016 -1 1 98.5 20 LEU B O 1
ATOM 2405 N N . ASN B 1 21 ? -19.125 4.879 -0.919 1 97.88 21 ASN B N 1
ATOM 2406 C CA . ASN B 1 21 ? -20.438 4.285 -0.692 1 97.88 21 ASN B CA 1
ATOM 2407 C C . ASN B 1 21 ? -20.984 4.625 0.695 1 97.88 21 ASN B C 1
ATOM 2409 O O . ASN B 1 21 ? -22.188 4.699 0.895 1 97.88 21 ASN B O 1
ATOM 2413 N N . LEU B 1 22 ? -20.094 4.828 1.591 1 98.31 22 LEU B N 1
ATOM 2414 C CA . LEU B 1 22 ? -20.406 5.059 2.996 1 98.31 22 LEU B CA 1
ATOM 2415 C C . LEU B 1 22 ? -21.438 6.176 3.143 1 98.31 22 LEU B C 1
ATOM 2417 O O . LEU B 1 22 ? -22.281 6.141 4.047 1 98.31 22 LEU B O 1
ATOM 2421 N N . PHE B 1 23 ? -21.375 7.137 2.229 1 97.94 23 PHE B N 1
ATOM 2422 C CA . PHE B 1 23 ? -22.203 8.328 2.375 1 97.94 23 PHE B CA 1
ATOM 2423 C C . PHE B 1 23 ? -23.422 8.25 1.458 1 97.94 23 PHE B C 1
ATOM 2425 O O . PHE B 1 23 ? -24.094 9.258 1.224 1 97.94 23 PHE B O 1
ATOM 2432 N N . LYS B 1 24 ? -23.703 7.055 0.867 1 91.5 24 LYS B N 1
ATOM 2433 C CA . LYS B 1 24 ? -24.922 6.75 0.113 1 91.5 24 LYS B CA 1
ATOM 2434 C C . LYS B 1 24 ? -25.109 7.727 -1.045 1 91.5 24 LYS B C 1
ATOM 2436 O O . LYS B 1 24 ? -24.203 7.922 -1.853 1 91.5 24 LYS B O 1
ATOM 2441 N N . GLN B 1 25 ? -26.188 8.531 -0.961 1 90.31 25 GLN B N 1
ATOM 2442 C CA . GLN B 1 25 ? -26.531 9.367 -2.104 1 90.31 25 GLN B CA 1
ATOM 2443 C C . GLN B 1 25 ? -25.812 10.711 -2.045 1 90.31 25 GLN B C 1
ATOM 2445 O O . GLN B 1 25 ? -25.906 11.508 -2.977 1 90.31 25 GLN B O 1
ATOM 2450 N N . ARG B 1 26 ? -25.062 10.914 -1.057 1 96.69 26 ARG B N 1
ATOM 2451 C CA . ARG B 1 26 ? -24.312 12.164 -0.976 1 96.69 26 ARG B CA 1
ATOM 2452 C C . ARG B 1 26 ? -23.031 12.086 -1.796 1 96.69 26 ARG B C 1
ATOM 2454 O O . ARG B 1 26 ? -22.5 11 -2.045 1 96.69 26 ARG B O 1
ATOM 2461 N N . ASN B 1 27 ? -22.625 13.273 -2.297 1 98.12 27 ASN B N 1
ATOM 2462 C CA . ASN B 1 27 ? -21.438 13.383 -3.139 1 98.12 27 ASN B CA 1
ATOM 2463 C C . ASN B 1 27 ? -20.172 13.586 -2.305 1 98.12 27 ASN B C 1
ATOM 2465 O O . ASN B 1 27 ? -19.656 14.703 -2.207 1 98.12 27 ASN B O 1
ATOM 2469 N N . VAL B 1 28 ? -19.656 12.477 -1.712 1 98.75 28 VAL B N 1
ATOM 2470 C CA . VAL B 1 28 ? -18.484 12.516 -0.851 1 98.75 28 VAL B CA 1
ATOM 2471 C C . VAL B 1 28 ? -17.391 11.617 -1.433 1 98.75 28 VAL B C 1
ATOM 2473 O O . VAL B 1 28 ? -17.625 10.445 -1.723 1 98.75 28 VAL B O 1
ATOM 2476 N N . TRP B 1 29 ? -16.25 12.234 -1.604 1 98.81 29 TRP B N 1
ATOM 2477 C CA . TRP B 1 29 ? -15.133 11.578 -2.266 1 98.81 29 TRP B CA 1
ATOM 2478 C C . TRP B 1 29 ? -13.922 11.5 -1.34 1 98.81 29 TRP B C 1
ATOM 2480 O O . TRP B 1 29 ? -13.75 12.344 -0.456 1 98.81 29 TRP B O 1
ATOM 2490 N N . ALA B 1 30 ? -13.141 10.469 -1.524 1 98.88 30 ALA B N 1
ATOM 2491 C CA . ALA B 1 30 ? -11.891 10.32 -0.789 1 98.88 30 ALA B CA 1
ATOM 2492 C C . ALA B 1 30 ? -10.688 10.453 -1.721 1 98.88 30 ALA B C 1
ATOM 2494 O O . ALA B 1 30 ? -10.633 9.812 -2.771 1 98.88 30 ALA B O 1
ATOM 2495 N N . LYS B 1 31 ? -9.797 11.398 -1.441 1 98.94 31 LYS B N 1
ATOM 2496 C CA . LYS B 1 31 ? -8.484 11.461 -2.08 1 98.94 31 LYS B CA 1
ATOM 2497 C C . LYS B 1 31 ? -7.535 10.414 -1.498 1 98.94 31 LYS B C 1
ATOM 2499 O O . LYS B 1 31 ? -7.086 10.539 -0.357 1 98.94 31 LYS B O 1
ATOM 2504 N N . LEU B 1 32 ? -7.168 9.367 -2.291 1 98.88 32 LEU B N 1
ATOM 2505 C CA . LEU B 1 32 ? -6.492 8.172 -1.791 1 98.88 32 LEU B CA 1
ATOM 2506 C C . LEU B 1 32 ? -4.977 8.359 -1.826 1 98.88 32 LEU B C 1
ATOM 2508 O O . LEU B 1 32 ? -4.289 7.699 -2.609 1 98.88 32 LEU B O 1
ATOM 2512 N N . GLU B 1 33 ? -4.477 9.039 -0.844 1 98.81 33 GLU B N 1
ATOM 2513 C CA . GLU B 1 33 ? -3.049 9.344 -0.784 1 98.81 33 GLU B CA 1
ATOM 2514 C C . GLU B 1 33 ? -2.244 8.125 -0.335 1 98.81 33 GLU B C 1
ATOM 2516 O O . GLU B 1 33 ? -1.021 8.094 -0.489 1 98.81 33 GLU B O 1
ATOM 2521 N N . PHE B 1 34 ? -2.893 7.078 0.206 1 98.5 34 PHE B N 1
ATOM 2522 C CA . PHE B 1 34 ? -2.189 5.848 0.549 1 98.5 34 PHE B CA 1
ATOM 2523 C C . PHE B 1 34 ? -1.721 5.125 -0.708 1 98.5 34 PHE B C 1
ATOM 2525 O O . PHE B 1 34 ? -0.985 4.141 -0.625 1 98.5 34 PHE B O 1
ATOM 2532 N N . MET B 1 35 ? -2.053 5.648 -1.922 1 98.5 35 MET B N 1
ATOM 2533 C CA . MET B 1 35 ? -1.632 5.027 -3.174 1 98.5 35 MET B CA 1
ATOM 2534 C C . MET B 1 35 ? -0.309 5.613 -3.654 1 98.5 35 MET B C 1
ATOM 2536 O O . MET B 1 35 ? 0.126 5.34 -4.773 1 98.5 35 MET B O 1
ATOM 2540 N N . ASN B 1 36 ? 0.336 6.422 -2.824 1 98.75 36 ASN B N 1
ATOM 2541 C CA . ASN B 1 36 ? 1.738 6.742 -3.072 1 98.75 36 ASN B CA 1
ATOM 2542 C C . ASN B 1 36 ? 2.629 5.512 -2.906 1 98.75 36 ASN B C 1
ATOM 2544 O O . ASN B 1 36 ? 2.363 4.656 -2.062 1 98.75 36 ASN B O 1
ATOM 2548 N N . PRO B 1 37 ? 3.738 5.383 -3.6 1 98.38 37 PRO B N 1
ATOM 2549 C CA . PRO B 1 37 ? 4.352 4.074 -3.844 1 98.38 37 PRO B CA 1
ATOM 2550 C C . PRO B 1 37 ? 5.328 3.668 -2.746 1 98.38 37 PRO B C 1
ATOM 2552 O O . PRO B 1 37 ? 5.684 2.49 -2.635 1 98.38 37 PRO B O 1
ATOM 2555 N N . LEU B 1 38 ? 5.855 4.598 -1.95 1 98.56 38 LEU B N 1
ATOM 2556 C CA . LEU B 1 38 ? 6.957 4.246 -1.061 1 98.56 38 LEU B CA 1
ATOM 2557 C C . LEU B 1 38 ? 6.434 3.703 0.265 1 98.56 38 LEU B C 1
ATOM 2559 O O . LEU B 1 38 ? 6.75 2.574 0.646 1 98.56 38 LEU B O 1
ATOM 2563 N N . THR B 1 39 ? 5.59 4.539 0.925 1 98.44 39 THR B N 1
ATOM 2564 C CA . THR B 1 39 ? 5.129 4.188 2.264 1 98.44 39 THR B CA 1
ATOM 2565 C C . THR B 1 39 ? 3.621 3.965 2.273 1 98.44 39 THR B C 1
ATOM 2567 O O . THR B 1 39 ? 3.027 3.74 3.332 1 98.44 39 THR B O 1
ATOM 2570 N N . HIS B 1 40 ? 3.025 4.078 1.074 1 98.19 40 HIS B N 1
ATOM 2571 C CA . HIS B 1 40 ? 1.569 4.039 1.006 1 98.19 40 HIS B CA 1
ATOM 2572 C C . HIS B 1 40 ? 0.946 5.105 1.899 1 98.19 40 HIS B C 1
ATOM 2574 O O . HIS B 1 40 ? 0.074 4.805 2.717 1 98.19 40 HIS B O 1
ATOM 2580 N N . SER B 1 41 ? 1.475 6.344 1.682 1 98.56 41 SER B N 1
ATOM 2581 C CA . SER B 1 41 ? 0.949 7.457 2.461 1 98.56 41 SER B CA 1
ATOM 2582 C C . SER B 1 41 ? 1.239 8.789 1.78 1 98.56 41 SER B C 1
ATOM 2584 O O . SER B 1 41 ? 2.043 8.859 0.848 1 98.56 41 SER B O 1
ATOM 2586 N N . ILE B 1 42 ? 0.638 9.805 2.281 1 98.75 42 ILE B N 1
ATOM 2587 C CA . ILE B 1 42 ? 0.757 11.164 1.765 1 98.75 42 ILE B CA 1
ATOM 2588 C C . ILE B 1 42 ? 2.17 11.688 2.014 1 98.75 42 ILE B C 1
ATOM 2590 O O . ILE B 1 42 ? 2.604 12.641 1.371 1 98.75 42 ILE B O 1
ATOM 2594 N N . LYS B 1 43 ? 2.939 11.023 2.93 1 98.75 43 LYS B N 1
ATOM 2595 C CA . LYS B 1 43 ? 4.254 11.523 3.328 1 98.75 43 LYS B CA 1
ATOM 2596 C C . LYS B 1 43 ? 5.293 11.258 2.246 1 98.75 43 LYS B C 1
ATOM 2598 O O . LYS B 1 43 ? 6.387 11.828 2.275 1 98.75 43 LYS B O 1
ATOM 2603 N N . ASP B 1 44 ? 4.973 10.383 1.287 1 98.81 44 ASP B N 1
ATOM 2604 C CA . ASP B 1 44 ? 5.863 10.242 0.138 1 98.81 44 ASP B CA 1
ATOM 2605 C C . ASP B 1 44 ? 6.07 11.578 -0.564 1 98.81 44 ASP B C 1
ATOM 2607 O O . ASP B 1 44 ? 7.188 11.914 -0.965 1 98.81 44 ASP B O 1
ATOM 2611 N N . ARG B 1 45 ? 4.922 12.344 -0.667 1 98.81 45 ARG B N 1
ATOM 2612 C CA . ARG B 1 45 ? 5.004 13.68 -1.259 1 98.81 45 ARG B CA 1
ATOM 2613 C C . ARG B 1 45 ? 5.891 14.594 -0.422 1 98.81 45 ARG B C 1
ATOM 2615 O O . ARG B 1 45 ? 6.781 15.258 -0.955 1 98.81 45 ARG B O 1
ATOM 2622 N N . THR B 1 46 ? 5.629 14.57 0.852 1 98.81 46 THR B N 1
ATOM 2623 C CA . THR B 1 46 ? 6.352 15.453 1.763 1 98.81 46 THR B CA 1
ATOM 2624 C C . THR B 1 46 ? 7.848 15.156 1.728 1 98.81 46 THR B C 1
ATOM 2626 O O . THR B 1 46 ? 8.664 16.078 1.655 1 98.81 46 THR B O 1
ATOM 2629 N N . ALA B 1 47 ? 8.195 13.875 1.776 1 98.81 47 ALA B N 1
ATOM 2630 C CA . ALA B 1 47 ? 9.602 13.469 1.742 1 98.81 47 ALA B CA 1
ATOM 2631 C C . ALA B 1 47 ? 10.281 13.961 0.467 1 98.81 47 ALA B C 1
ATOM 2633 O O . ALA B 1 47 ? 11.391 14.5 0.516 1 98.81 47 ALA B O 1
ATOM 2634 N N . LEU B 1 48 ? 9.594 13.758 -0.656 1 98.56 48 LEU B N 1
ATOM 2635 C CA . LEU B 1 48 ? 10.148 14.219 -1.928 1 98.56 48 LEU B CA 1
ATOM 2636 C C . LEU B 1 48 ? 10.352 15.727 -1.919 1 98.56 48 LEU B C 1
ATOM 2638 O O . LEU B 1 48 ? 11.414 16.219 -2.314 1 98.56 48 LEU B O 1
ATOM 2642 N N . GLY B 1 49 ? 9.305 16.5 -1.486 1 98.56 49 GLY B N 1
ATOM 2643 C CA . GLY B 1 49 ? 9.422 17.938 -1.402 1 98.56 49 GLY B CA 1
ATOM 2644 C C . GLY B 1 49 ? 10.562 18.406 -0.521 1 98.56 49 GLY B C 1
ATOM 2645 O O . GLY B 1 49 ? 11.328 19.297 -0.9 1 98.56 49 GLY B O 1
ATOM 2646 N N . LEU B 1 50 ? 10.727 17.781 0.65 1 98.75 50 LEU B N 1
ATOM 2647 C CA . LEU B 1 50 ? 11.766 18.156 1.603 1 98.75 50 LEU B CA 1
ATOM 2648 C C . LEU B 1 50 ? 13.148 17.891 1.027 1 98.75 50 LEU B C 1
ATOM 2650 O O . LEU B 1 50 ? 14.023 18.75 1.076 1 98.75 50 LEU B O 1
ATOM 2654 N N . ILE B 1 51 ? 13.328 16.719 0.444 1 98.25 51 ILE B N 1
ATOM 2655 C CA . ILE B 1 51 ? 14.625 16.344 -0.094 1 98.25 51 ILE B CA 1
ATOM 2656 C C . ILE B 1 51 ? 15 17.266 -1.241 1 98.25 51 ILE B C 1
ATOM 2658 O O . ILE B 1 51 ? 16.141 17.719 -1.333 1 98.25 51 ILE B O 1
ATOM 2662 N N . LYS B 1 52 ? 14.055 17.594 -2.113 1 97.38 52 LYS B N 1
ATOM 2663 C CA . LYS B 1 52 ? 14.312 18.469 -3.252 1 97.38 52 LYS B CA 1
ATOM 2664 C C . LYS B 1 52 ? 14.68 19.875 -2.789 1 97.38 52 LYS B C 1
ATOM 2666 O O . LYS B 1 52 ? 15.383 20.594 -3.494 1 97.38 52 LYS B O 1
ATOM 2671 N N . SER B 1 53 ? 14.188 20.234 -1.645 1 98 53 SER B N 1
ATOM 2672 C CA . SER B 1 53 ? 14.43 21.578 -1.144 1 98 53 SER B CA 1
ATOM 2673 C C . SER B 1 53 ? 15.828 21.719 -0.563 1 98 53 SER B C 1
ATOM 2675 O O . SER B 1 53 ? 16.312 22.828 -0.327 1 98 53 SER B O 1
ATOM 2677 N N . LEU B 1 54 ? 16.359 20.484 -0.441 1 95.81 54 LEU B N 1
ATOM 2678 C CA . LEU B 1 54 ? 17.688 20.484 0.177 1 95.81 54 LEU B CA 1
ATOM 2679 C C . LEU B 1 54 ? 18.781 20.672 -0.873 1 95.81 54 LEU B C 1
ATOM 2681 O O . LEU B 1 54 ? 18.578 20.359 -2.047 1 95.81 54 LEU B O 1
ATOM 2685 N N . GLY B 1 55 ? 19.781 21.328 -0.742 1 89.31 55 GLY B N 1
ATOM 2686 C CA . GLY B 1 55 ? 20.953 21.359 -1.61 1 89.31 55 GLY B CA 1
ATOM 2687 C C . GLY B 1 55 ? 21.688 20.031 -1.645 1 89.31 55 GLY B C 1
ATOM 2688 O O . GLY B 1 55 ? 21.094 18.984 -1.865 1 89.31 55 GLY B O 1
ATOM 2689 N N . ASN B 1 56 ? 22.859 20.047 -1.492 1 90.81 56 ASN B N 1
ATOM 2690 C CA . ASN B 1 56 ? 23.719 18.859 -1.425 1 90.81 56 ASN B CA 1
ATOM 2691 C C . ASN B 1 56 ? 23.531 18.109 -0.11 1 90.81 56 ASN B C 1
ATOM 2693 O O . ASN B 1 56 ? 23.719 18.672 0.967 1 90.81 56 ASN B O 1
ATOM 2697 N N . VAL B 1 57 ? 23.172 16.797 -0.218 1 95.19 57 VAL B N 1
ATOM 2698 C CA . VAL B 1 57 ? 22.906 16 0.978 1 95.19 57 VAL B CA 1
ATOM 2699 C C . VAL B 1 57 ? 23.906 14.852 1.057 1 95.19 57 VAL B C 1
ATOM 2701 O O . VAL B 1 57 ? 23.641 13.828 1.688 1 95.19 57 VAL B O 1
ATOM 2704 N N . ASP B 1 58 ? 25 15.016 0.451 1 93.06 58 ASP B N 1
ATOM 2705 C CA . ASP B 1 58 ? 25.953 13.922 0.283 1 93.06 58 ASP B CA 1
ATOM 2706 C C . ASP B 1 58 ? 26.531 13.492 1.628 1 93.06 58 ASP B C 1
ATOM 2708 O O . ASP B 1 58 ? 26.953 12.344 1.787 1 93.06 58 ASP B O 1
ATOM 2712 N N . LYS B 1 59 ? 26.641 14.406 2.607 1 95.81 59 LYS B N 1
ATOM 2713 C CA . LYS B 1 59 ? 27.188 14.062 3.914 1 95.81 59 LYS B CA 1
ATOM 2714 C C . LYS B 1 59 ? 26.203 13.25 4.734 1 95.81 59 LYS B C 1
ATOM 2716 O O . LYS B 1 59 ? 26.562 12.664 5.758 1 95.81 59 LYS B O 1
ATOM 2721 N N . GLY B 1 60 ? 24.891 13.281 4.285 1 98.38 60 GLY B N 1
ATOM 2722 C CA . GLY B 1 60 ? 23.875 12.531 5.008 1 98.38 60 GLY B CA 1
ATOM 2723 C C . GLY B 1 60 ? 22.719 13.398 5.484 1 98.38 60 GLY B C 1
ATOM 2724 O O . GLY B 1 60 ? 22.812 14.633 5.445 1 98.38 60 GLY B O 1
ATOM 2725 N N . VAL B 1 61 ? 21.688 12.773 5.91 1 98.81 61 VAL B N 1
ATOM 2726 C CA . VAL B 1 61 ? 20.469 13.445 6.355 1 98.81 61 VAL B CA 1
ATOM 2727 C C . VAL B 1 61 ? 20.094 12.953 7.746 1 98.81 61 VAL B C 1
ATOM 2729 O O . VAL B 1 61 ? 20.344 11.797 8.094 1 98.81 61 VAL B O 1
ATOM 2732 N N . ILE B 1 62 ? 19.609 13.797 8.578 1 98.81 62 ILE B N 1
ATOM 2733 C CA . ILE B 1 62 ? 19.109 13.469 9.906 1 98.81 62 ILE B CA 1
ATOM 2734 C C . ILE B 1 62 ? 17.734 14.102 10.117 1 98.81 62 ILE B C 1
ATOM 2736 O O . ILE B 1 62 ? 17.5 15.234 9.703 1 98.81 62 ILE B O 1
ATOM 2740 N N . GLU B 1 63 ? 16.766 13.414 10.617 1 98.81 63 GLU B N 1
ATOM 2741 C CA . GLU B 1 63 ? 15.406 13.906 10.844 1 98.81 63 GLU B CA 1
ATOM 2742 C C . GLU B 1 63 ? 14.727 13.156 11.984 1 98.81 63 GLU B C 1
ATOM 2744 O O . GLU B 1 63 ? 15.094 12.016 12.289 1 98.81 63 GLU B O 1
ATOM 2749 N N . VAL B 1 64 ? 13.789 13.781 12.695 1 98.31 64 VAL B N 1
ATOM 2750 C CA . VAL B 1 64 ? 12.938 13.109 13.664 1 98.31 64 VAL B CA 1
ATOM 2751 C C . VAL B 1 64 ? 11.523 12.969 13.102 1 98.31 64 VAL B C 1
ATOM 2753 O O . VAL B 1 64 ? 10.977 13.914 12.539 1 98.31 64 VAL B O 1
ATOM 2756 N N . SER B 1 65 ? 11.008 11.797 13.102 1 97.19 65 SER B N 1
ATOM 2757 C CA . SER B 1 65 ? 9.633 11.516 12.695 1 97.19 65 SER B CA 1
ATOM 2758 C C . SER B 1 65 ? 9.117 10.242 13.367 1 97.19 65 SER B C 1
ATOM 2760 O O . SER B 1 65 ? 9.875 9.312 13.617 1 97.19 65 SER B O 1
ATOM 2762 N N . SER B 1 66 ? 7.84 10.18 13.555 1 91.19 66 SER B N 1
ATOM 2763 C CA . SER B 1 66 ? 7.25 9.055 14.273 1 91.19 66 SER B CA 1
ATOM 2764 C C . SER B 1 66 ? 6.84 7.941 13.32 1 91.19 66 SER B C 1
ATOM 2766 O O . SER B 1 66 ? 6.434 6.859 13.758 1 91.19 66 SER B O 1
ATOM 2768 N N . GLY B 1 67 ? 6.926 8.156 12.055 1 94.06 67 GLY B N 1
ATOM 2769 C CA . GLY B 1 67 ? 6.336 7.09 11.266 1 94.06 67 GLY B CA 1
ATOM 2770 C C . GLY B 1 67 ? 6.645 7.199 9.789 1 94.06 67 GLY B C 1
ATOM 2771 O O . GLY B 1 67 ? 7.797 7.039 9.375 1 94.06 67 GLY B O 1
ATOM 2772 N N . ASN B 1 68 ? 5.582 7.566 8.945 1 97.44 68 ASN B N 1
ATOM 2773 C CA . ASN B 1 68 ? 5.578 7.496 7.484 1 97.44 68 ASN B CA 1
ATOM 2774 C C . ASN B 1 68 ? 6.68 8.352 6.879 1 97.44 68 ASN B C 1
ATOM 2776 O O . ASN B 1 68 ? 7.324 7.949 5.91 1 97.44 68 ASN B O 1
ATOM 2780 N N . LEU B 1 69 ? 6.945 9.492 7.445 1 98.62 69 LEU B N 1
ATOM 2781 C CA . LEU B 1 69 ? 7.953 10.375 6.863 1 98.62 69 LEU B CA 1
ATOM 2782 C C . LEU B 1 69 ? 9.344 9.781 7.02 1 98.62 69 LEU B C 1
ATOM 2784 O O . LEU B 1 69 ? 10.172 9.859 6.105 1 98.62 69 LEU B O 1
ATOM 2788 N N . ALA B 1 70 ? 9.633 9.266 8.203 1 98.69 70 ALA B N 1
ATOM 2789 C CA . ALA B 1 70 ? 10.938 8.625 8.406 1 98.69 70 ALA B CA 1
ATOM 2790 C C . ALA B 1 70 ? 11.195 7.551 7.355 1 98.69 70 ALA B C 1
ATOM 2792 O O . ALA B 1 70 ? 12.273 7.496 6.762 1 98.69 70 ALA B O 1
ATOM 2793 N N . VAL B 1 71 ? 10.219 6.758 7.098 1 98.81 71 VAL B N 1
ATOM 2794 C CA . VAL B 1 71 ? 10.367 5.648 6.156 1 98.81 71 VAL B CA 1
ATOM 2795 C C . VAL B 1 71 ? 10.445 6.188 4.73 1 98.81 71 VAL B C 1
ATOM 2797 O O . VAL B 1 71 ? 11.227 5.688 3.916 1 98.81 71 VAL B O 1
ATOM 2800 N N . ALA B 1 72 ? 9.633 7.184 4.414 1 98.88 72 ALA B N 1
ATOM 2801 C CA . ALA B 1 72 ? 9.672 7.777 3.08 1 98.88 72 ALA B CA 1
ATOM 2802 C C . ALA B 1 72 ? 11.031 8.398 2.793 1 98.88 72 ALA B C 1
ATOM 2804 O O . ALA B 1 72 ? 11.586 8.219 1.704 1 98.88 72 ALA B O 1
ATOM 2805 N N . LEU B 1 73 ? 11.57 9.133 3.756 1 98.88 73 LEU B N 1
ATOM 2806 C CA . LEU B 1 73 ? 12.914 9.68 3.611 1 98.88 73 LEU B CA 1
ATOM 2807 C C . LEU B 1 73 ? 13.938 8.57 3.408 1 98.88 73 LEU B C 1
ATOM 2809 O O . LEU B 1 73 ? 14.789 8.664 2.52 1 98.88 73 LEU B O 1
ATOM 2813 N N . ALA B 1 74 ? 13.844 7.547 4.238 1 98.81 74 ALA B N 1
ATOM 2814 C CA . ALA B 1 74 ? 14.758 6.414 4.125 1 98.81 74 ALA B CA 1
ATOM 2815 C C . ALA B 1 74 ? 14.734 5.824 2.717 1 98.81 74 ALA B C 1
ATOM 2817 O O . ALA B 1 74 ? 15.781 5.539 2.137 1 98.81 74 ALA B O 1
ATOM 2818 N N . SER B 1 75 ? 13.555 5.668 2.178 1 98.81 75 SER B N 1
ATOM 2819 C CA . SER B 1 75 ? 13.391 5.082 0.852 1 98.81 75 SER B CA 1
ATOM 2820 C C . SER B 1 75 ? 14.117 5.898 -0.211 1 98.81 75 SER B C 1
ATOM 2822 O O . SER B 1 75 ? 14.922 5.359 -0.968 1 98.81 75 SER B O 1
ATOM 2824 N N . ILE B 1 76 ? 13.852 7.191 -0.255 1 98.44 76 ILE B N 1
ATOM 2825 C CA . ILE B 1 76 ? 14.43 8.062 -1.273 1 98.44 76 ILE B CA 1
ATOM 2826 C C . ILE B 1 76 ? 15.945 8.133 -1.091 1 98.44 76 ILE B C 1
ATOM 2828 O O . ILE B 1 76 ? 16.703 8.031 -2.062 1 98.44 76 ILE B O 1
ATOM 2832 N N . LEU B 1 77 ? 16.391 8.266 0.143 1 98.5 77 LEU B N 1
ATOM 2833 C CA . LEU B 1 77 ? 17.812 8.445 0.414 1 98.5 77 LEU B CA 1
ATOM 2834 C C . LEU B 1 77 ? 18.578 7.16 0.132 1 98.5 77 LEU B C 1
ATOM 2836 O O . LEU B 1 77 ? 19.688 7.199 -0.411 1 98.5 77 LEU B O 1
ATOM 2840 N N . ARG B 1 78 ? 17.984 5.992 0.485 1 97.94 78 ARG B N 1
ATOM 2841 C CA . ARG B 1 78 ? 18.625 4.723 0.148 1 97.94 78 ARG B CA 1
ATOM 2842 C C . ARG B 1 78 ? 18.797 4.578 -1.361 1 97.94 78 ARG B C 1
ATOM 2844 O O . ARG B 1 78 ? 19.859 4.176 -1.841 1 97.94 78 ARG B O 1
ATOM 2851 N N . ALA B 1 79 ? 17.766 4.898 -2.088 1 97.5 79 ALA B N 1
ATOM 2852 C CA . ALA B 1 79 ? 17.828 4.797 -3.545 1 97.5 79 ALA B CA 1
ATOM 2853 C C . ALA B 1 79 ? 18.922 5.688 -4.117 1 97.5 79 ALA B C 1
ATOM 2855 O O . ALA B 1 79 ? 19.453 5.406 -5.191 1 97.5 79 ALA B O 1
ATOM 2856 N N . ARG B 1 80 ? 19.281 6.762 -3.355 1 96.69 80 ARG B N 1
ATOM 2857 C CA . ARG B 1 80 ? 20.328 7.688 -3.779 1 96.69 80 ARG B CA 1
ATOM 2858 C C . ARG B 1 80 ? 21.688 7.254 -3.252 1 96.69 80 ARG B C 1
ATOM 2860 O O . ARG B 1 80 ? 22.719 7.84 -3.611 1 96.69 80 ARG B O 1
ATOM 2867 N N . GLY B 1 81 ? 21.703 6.277 -2.361 1 96.75 81 GLY B N 1
ATOM 2868 C CA . GLY B 1 81 ? 22.938 5.867 -1.727 1 96.75 81 GLY B CA 1
ATOM 2869 C C . GLY B 1 81 ? 23.422 6.848 -0.673 1 96.75 81 GLY B C 1
ATOM 2870 O O . GLY B 1 81 ? 24.625 7.027 -0.49 1 96.75 81 GLY B O 1
ATOM 2871 N N . ILE B 1 82 ? 22.516 7.555 -0.022 1 97.94 82 ILE B N 1
ATOM 2872 C CA . ILE B 1 82 ? 22.844 8.586 0.951 1 97.94 82 ILE B CA 1
ATOM 2873 C C . ILE B 1 82 ? 22.516 8.094 2.359 1 97.94 82 ILE B C 1
ATOM 2875 O O . ILE B 1 82 ? 21.484 7.469 2.58 1 97.94 82 ILE B O 1
ATOM 2879 N N . ASP B 1 83 ? 23.344 8.391 3.332 1 97.88 83 ASP B N 1
ATOM 2880 C CA . ASP B 1 83 ? 23.141 7.969 4.715 1 97.88 83 ASP B CA 1
ATOM 2881 C C . ASP B 1 83 ? 22.016 8.766 5.375 1 97.88 83 ASP B C 1
ATOM 2883 O O . ASP B 1 83 ? 21.859 9.953 5.109 1 97.88 83 ASP B O 1
ATOM 2887 N N . TYR B 1 84 ? 21.375 8.086 6.18 1 98.75 84 TYR B N 1
ATOM 2888 C CA . TYR B 1 84 ? 20.234 8.672 6.871 1 98.75 84 TYR B CA 1
ATOM 2889 C C . TYR B 1 84 ? 20.188 8.234 8.328 1 98.75 84 TYR B C 1
ATOM 2891 O O . TYR B 1 84 ? 20.328 7.043 8.633 1 98.75 84 TYR B O 1
ATOM 2899 N N . ILE B 1 85 ? 20.078 9.203 9.25 1 98.81 85 ILE B N 1
ATOM 2900 C CA . ILE B 1 85 ? 19.828 8.938 10.664 1 98.81 85 ILE B CA 1
ATOM 2901 C C . ILE B 1 85 ? 18.391 9.297 11.008 1 98.81 85 ILE B C 1
ATOM 2903 O O . ILE B 1 85 ? 18 10.469 10.969 1 98.81 85 ILE B O 1
ATOM 2907 N N . ALA B 1 86 ? 17.641 8.32 11.375 1 98.81 86 ALA B N 1
ATOM 2908 C CA . ALA B 1 86 ? 16.234 8.508 11.719 1 98.81 86 ALA B CA 1
ATOM 2909 C C . ALA B 1 86 ? 16.031 8.516 13.227 1 98.81 86 ALA B C 1
ATOM 2911 O O . ALA B 1 86 ? 16.188 7.484 13.883 1 98.81 86 ALA B O 1
ATOM 2912 N N . TYR B 1 87 ? 15.711 9.609 13.773 1 98.75 87 TYR B N 1
ATOM 2913 C CA . TYR B 1 87 ? 15.242 9.68 15.148 1 98.75 87 TYR B CA 1
ATOM 2914 C C . TYR B 1 87 ? 13.758 9.344 15.234 1 98.75 87 TYR B C 1
ATOM 2916 O O . TYR B 1 87 ? 12.938 9.93 14.523 1 98.75 87 TYR B O 1
ATOM 2924 N N . VAL B 1 88 ? 13.43 8.414 16.078 1 98 88 VAL B N 1
ATOM 2925 C CA . VAL B 1 88 ? 12.055 7.922 16.172 1 98 88 VAL B CA 1
ATOM 2926 C C . VAL B 1 88 ? 11.633 7.84 17.625 1 98 88 VAL B C 1
ATOM 2928 O O . VAL B 1 88 ? 12.32 7.242 18.453 1 98 88 VAL B O 1
ATOM 2931 N N . PRO B 1 89 ? 10.477 8.445 17.984 1 96.81 89 PRO B N 1
ATOM 2932 C CA . PRO B 1 89 ? 9.961 8.219 19.328 1 96.81 89 PRO B CA 1
ATOM 2933 C C . PRO B 1 89 ? 9.758 6.734 19.641 1 96.81 89 PRO B C 1
ATOM 2935 O O . PRO B 1 89 ? 9.266 5.984 18.797 1 96.81 89 PRO B O 1
ATOM 2938 N N . SER B 1 90 ? 10.062 6.32 20.859 1 96 90 SER B N 1
ATOM 2939 C CA . SER B 1 90 ? 9.977 4.918 21.266 1 96 90 SER B CA 1
ATOM 2940 C C . SER B 1 90 ? 8.539 4.41 21.203 1 96 90 SER B C 1
ATOM 2942 O O . SER B 1 90 ? 8.305 3.219 20.984 1 96 90 SER B O 1
ATOM 2944 N N . GLY B 1 91 ? 7.617 5.34 21.297 1 92.94 91 GLY B N 1
ATOM 2945 C CA . GLY B 1 91 ? 6.211 4.969 21.297 1 92.94 91 GLY B CA 1
ATOM 2946 C C . GLY B 1 91 ? 5.629 4.848 19.906 1 92.94 91 GLY B C 1
ATOM 2947 O O . GLY B 1 91 ? 4.453 4.52 19.734 1 92.94 91 GLY B O 1
ATOM 2948 N N . SER B 1 92 ? 6.449 5.035 18.844 1 93.62 92 SER B N 1
ATOM 2949 C CA . SER B 1 92 ? 5.984 4.898 17.469 1 93.62 92 SER B CA 1
ATOM 2950 C C . SER B 1 92 ? 5.617 3.451 17.156 1 93.62 92 SER B C 1
ATOM 2952 O O . SER B 1 92 ? 6.184 2.52 17.734 1 93.62 92 SER B O 1
ATOM 2954 N N . PRO B 1 93 ? 4.594 3.268 16.234 1 93.69 93 PRO B N 1
ATOM 2955 C CA . PRO B 1 93 ? 4.242 1.901 15.836 1 93.69 93 PRO B CA 1
ATOM 2956 C C . PRO B 1 93 ? 5.453 1.082 15.406 1 93.69 93 PRO B C 1
ATOM 2958 O O . PRO B 1 93 ? 6.336 1.596 14.711 1 93.69 93 PRO B O 1
ATOM 2961 N N . ARG B 1 94 ? 5.445 -0.154 15.797 1 92.88 94 ARG B N 1
ATOM 2962 C CA . ARG B 1 94 ? 6.555 -1.074 15.57 1 92.88 94 ARG B CA 1
ATOM 2963 C C . ARG B 1 94 ? 6.816 -1.26 14.086 1 92.88 94 ARG B C 1
ATOM 2965 O O . ARG B 1 94 ? 7.965 -1.441 13.664 1 92.88 94 ARG B O 1
ATOM 2972 N N . SER B 1 95 ? 5.781 -1.198 13.273 1 97.06 95 SER B N 1
ATOM 2973 C CA . SER B 1 95 ? 5.883 -1.424 11.836 1 97.06 95 SER B CA 1
ATOM 2974 C C . SER B 1 95 ? 6.914 -0.497 11.203 1 97.06 95 SER B C 1
ATOM 2976 O O . SER B 1 95 ? 7.676 -0.912 10.328 1 97.06 95 SER B O 1
ATOM 2978 N N . PHE B 1 96 ? 6.988 0.734 11.633 1 97.69 96 PHE B N 1
ATOM 2979 C CA . PHE B 1 96 ? 7.898 1.711 11.047 1 97.69 96 PHE B CA 1
ATOM 2980 C C . PHE B 1 96 ? 9.344 1.385 11.406 1 97.69 96 PHE B C 1
ATOM 2982 O O . PHE B 1 96 ? 10.242 1.507 10.57 1 97.69 96 PHE B O 1
ATOM 2989 N N . LYS B 1 97 ? 9.555 0.956 12.641 1 96.75 97 LYS B N 1
ATOM 2990 C CA . LYS B 1 97 ? 10.891 0.568 13.062 1 96.75 97 LYS B CA 1
ATOM 2991 C C . LYS B 1 97 ? 11.398 -0.63 12.258 1 96.75 97 LYS B C 1
ATOM 2993 O O . LYS B 1 97 ? 12.562 -0.669 11.859 1 96.75 97 LYS B O 1
ATOM 2998 N N . VAL B 1 98 ? 10.508 -1.596 12.008 1 97.44 98 VAL B N 1
ATOM 2999 C CA . VAL B 1 98 ? 10.859 -2.783 11.234 1 97.44 98 VAL B CA 1
ATOM 3000 C C . VAL B 1 98 ? 11.266 -2.377 9.82 1 97.44 98 VAL B C 1
ATOM 3002 O O . VAL B 1 98 ? 12.258 -2.873 9.289 1 97.44 98 VAL B O 1
ATOM 3005 N N . MET B 1 99 ? 10.5 -1.446 9.172 1 98.62 99 MET B N 1
ATOM 3006 C CA . MET B 1 99 ? 10.797 -1.01 7.812 1 98.62 99 MET B CA 1
ATOM 3007 C C . MET B 1 99 ? 12.125 -0.265 7.754 1 98.62 99 MET B C 1
ATOM 3009 O O . MET B 1 99 ? 12.914 -0.452 6.824 1 98.62 99 MET B O 1
ATOM 3013 N N . LEU B 1 100 ? 12.367 0.583 8.773 1 98.31 100 LEU B N 1
ATOM 3014 C CA . LEU B 1 100 ? 13.633 1.317 8.82 1 98.31 100 LEU B CA 1
ATOM 3015 C C . LEU B 1 100 ? 14.805 0.365 8.992 1 98.31 100 LEU B C 1
ATOM 3017 O O . LEU B 1 100 ? 15.852 0.549 8.367 1 98.31 100 LEU B O 1
ATOM 3021 N N . LYS B 1 101 ? 14.602 -0.633 9.797 1 96.75 101 LYS B N 1
ATOM 3022 C CA . LYS B 1 101 ? 15.641 -1.646 9.984 1 96.75 101 LYS B CA 1
ATOM 3023 C C . LYS B 1 101 ? 15.906 -2.404 8.688 1 96.75 101 LYS B C 1
ATOM 3025 O O . LYS B 1 101 ? 17.062 -2.672 8.352 1 96.75 101 LYS B O 1
ATOM 3030 N N . LEU B 1 102 ? 14.867 -2.758 7.973 1 97.56 102 LEU B N 1
ATOM 3031 C CA . LEU B 1 102 ? 15 -3.43 6.688 1 97.56 102 LEU B CA 1
ATOM 3032 C C . LEU B 1 102 ? 15.875 -2.615 5.734 1 97.56 102 LEU B C 1
ATOM 3034 O O . LEU B 1 102 ? 16.672 -3.178 4.984 1 97.56 102 LEU B O 1
ATOM 3038 N N . MET B 1 103 ? 15.719 -1.333 5.805 1 97.94 103 MET B N 1
ATOM 3039 C CA . MET B 1 103 ? 16.422 -0.445 4.883 1 97.94 103 MET B CA 1
ATOM 3040 C C . MET B 1 103 ? 17.844 -0.166 5.371 1 97.94 103 MET B C 1
ATOM 3042 O O . MET B 1 103 ? 18.625 0.476 4.672 1 97.94 103 MET B O 1
ATOM 3046 N N . GLY B 1 104 ? 18.141 -0.595 6.551 1 96.81 104 GLY B N 1
ATOM 3047 C CA . GLY B 1 104 ? 19.5 -0.506 7.078 1 96.81 104 GLY B CA 1
ATOM 3048 C C . GLY B 1 104 ? 19.891 0.907 7.457 1 96.81 104 GLY B C 1
ATOM 3049 O O . GLY B 1 104 ? 21.078 1.255 7.414 1 96.81 104 GLY B O 1
ATOM 3050 N N . VAL B 1 105 ? 18.922 1.742 7.75 1 97.06 105 VAL B N 1
ATOM 3051 C CA . VAL B 1 105 ? 19.234 3.102 8.172 1 97.06 105 VAL B CA 1
ATOM 3052 C C . VAL B 1 105 ? 19.531 3.123 9.672 1 97.06 105 VAL B C 1
ATOM 3054 O O . VAL B 1 105 ? 19.109 2.225 10.406 1 97.06 105 VAL B O 1
ATOM 3057 N N . LYS B 1 106 ? 20.328 4.117 10.141 1 97.69 106 LYS B N 1
ATOM 3058 C CA . LYS B 1 106 ? 20.562 4.281 11.578 1 97.69 106 LYS B CA 1
ATOM 3059 C C . LYS B 1 106 ? 19.312 4.816 12.281 1 97.69 106 LYS B C 1
ATOM 3061 O O . LYS B 1 106 ? 18.844 5.906 11.961 1 97.69 106 LYS B O 1
ATOM 3066 N N . VAL B 1 107 ? 18.812 4.023 13.227 1 98.12 107 VAL B N 1
ATOM 3067 C CA . VAL B 1 107 ? 17.625 4.418 13.977 1 98.12 107 VAL B CA 1
ATOM 3068 C C . VAL B 1 107 ? 18.016 4.773 15.406 1 98.12 107 VAL B C 1
ATOM 3070 O O . VAL B 1 107 ? 18.656 3.979 16.094 1 98.12 107 VAL B O 1
ATOM 3073 N N . VAL B 1 108 ? 17.703 5.938 15.812 1 98.38 108 VAL B N 1
ATOM 3074 C CA . VAL B 1 108 ? 17.891 6.375 17.188 1 98.38 108 VAL B CA 1
ATOM 3075 C C . VAL B 1 108 ? 16.547 6.551 17.875 1 98.38 108 VAL B C 1
ATOM 3077 O O . VAL B 1 108 ? 15.797 7.484 17.562 1 98.38 108 VAL B O 1
ATOM 3080 N N . GLU B 1 109 ? 16.281 5.727 18.797 1 97.75 109 GLU B N 1
ATOM 3081 C CA . GLU B 1 109 ? 15.016 5.816 19.531 1 97.75 109 GLU B CA 1
ATOM 3082 C C . GLU B 1 109 ? 15.148 6.707 20.766 1 97.75 109 GLU B C 1
ATOM 3084 O O . GLU B 1 109 ? 16.156 6.652 21.453 1 97.75 109 GLU B O 1
ATOM 3089 N N . ARG B 1 110 ? 14.227 7.508 20.984 1 98 110 ARG B N 1
ATOM 3090 C CA . ARG B 1 110 ? 14.156 8.383 22.141 1 98 110 ARG B CA 1
ATOM 3091 C C . ARG B 1 110 ? 12.773 8.344 22.781 1 98 110 ARG B C 1
ATOM 3093 O O . ARG B 1 110 ? 11.766 8.242 22.078 1 98 110 ARG B O 1
ATOM 3100 N N . GLU B 1 111 ? 12.711 8.445 24.125 1 96.88 111 GLU B N 1
ATOM 3101 C CA . GLU B 1 111 ? 11.438 8.641 24.797 1 96.88 111 GLU B CA 1
ATOM 3102 C C . GLU B 1 111 ? 10.852 10.023 24.5 1 96.88 111 GLU B C 1
ATOM 3104 O O . GLU B 1 111 ? 11.602 10.969 24.25 1 96.88 111 GLU B O 1
ATOM 3109 N N . GLY B 1 112 ? 9.531 10.055 24.547 1 94.06 112 GLY B N 1
ATOM 3110 C CA . GLY B 1 112 ? 8.867 11.32 24.281 1 94.06 112 GLY B CA 1
ATOM 3111 C C . GLY B 1 112 ? 8.188 11.375 22.922 1 94.06 112 GLY B C 1
ATOM 3112 O O . GLY B 1 112 ? 7.672 10.367 22.453 1 94.06 112 GLY B O 1
ATOM 3113 N N . ASN B 1 113 ? 8.039 12.609 22.406 1 92.81 113 ASN B N 1
ATOM 3114 C CA . ASN B 1 113 ? 7.426 12.844 21.109 1 92.81 113 ASN B CA 1
ATOM 3115 C C . ASN B 1 113 ? 8.359 13.633 20.188 1 92.81 113 ASN B C 1
ATOM 3117 O O . ASN B 1 113 ? 9.469 13.992 20.578 1 92.81 113 ASN B O 1
ATOM 3121 N N . THR B 1 114 ? 7.996 13.828 18.953 1 94 114 THR B N 1
ATOM 3122 C CA . THR B 1 114 ? 8.852 14.469 17.953 1 94 114 THR B CA 1
ATOM 3123 C C . THR B 1 114 ? 9.266 15.859 18.422 1 94 114 THR B C 1
ATOM 3125 O O . THR B 1 114 ? 10.414 16.266 18.219 1 94 114 THR B O 1
ATOM 3128 N N . SER B 1 115 ? 8.32 16.578 19.062 1 91.62 115 SER B N 1
ATOM 3129 C CA . SER B 1 115 ? 8.625 17.938 19.531 1 91.62 115 SER B CA 1
ATOM 3130 C C . SER B 1 115 ? 9.711 17.938 20.594 1 91.62 115 SER B C 1
ATOM 3132 O O . SER B 1 115 ? 10.57 18.812 20.609 1 91.62 115 SER B O 1
ATOM 3134 N N . SER B 1 116 ? 9.664 16.953 21.5 1 94.62 116 SER B N 1
ATOM 3135 C CA . SER B 1 116 ? 10.641 16.891 22.578 1 94.62 116 SER B CA 1
ATOM 3136 C C . SER B 1 116 ? 12 16.406 22.078 1 94.62 116 SER B C 1
ATOM 3138 O O . SER B 1 116 ? 13.031 16.719 22.688 1 94.62 116 SER B O 1
ATOM 3140 N N . ILE B 1 117 ? 12.039 15.703 20.938 1 97.5 117 ILE B N 1
ATOM 3141 C CA . ILE B 1 117 ? 13.258 15.117 20.406 1 97.5 117 ILE B CA 1
ATOM 3142 C C . ILE B 1 117 ? 13.93 16.109 19.453 1 97.5 117 ILE B C 1
ATOM 3144 O O . ILE B 1 117 ? 15.156 16.094 19.297 1 97.5 117 ILE B O 1
ATOM 3148 N N . LEU B 1 118 ? 13.203 17.016 18.906 1 97.06 118 LEU B N 1
ATOM 3149 C CA . LEU B 1 118 ? 13.625 17.891 17.812 1 97.06 118 LEU B CA 1
ATOM 3150 C C . LEU B 1 118 ? 14.859 18.688 18.203 1 97.06 118 LEU B C 1
ATOM 3152 O O . LEU B 1 118 ? 15.82 18.766 17.422 1 97.06 118 LEU B O 1
ATOM 3156 N N . PRO B 1 119 ? 14.938 19.266 19.453 1 97.75 119 PRO B N 1
ATOM 3157 C CA . PRO B 1 119 ? 16.125 20.031 19.797 1 97.75 119 PRO B CA 1
ATOM 3158 C C . PRO B 1 119 ? 17.406 19.203 19.734 1 97.75 119 PRO B C 1
ATOM 3160 O O . PRO B 1 119 ? 18.453 19.688 19.281 1 97.75 119 PRO B O 1
ATOM 3163 N N . GLU B 1 120 ? 17.328 17.953 20.141 1 98.5 120 GLU B N 1
ATOM 3164 C CA . GLU B 1 120 ? 18.469 17.062 20.062 1 98.5 120 GLU B CA 1
ATOM 3165 C C . GLU B 1 120 ? 18.891 16.844 18.609 1 98.5 120 GLU B C 1
ATOM 3167 O O . GLU B 1 120 ? 20.094 16.844 18.297 1 98.5 120 GLU B O 1
ATOM 3172 N N . VAL B 1 121 ? 17.984 16.688 17.719 1 98.69 121 VAL B N 1
ATOM 3173 C CA . VAL B 1 121 ? 18.25 16.422 16.312 1 98.69 121 VAL B CA 1
ATOM 3174 C C . VAL B 1 121 ? 18.891 17.641 15.664 1 98.69 121 VAL B C 1
ATOM 3176 O O . VAL B 1 121 ? 19.844 17.516 14.891 1 98.69 121 VAL B O 1
ATOM 3179 N N . ILE B 1 122 ? 18.375 18.797 15.977 1 98.31 122 ILE B N 1
ATOM 3180 C CA . ILE B 1 122 ? 18.922 20.047 15.445 1 98.31 122 ILE B CA 1
ATOM 3181 C C . ILE B 1 122 ? 20.391 20.188 15.859 1 98.31 122 ILE B C 1
ATOM 3183 O O . ILE B 1 122 ? 21.25 20.469 15.031 1 98.31 122 ILE B O 1
ATOM 3187 N N . ASN B 1 123 ? 20.641 19.938 17.125 1 98.56 123 ASN B N 1
ATOM 3188 C CA . ASN B 1 123 ? 22 20.031 17.641 1 98.56 123 ASN B CA 1
ATOM 3189 C C . ASN B 1 123 ? 22.922 19 17 1 98.56 123 ASN B C 1
ATOM 3191 O O . ASN B 1 123 ? 24.047 19.328 16.625 1 98.56 123 ASN B O 1
ATOM 3195 N N . GLU B 1 124 ? 22.453 17.812 16.875 1 98.31 124 GLU B N 1
ATOM 3196 C CA . GLU B 1 124 ? 23.25 16.734 16.281 1 98.31 124 GLU B CA 1
ATOM 3197 C C . GLU B 1 124 ? 23.547 17.016 14.812 1 98.31 124 GLU B C 1
ATOM 3199 O O . GLU B 1 124 ? 24.641 16.719 14.328 1 98.31 124 GLU B O 1
ATOM 3204 N N . ALA B 1 125 ? 22.5 17.453 14.078 1 98.38 125 ALA B N 1
ATOM 3205 C CA . ALA B 1 125 ? 22.703 17.812 12.68 1 98.38 125 ALA B CA 1
ATOM 3206 C C . ALA B 1 125 ? 23.828 18.812 12.516 1 98.38 125 ALA B C 1
ATOM 3208 O O . ALA B 1 125 ? 24.703 18.656 11.656 1 98.38 125 ALA B O 1
ATOM 3209 N N . LYS B 1 126 ? 23.828 19.828 13.367 1 97.81 126 LYS B N 1
ATOM 3210 C CA . LYS B 1 126 ? 24.859 20.859 13.328 1 97.81 126 LYS B CA 1
ATOM 3211 C C . LYS B 1 126 ? 26.234 20.281 13.664 1 97.81 126 LYS B C 1
ATOM 3213 O O . LYS B 1 126 ? 27.219 20.562 12.977 1 97.81 126 LYS B O 1
ATOM 3218 N N . LYS B 1 127 ? 26.281 19.531 14.672 1 98.06 127 LYS B N 1
ATOM 3219 C CA . LYS B 1 127 ? 27.531 18.953 15.148 1 98.06 127 LYS B CA 1
ATOM 3220 C C . LYS B 1 127 ? 28.156 18.047 14.086 1 98.06 127 LYS B C 1
ATOM 3222 O O . LYS B 1 127 ? 29.375 18.062 13.883 1 98.06 127 LYS B O 1
ATOM 3227 N N . LEU B 1 128 ? 27.344 17.281 13.391 1 97.44 128 LEU B N 1
ATOM 3228 C CA . LEU B 1 128 ? 27.844 16.266 12.469 1 97.44 128 LEU B CA 1
ATOM 3229 C C . LEU B 1 128 ? 27.922 16.828 11.047 1 97.44 128 LEU B C 1
ATOM 3231 O O . LEU B 1 128 ? 28.469 16.172 10.156 1 97.44 128 LEU B O 1
ATOM 3235 N N . GLY B 1 129 ? 27.359 18.016 10.852 1 97.12 129 GLY B N 1
ATOM 3236 C CA . GLY B 1 129 ? 27.328 18.609 9.523 1 97.12 129 GLY B CA 1
ATOM 3237 C C . GLY B 1 129 ? 26.375 17.891 8.578 1 97.12 129 GLY B C 1
ATOM 3238 O O . GLY B 1 129 ? 26.656 17.75 7.391 1 97.12 129 GLY B O 1
ATOM 3239 N N . LEU B 1 130 ? 25.328 17.312 9.094 1 98.31 130 LEU B N 1
ATOM 3240 C CA . LEU B 1 130 ? 24.328 16.609 8.305 1 98.31 130 LEU B CA 1
ATOM 3241 C C . LEU B 1 130 ? 23.219 17.547 7.867 1 98.31 130 LEU B C 1
ATOM 3243 O O . LEU B 1 130 ? 22.938 18.531 8.539 1 98.31 130 LEU B O 1
ATOM 3247 N N . SER B 1 131 ? 22.656 17.25 6.699 1 98.56 131 SER B N 1
ATOM 3248 C CA . SER B 1 131 ? 21.469 17.984 6.27 1 98.56 131 SER B CA 1
ATOM 3249 C C . SER B 1 131 ? 20.25 17.625 7.113 1 98.56 131 SER B C 1
ATOM 3251 O O . SER B 1 131 ? 20.047 16.453 7.449 1 98.56 131 SER B O 1
ATOM 3253 N N . HIS B 1 132 ? 19.484 18.609 7.504 1 98.62 132 HIS B N 1
ATOM 3254 C CA . HIS B 1 132 ? 18.266 18.438 8.281 1 98.62 132 HIS B CA 1
ATOM 3255 C C . HIS B 1 132 ? 17.062 19.047 7.555 1 98.62 132 HIS B C 1
ATOM 3257 O O . HIS B 1 132 ? 16.906 20.266 7.516 1 98.62 132 HIS B O 1
ATOM 3263 N N . PRO B 1 133 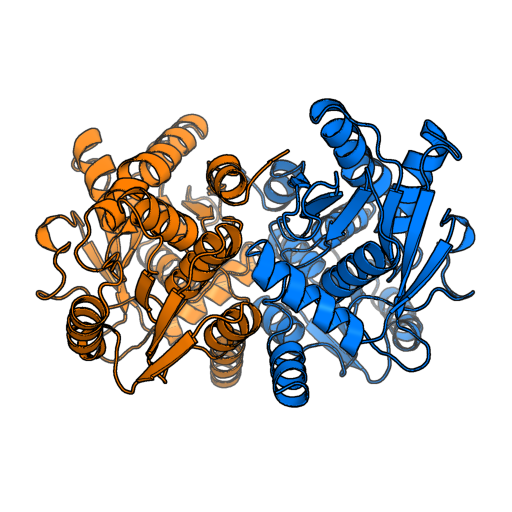? 16.188 18.203 6.969 1 98.38 133 PRO B N 1
ATOM 3264 C CA . PRO B 1 133 ? 15.016 18.688 6.23 1 98.38 133 PRO B CA 1
ATOM 3265 C C . PRO B 1 133 ? 14.094 19.547 7.09 1 98.38 133 PRO B C 1
ATOM 3267 O O . PRO B 1 133 ? 13.562 20.562 6.613 1 98.38 133 PRO B O 1
ATOM 3270 N N . ASN B 1 134 ? 13.891 19.125 8.328 1 97.94 134 ASN B N 1
ATOM 3271 C CA . ASN B 1 134 ? 13.07 19.844 9.297 1 97.94 134 ASN B CA 1
ATOM 3272 C C . ASN B 1 134 ? 11.625 19.953 8.82 1 97.94 134 ASN B C 1
ATOM 3274 O O . ASN B 1 134 ? 11.125 21.062 8.57 1 97.94 134 ASN B O 1
ATOM 3278 N N . GLN B 1 135 ? 10.867 18.906 8.93 1 97.69 135 GLN B N 1
ATOM 3279 C CA . GLN B 1 135 ? 9.492 18.828 8.445 1 97.69 135 GLN B CA 1
ATOM 3280 C C . GLN B 1 135 ? 8.586 19.797 9.195 1 97.69 135 GLN B C 1
ATOM 3282 O O . GLN B 1 135 ? 7.488 20.109 8.734 1 97.69 135 GLN B O 1
ATOM 3287 N N . PHE B 1 136 ? 9.055 20.328 10.281 1 95.94 136 PHE B N 1
ATOM 3288 C CA . PHE B 1 136 ? 8.211 21.141 11.148 1 95.94 136 PHE B CA 1
ATOM 3289 C C . PHE B 1 136 ? 8.289 22.609 10.758 1 95.94 136 PHE B C 1
ATOM 3291 O O . PHE B 1 136 ? 7.426 23.406 11.133 1 95.94 136 PHE B O 1
ATOM 3298 N N . SER B 1 137 ? 9.305 22.969 10.039 1 95.75 137 SER B N 1
ATOM 3299 C CA . SER B 1 137 ? 9.469 24.391 9.766 1 95.75 137 SER B CA 1
ATOM 3300 C C . SER B 1 137 ? 9.789 24.656 8.297 1 95.75 137 SER B C 1
ATOM 3302 O O . SER B 1 137 ? 9.734 25.781 7.828 1 95.75 137 SER B O 1
ATOM 3304 N N . ASN B 1 138 ? 10.211 23.641 7.543 1 97.88 138 ASN B N 1
ATOM 3305 C CA . ASN B 1 138 ? 10.57 23.766 6.137 1 97.88 138 ASN B CA 1
ATOM 3306 C C . ASN B 1 138 ? 9.344 23.953 5.258 1 97.88 138 ASN B C 1
ATOM 3308 O O . ASN B 1 138 ? 8.492 23.062 5.176 1 97.88 138 ASN B O 1
ATOM 3312 N N . PRO B 1 139 ? 9.227 25.094 4.551 1 98.06 139 PRO B N 1
ATOM 3313 C CA . PRO B 1 139 ? 8.039 25.359 3.734 1 98.06 139 PRO B CA 1
ATOM 3314 C C . PRO B 1 139 ? 7.82 24.312 2.643 1 98.06 139 PRO B C 1
ATOM 3316 O O . PRO B 1 139 ? 6.699 24.172 2.143 1 98.06 139 PRO B O 1
ATOM 3319 N N . ALA B 1 140 ? 8.812 23.547 2.299 1 98.69 140 ALA B N 1
ATOM 3320 C CA . ALA B 1 140 ? 8.664 22.5 1.291 1 98.69 140 ALA B CA 1
ATOM 3321 C C . ALA B 1 140 ? 7.645 21.453 1.728 1 98.69 140 ALA B C 1
ATOM 3323 O O . ALA B 1 140 ? 7.062 20.766 0.892 1 98.69 140 ALA B O 1
ATOM 3324 N N . ASN B 1 141 ? 7.457 21.422 3.053 1 98.5 141 ASN B N 1
ATOM 3325 C CA . ASN B 1 141 ? 6.484 20.5 3.621 1 98.5 141 ASN B CA 1
ATOM 3326 C C . ASN B 1 141 ? 5.074 20.781 3.107 1 98.5 141 ASN B C 1
ATOM 3328 O O . ASN B 1 141 ? 4.367 19.875 2.68 1 98.5 141 ASN B O 1
ATOM 3332 N N . TYR B 1 142 ? 4.621 22.062 3.115 1 98.44 142 TYR B N 1
ATOM 3333 C CA . TYR B 1 142 ? 3.254 22.359 2.693 1 98.44 142 TYR B CA 1
ATOM 3334 C C . TYR B 1 142 ? 3.217 22.781 1.23 1 98.44 142 TYR B C 1
ATOM 3336 O O . TYR B 1 142 ? 2.197 22.625 0.556 1 98.44 142 TYR B O 1
ATOM 3344 N N . MET B 1 143 ? 4.352 23.219 0.667 1 98.69 143 MET B N 1
ATOM 3345 C CA . MET B 1 143 ? 4.371 23.719 -0.707 1 98.69 143 MET B CA 1
ATOM 3346 C C . MET B 1 143 ? 4.16 22.578 -1.699 1 98.69 143 MET B C 1
ATOM 3348 O O . MET B 1 143 ? 3.533 22.766 -2.744 1 98.69 143 MET B O 1
ATOM 3352 N N . ILE B 1 144 ? 4.68 21.391 -1.415 1 98.81 144 ILE B N 1
ATOM 3353 C CA . ILE B 1 144 ? 4.492 20.25 -2.293 1 98.81 144 ILE B CA 1
ATOM 3354 C C . ILE B 1 144 ? 3.004 19.922 -2.4 1 98.81 144 ILE B C 1
ATOM 3356 O O . ILE B 1 144 ? 2.525 19.516 -3.463 1 98.81 144 ILE B O 1
ATOM 3360 N N . HIS B 1 145 ? 2.246 20.109 -1.337 1 98.88 145 HIS B N 1
ATOM 3361 C CA . HIS B 1 145 ? 0.817 19.828 -1.329 1 98.88 145 HIS B CA 1
ATOM 3362 C C . HIS B 1 145 ? 0.023 20.938 -1.999 1 98.88 145 HIS B C 1
ATOM 3364 O O . HIS B 1 145 ? -0.999 20.688 -2.641 1 98.88 145 HIS B O 1
ATOM 3370 N N . TYR B 1 146 ? 0.495 22.172 -1.817 1 98.81 146 TYR B N 1
ATOM 3371 C CA . TYR B 1 146 ? -0.091 23.266 -2.566 1 98.81 146 TYR B CA 1
ATOM 3372 C C . TYR B 1 146 ? 0.037 23.047 -4.066 1 98.81 146 TYR B C 1
ATOM 3374 O O . TYR B 1 146 ? -0.933 23.203 -4.812 1 98.81 146 TYR B O 1
ATOM 3382 N N . ASN B 1 147 ? 1.204 22.578 -4.469 1 98.75 147 ASN B N 1
ATOM 3383 C CA . ASN B 1 147 ? 1.55 22.531 -5.887 1 98.75 147 ASN B CA 1
ATOM 3384 C C . ASN B 1 147 ? 1.026 21.25 -6.539 1 98.75 147 ASN B C 1
ATOM 3386 O O . ASN B 1 147 ? 0.874 21.188 -7.758 1 98.75 147 ASN B O 1
ATOM 3390 N N . THR B 1 148 ? 0.78 20.188 -5.723 1 98.81 148 THR B N 1
ATOM 3391 C CA . THR B 1 148 ? 0.409 18.906 -6.324 1 98.81 148 THR B CA 1
ATOM 3392 C C . THR B 1 148 ? -0.916 18.406 -5.758 1 98.81 148 THR B C 1
ATOM 3394 O O . THR B 1 148 ? -1.962 18.547 -6.395 1 98.81 148 THR B O 1
ATOM 3397 N N . THR B 1 149 ? -0.99 18.141 -4.453 1 98.88 149 THR B N 1
ATOM 3398 C CA . THR B 1 149 ? -2.158 17.516 -3.836 1 98.88 149 THR B CA 1
ATOM 3399 C C . THR B 1 149 ? -3.402 18.375 -4.051 1 98.88 149 THR B C 1
ATOM 3401 O O . THR B 1 149 ? -4.434 17.875 -4.504 1 98.88 149 THR B O 1
ATOM 3404 N N . ALA B 1 150 ? -3.273 19.641 -3.73 1 98.94 150 ALA B N 1
ATOM 3405 C CA . ALA B 1 150 ? -4.414 20.547 -3.824 1 98.94 150 ALA B CA 1
ATOM 3406 C C . ALA B 1 150 ? -4.848 20.734 -5.273 1 98.94 150 ALA B C 1
ATOM 3408 O O . ALA B 1 150 ? -6.039 20.672 -5.586 1 98.94 150 ALA B O 1
ATOM 3409 N N . ARG B 1 151 ? -3.912 21 -6.117 1 98.75 151 ARG B N 1
ATOM 3410 C CA . ARG B 1 151 ? -4.199 21.172 -7.535 1 98.75 151 ARG B CA 1
ATOM 3411 C C . ARG B 1 151 ? -4.875 19.938 -8.117 1 98.75 151 ARG B C 1
ATOM 3413 O O . ARG B 1 151 ? -5.84 20.047 -8.875 1 98.75 151 ARG B O 1
ATOM 3420 N N . GLU B 1 152 ? -4.359 18.734 -7.766 1 98.88 152 GLU B N 1
ATOM 3421 C CA . GLU B 1 152 ? -4.949 17.469 -8.227 1 98.88 152 GLU B CA 1
ATOM 3422 C C . GLU B 1 152 ? -6.406 17.359 -7.797 1 98.88 152 GLU B C 1
ATOM 3424 O O . GLU B 1 152 ? -7.266 16.969 -8.594 1 98.88 152 GLU B O 1
ATOM 3429 N N . ILE B 1 153 ? -6.633 17.641 -6.516 1 98.88 153 ILE B N 1
ATOM 3430 C CA . ILE B 1 153 ? -7.988 17.562 -5.984 1 98.88 153 ILE B CA 1
ATOM 3431 C C . ILE B 1 153 ? -8.914 18.469 -6.781 1 98.88 153 ILE B C 1
ATOM 3433 O O . ILE B 1 153 ? -9.992 18.047 -7.215 1 98.88 153 ILE B O 1
ATOM 3437 N N . ASP B 1 154 ? -8.539 19.688 -6.992 1 98.81 154 ASP B N 1
ATOM 3438 C CA . ASP B 1 154 ? -9.328 20.672 -7.719 1 98.81 154 ASP B CA 1
ATOM 3439 C C . ASP B 1 154 ? -9.648 20.203 -9.133 1 98.81 154 ASP B C 1
ATOM 3441 O O . ASP B 1 154 ? -10.805 20.219 -9.555 1 98.81 154 ASP B O 1
ATOM 3445 N N . GLU B 1 155 ? -8.625 19.75 -9.82 1 98.62 155 GLU B N 1
ATOM 3446 C CA . GLU B 1 155 ? -8.781 19.297 -11.195 1 98.62 155 GLU B CA 1
ATOM 3447 C C . GLU B 1 155 ? -9.664 18.047 -11.258 1 98.62 155 GLU B C 1
ATOM 3449 O O . GLU B 1 155 ? -10.531 17.938 -12.133 1 98.62 155 GLU B O 1
ATOM 3454 N N . GLN B 1 156 ? -9.469 17.156 -10.32 1 98.69 156 GLN B N 1
ATOM 3455 C CA . GLN B 1 156 ? -10.25 15.914 -10.289 1 98.69 156 GLN B CA 1
ATOM 3456 C C . GLN B 1 156 ? -11.711 16.188 -9.977 1 98.69 156 GLN B C 1
ATOM 3458 O O . GLN B 1 156 ? -12.609 15.562 -10.562 1 98.69 156 GLN B O 1
ATOM 3463 N N . CYS B 1 157 ? -11.953 17.109 -9.07 1 98.44 157 CYS B N 1
ATOM 3464 C CA . CYS B 1 157 ? -13.328 17.484 -8.766 1 98.44 157 CYS B CA 1
ATOM 3465 C C . CYS B 1 157 ? -14 18.094 -9.984 1 98.44 157 CYS B C 1
ATOM 3467 O O . CYS B 1 157 ? -15.148 17.766 -10.305 1 98.44 157 CYS B O 1
ATOM 3469 N N . ARG B 1 158 ? -13.289 19 -10.672 1 97.25 158 ARG B N 1
ATOM 3470 C CA . ARG B 1 158 ? -13.836 19.609 -11.875 1 97.25 158 ARG B CA 1
ATOM 3471 C C . ARG B 1 158 ? -14.164 18.562 -12.922 1 97.25 158 ARG B C 1
ATOM 3473 O O . ARG B 1 158 ? -15.227 18.609 -13.547 1 97.25 158 ARG B O 1
ATOM 3480 N N . LEU B 1 159 ? -13.297 17.609 -13.109 1 96.5 159 LEU B N 1
ATOM 3481 C CA . LEU B 1 159 ? -13.516 16.531 -14.07 1 96.5 159 LEU B CA 1
ATOM 3482 C C . LEU B 1 159 ? -14.711 15.68 -13.664 1 96.5 159 LEU B C 1
ATOM 3484 O O . LEU B 1 159 ? -15.43 15.156 -14.523 1 96.5 159 LEU B O 1
ATOM 3488 N N . ALA B 1 160 ? -14.891 15.523 -12.359 1 95.19 160 ALA B N 1
ATOM 3489 C CA . ALA B 1 160 ? -16.031 14.766 -11.844 1 95.19 160 ALA B CA 1
ATOM 3490 C C . ALA B 1 160 ? -17.312 15.57 -11.93 1 95.19 160 ALA B C 1
ATOM 3492 O O . ALA B 1 160 ? -18.391 15.055 -11.633 1 95.19 160 ALA B O 1
ATOM 3493 N N . GLY B 1 161 ? -17.219 16.859 -12.203 1 95.56 161 GLY B N 1
ATOM 3494 C CA . GLY B 1 161 ? -18.375 17.688 -12.5 1 95.56 161 GLY B CA 1
ATOM 3495 C C . GLY B 1 161 ? -18.922 18.391 -11.281 1 95.56 161 GLY B C 1
ATOM 3496 O O . GLY B 1 161 ? -20.125 18.656 -11.219 1 95.56 161 GLY B O 1
ATOM 3497 N N . PHE B 1 162 ? -18.047 18.578 -10.266 1 96.44 162 PHE B N 1
ATOM 3498 C CA . PHE B 1 162 ? -18.562 19.297 -9.109 1 96.44 162 PHE B CA 1
ATOM 3499 C C . PHE B 1 162 ? -17.484 20.188 -8.492 1 96.44 162 PHE B C 1
ATOM 3501 O O . PHE B 1 162 ? -16.297 20.016 -8.781 1 96.44 162 PHE B O 1
ATOM 3508 N N . LYS B 1 163 ? -17.906 21.172 -7.754 1 97.06 163 LYS B N 1
ATOM 3509 C CA . LYS B 1 163 ? -17.047 21.969 -6.887 1 97.06 163 LYS B CA 1
ATOM 3510 C C . LYS B 1 163 ? -17.188 21.547 -5.426 1 97.06 163 LYS B C 1
ATOM 3512 O O . LYS B 1 163 ? -18.297 21.531 -4.887 1 97.06 163 LYS B O 1
ATOM 3517 N N . PRO B 1 164 ? -16.047 21.188 -4.867 1 98.12 164 PRO B N 1
ATOM 3518 C CA . PRO B 1 164 ? -16.203 20.781 -3.469 1 98.12 164 PRO B CA 1
ATOM 3519 C C . PRO B 1 164 ? -16.656 21.938 -2.57 1 98.12 164 PRO B C 1
ATOM 3521 O O . PRO B 1 164 ? -16.203 23.078 -2.744 1 98.12 164 PRO B O 1
ATOM 3524 N N . LYS B 1 165 ? -17.562 21.594 -1.657 1 98.56 165 LYS B N 1
ATOM 3525 C CA . LYS B 1 165 ? -17.984 22.531 -0.627 1 98.56 165 LYS B CA 1
ATOM 3526 C C . LYS B 1 165 ? -17.156 22.359 0.646 1 98.56 165 LYS B C 1
ATOM 3528 O O . LYS B 1 165 ? -17 23.312 1.419 1 98.56 165 LYS B O 1
ATOM 3533 N N . TYR B 1 166 ? -16.688 21.156 0.812 1 98.81 166 TYR B N 1
ATOM 3534 C CA . TYR B 1 166 ? -15.891 20.828 1.992 1 98.81 166 TYR B CA 1
ATOM 3535 C C . TYR B 1 166 ? -14.625 20.078 1.608 1 98.81 166 TYR B C 1
ATOM 3537 O O . TYR B 1 166 ? -14.656 19.219 0.729 1 98.81 166 TYR B O 1
ATOM 3545 N N . ILE B 1 167 ? -13.594 20.453 2.168 1 98.88 167 ILE B N 1
ATOM 3546 C CA . ILE B 1 167 ? -12.375 19.656 2.211 1 98.88 167 ILE B CA 1
ATOM 3547 C C . ILE B 1 167 ? -12.031 19.312 3.658 1 98.88 167 ILE B C 1
ATOM 3549 O O . ILE B 1 167 ? -11.898 20.203 4.5 1 98.88 167 ILE B O 1
ATOM 3553 N N . ILE B 1 168 ? -11.945 18.016 3.939 1 98.94 168 ILE B N 1
ATOM 3554 C CA . ILE B 1 168 ? -11.75 17.562 5.312 1 98.94 168 ILE B CA 1
ATOM 3555 C C . ILE B 1 168 ? -10.469 16.734 5.402 1 98.94 168 ILE B C 1
ATOM 3557 O O . ILE B 1 168 ? -10.266 15.812 4.617 1 98.94 168 ILE B O 1
ATOM 3561 N N . GLY B 1 169 ? -9.586 17.078 6.25 1 98.75 169 GLY B N 1
ATOM 3562 C CA . GLY B 1 169 ? -8.336 16.375 6.465 1 98.75 169 GLY B CA 1
ATOM 3563 C C . GLY B 1 169 ? -7.836 16.469 7.891 1 98.75 169 GLY B C 1
ATOM 3564 O O . GLY B 1 169 ? -8.242 17.359 8.641 1 98.75 169 GLY B O 1
ATOM 3565 N N . ALA B 1 170 ? -6.973 15.562 8.266 1 98.31 170 ALA B N 1
ATOM 3566 C CA . ALA B 1 170 ? -6.41 15.555 9.617 1 98.31 170 ALA B CA 1
ATOM 3567 C C . ALA B 1 170 ? -5.098 16.328 9.664 1 98.31 170 ALA B C 1
ATOM 3569 O O . ALA B 1 170 ? -4.445 16.531 8.641 1 98.31 170 ALA B O 1
ATOM 3570 N N . VAL B 1 171 ? -4.758 16.75 10.859 1 96.88 171 VAL B N 1
ATOM 3571 C CA . VAL B 1 171 ? -3.582 17.594 11.008 1 96.88 171 VAL B CA 1
ATOM 3572 C C . VAL B 1 171 ? -2.527 16.891 11.852 1 96.88 171 VAL B C 1
ATOM 3574 O O . VAL B 1 171 ? -2.832 16.375 12.93 1 96.88 171 VAL B O 1
ATOM 3577 N N . GLY B 1 172 ? -1.369 16.75 11.297 1 93.56 172 GLY B N 1
ATOM 3578 C CA . GLY B 1 172 ? -0.165 16.375 12.008 1 93.56 172 GLY B CA 1
ATOM 3579 C C . GLY B 1 172 ? 0.829 17.5 12.164 1 93.56 172 GLY B C 1
ATOM 3580 O O . GLY B 1 172 ? 0.583 18.453 12.906 1 93.56 172 GLY B O 1
ATOM 3581 N N . THR B 1 173 ? 1.837 17.5 11.273 1 92.75 173 THR B N 1
ATOM 3582 C CA . THR B 1 173 ? 2.713 18.656 11.172 1 92.75 173 THR B CA 1
ATOM 3583 C C . THR B 1 173 ? 1.993 19.828 10.492 1 92.75 173 THR B C 1
ATOM 3585 O O . THR B 1 173 ? 2.52 20.938 10.43 1 92.75 173 THR B O 1
ATOM 3588 N N . ALA B 1 174 ? 0.855 19.531 9.984 1 95.31 174 ALA B N 1
ATOM 3589 C CA . ALA B 1 174 ? -0.047 20.469 9.32 1 95.31 174 ALA B CA 1
ATOM 3590 C C . ALA B 1 174 ? 0.402 20.734 7.887 1 95.31 174 ALA B C 1
ATOM 3592 O O . ALA B 1 174 ? -0.111 21.641 7.23 1 95.31 174 ALA B O 1
ATOM 3593 N N . GLY B 1 175 ? 1.329 19.953 7.371 1 96.62 175 GLY B N 1
ATOM 3594 C CA . GLY B 1 175 ? 1.867 20.188 6.043 1 96.62 175 GLY B CA 1
ATOM 3595 C C . GLY B 1 175 ? 0.82 20.094 4.949 1 96.62 175 GLY B C 1
ATOM 3596 O O . GLY B 1 175 ? 0.56 21.062 4.238 1 96.62 175 GLY B O 1
ATOM 3597 N N . HIS B 1 176 ? 0.148 18.938 4.879 1 98.25 176 HIS B N 1
ATOM 3598 C CA . HIS B 1 176 ? -0.76 18.75 3.754 1 98.25 176 HIS B CA 1
ATOM 3599 C C . HIS B 1 176 ? -1.981 19.656 3.875 1 98.25 176 HIS B C 1
ATOM 3601 O O . HIS B 1 176 ? -2.389 20.297 2.896 1 98.25 176 HIS B O 1
ATOM 3607 N N . MET B 1 177 ? -2.5 19.906 5.086 1 98.25 177 MET B N 1
ATOM 3608 C CA . MET B 1 177 ? -3.693 20.734 5.234 1 98.25 177 MET B CA 1
ATOM 3609 C C . MET B 1 177 ? -3.365 22.203 5.004 1 98.25 177 MET B C 1
ATOM 3611 O O . MET B 1 177 ? -4.203 22.969 4.516 1 98.25 177 MET B O 1
ATOM 3615 N N . THR B 1 178 ? -2.127 22.594 5.41 1 98.31 178 THR B N 1
ATOM 3616 C CA . THR B 1 178 ? -1.711 23.953 5.102 1 98.31 178 THR B CA 1
ATOM 3617 C C . THR B 1 178 ? -1.671 24.188 3.594 1 98.31 178 THR B C 1
ATOM 3619 O O . THR B 1 178 ? -2.27 25.125 3.088 1 98.31 178 THR B O 1
ATOM 3622 N N . GLY B 1 179 ? -1.024 23.312 2.842 1 98.81 179 GLY B N 1
ATOM 3623 C CA . GLY B 1 179 ? -0.962 23.453 1.396 1 98.81 179 GLY B CA 1
ATOM 3624 C C . GLY B 1 179 ? -2.328 23.422 0.735 1 98.81 179 GLY B C 1
ATOM 3625 O O . GLY B 1 179 ? -2.627 24.266 -0.111 1 98.81 179 GLY B O 1
ATOM 3626 N N . ILE B 1 180 ? -3.146 22.484 1.167 1 98.88 180 ILE B N 1
ATOM 3627 C CA . ILE B 1 180 ? -4.469 22.312 0.581 1 98.88 180 ILE B CA 1
ATOM 3628 C C . ILE B 1 180 ? -5.348 23.516 0.913 1 98.88 180 ILE B C 1
ATOM 3630 O O . ILE B 1 180 ? -6.004 24.078 0.032 1 98.88 180 ILE B O 1
ATOM 3634 N N . SER B 1 181 ? -5.328 23.938 2.199 1 98.69 181 SER B N 1
ATOM 3635 C CA . SER B 1 181 ? -6.172 25.062 2.609 1 98.69 181 SER B CA 1
ATOM 3636 C C . SER B 1 181 ? -5.754 26.344 1.907 1 98.69 181 SER B C 1
ATOM 3638 O O . SER B 1 181 ? -6.605 27.125 1.467 1 98.69 181 SER B O 1
ATOM 3640 N N . MET B 1 182 ? -4.469 26.594 1.816 1 98.56 182 MET B N 1
ATOM 3641 C CA . MET B 1 182 ? -3.98 27.797 1.13 1 98.56 182 MET B CA 1
ATOM 3642 C C . MET B 1 182 ? -4.48 27.828 -0.311 1 98.56 182 MET B C 1
ATOM 3644 O O . MET B 1 182 ? -5.004 28.859 -0.762 1 98.56 182 MET B O 1
ATOM 3648 N N . TYR B 1 183 ? -4.352 26.719 -1.049 1 98.75 183 TYR B N 1
ATOM 3649 C CA . TYR B 1 183 ? -4.75 26.625 -2.449 1 98.75 183 TYR B CA 1
ATOM 3650 C C . TYR B 1 183 ? -6.238 26.906 -2.613 1 98.75 183 TYR B C 1
ATOM 3652 O O . TYR B 1 183 ? -6.629 27.75 -3.42 1 98.75 183 TYR B O 1
ATOM 3660 N N . PHE B 1 184 ? -7.062 26.281 -1.869 1 98.75 184 PHE B N 1
ATOM 3661 C CA . PHE B 1 184 ? -8.508 26.328 -2.076 1 98.75 184 PHE B CA 1
ATOM 3662 C C . PHE B 1 184 ? -9.07 27.672 -1.594 1 98.75 184 PHE B C 1
ATOM 3664 O O . PHE B 1 184 ? -10.031 28.188 -2.168 1 98.75 184 PHE B O 1
ATOM 3671 N N . LYS B 1 185 ? -8.5 28.234 -0.498 1 98.44 185 LYS B N 1
ATOM 3672 C CA . LYS B 1 185 ? -8.945 29.547 -0.04 1 98.44 185 LYS B CA 1
ATOM 3673 C C . LYS B 1 185 ? -8.547 30.641 -1.026 1 98.44 185 LYS B C 1
ATOM 3675 O O . LYS B 1 185 ? -9.297 31.594 -1.238 1 98.44 185 LYS B O 1
ATOM 3680 N N . GLU B 1 186 ? -7.379 30.562 -1.543 1 98.31 186 GLU B N 1
ATOM 3681 C CA . GLU B 1 186 ? -6.934 31.531 -2.543 1 98.31 186 GLU B CA 1
ATOM 3682 C C . GLU B 1 186 ? -7.832 31.5 -3.775 1 98.31 186 GLU B C 1
ATOM 3684 O O . GLU B 1 186 ? -8.172 32.562 -4.328 1 98.31 186 GLU B O 1
ATOM 3689 N N . LYS B 1 187 ? -8.195 30.328 -4.156 1 98.19 187 LYS B N 1
ATOM 3690 C CA . LYS B 1 187 ? -8.898 30.188 -5.43 1 98.19 187 LYS B CA 1
ATOM 3691 C C . LYS B 1 187 ? -10.406 30.359 -5.25 1 98.19 187 LYS B C 1
ATOM 3693 O O . LYS B 1 187 ? -11.078 30.906 -6.125 1 98.19 187 LYS B O 1
ATOM 3698 N N . TYR B 1 188 ? -10.938 29.906 -4.086 1 98.25 188 TYR B N 1
ATOM 3699 C CA . TYR B 1 188 ? -12.391 29.812 -3.996 1 98.25 188 TYR B CA 1
ATOM 3700 C C . TYR B 1 188 ? -12.906 30.562 -2.771 1 98.25 188 TYR B C 1
ATOM 3702 O O . TYR B 1 188 ? -14.117 30.641 -2.559 1 98.25 188 TYR B O 1
ATOM 3710 N N . GLY B 1 189 ? -12.039 31.062 -1.924 1 97.44 189 GLY B N 1
ATOM 3711 C CA . GLY B 1 189 ? -12.453 31.781 -0.727 1 97.44 189 GLY B CA 1
ATOM 3712 C C . GLY B 1 189 ? -13.352 30.969 0.179 1 97.44 189 GLY B C 1
ATOM 3713 O O . GLY B 1 189 ? -13.047 29.812 0.484 1 97.44 189 GLY B O 1
ATOM 3714 N N . ASN B 1 190 ? -14.453 31.625 0.56 1 96.31 190 ASN B N 1
ATOM 3715 C CA . ASN B 1 190 ? -15.336 30.984 1.532 1 96.31 190 ASN B CA 1
ATOM 3716 C C . ASN B 1 190 ? -16.312 30.031 0.859 1 96.31 190 ASN B C 1
ATOM 3718 O O . ASN B 1 190 ? -17.094 29.344 1.535 1 96.31 190 ASN B O 1
ATOM 3722 N N . ASP B 1 191 ? -16.188 29.859 -0.437 1 97.88 191 ASP B N 1
ATOM 3723 C CA . ASP B 1 191 ? -17.047 28.906 -1.151 1 97.88 191 ASP B CA 1
ATOM 3724 C C . ASP B 1 191 ? -16.641 27.469 -0.83 1 97.88 191 ASP B C 1
ATOM 3726 O O . ASP B 1 191 ? -17.438 26.547 -1.036 1 97.88 191 ASP B O 1
ATOM 3730 N N . VAL B 1 192 ? -15.406 27.297 -0.419 1 98.5 192 VAL B N 1
ATOM 3731 C CA . VAL B 1 192 ? -14.938 26 0.026 1 98.5 192 VAL B CA 1
ATOM 3732 C C . VAL B 1 192 ? -14.578 26.047 1.508 1 98.5 192 VAL B C 1
ATOM 3734 O O . VAL B 1 192 ? -13.742 26.859 1.92 1 98.5 192 VAL B O 1
ATOM 3737 N N . LYS B 1 193 ? -15.227 25.266 2.291 1 98.69 193 LYS B N 1
ATOM 3738 C CA . LYS B 1 193 ? -14.898 25.141 3.709 1 98.69 193 LYS B CA 1
ATOM 3739 C C . LYS B 1 193 ? -13.828 24.094 3.943 1 98.69 193 LYS B C 1
ATOM 3741 O O . LYS B 1 193 ? -13.914 22.969 3.422 1 98.69 193 LYS B O 1
ATOM 3746 N N . VAL B 1 194 ? -12.844 24.469 4.629 1 98.75 194 VAL B N 1
ATOM 3747 C CA . VAL B 1 194 ? -11.773 23.547 5 1 98.75 194 VAL B CA 1
ATOM 3748 C C . VAL B 1 194 ? -11.922 23.141 6.465 1 98.75 194 VAL B C 1
ATOM 3750 O O . VAL B 1 194 ? -11.953 24 7.352 1 98.75 194 VAL B O 1
ATOM 3753 N N . ILE B 1 195 ? -12.047 21.859 6.699 1 98.81 195 ILE B N 1
ATOM 3754 C CA . ILE B 1 195 ? -12.25 21.328 8.039 1 98.81 195 ILE B CA 1
ATOM 3755 C C . ILE B 1 195 ? -11.031 20.516 8.461 1 98.81 195 ILE B C 1
ATOM 3757 O O . ILE B 1 195 ? -10.641 19.562 7.781 1 98.81 195 ILE B O 1
ATOM 3761 N N . ALA B 1 196 ? -10.469 20.891 9.594 1 98.31 196 ALA B N 1
ATOM 3762 C CA . ALA B 1 196 ? -9.336 20.156 10.164 1 98.31 196 ALA B CA 1
ATOM 3763 C C . ALA B 1 196 ? -9.805 19.188 11.25 1 98.31 196 ALA B C 1
ATOM 3765 O O . ALA B 1 196 ? -10.672 19.516 12.055 1 98.31 196 ALA B O 1
ATOM 3766 N N . VAL B 1 197 ? -9.258 18 11.188 1 98.69 197 VAL B N 1
ATOM 3767 C CA . VAL B 1 197 ? -9.555 16.984 12.188 1 98.69 197 VAL B CA 1
ATOM 3768 C C . VAL B 1 197 ? -8.344 16.766 13.086 1 98.69 197 VAL B C 1
ATOM 3770 O O . VAL B 1 197 ? -7.215 16.641 12.594 1 98.69 197 VAL B O 1
ATOM 3773 N N . GLN B 1 198 ? -8.531 16.781 14.367 1 98.19 198 GLN B N 1
ATOM 3774 C CA . GLN B 1 198 ? -7.469 16.531 15.336 1 98.19 198 GLN B CA 1
ATOM 3775 C C . GLN B 1 198 ? -7.938 15.586 16.438 1 98.19 198 GLN B C 1
ATOM 3777 O O . GLN B 1 198 ? -9.141 15.367 16.609 1 98.19 198 GLN B O 1
ATOM 3782 N N . PRO B 1 199 ? -6.98 14.93 17.125 1 98 199 PRO B N 1
ATOM 3783 C CA . PRO B 1 199 ? -7.398 14.094 18.25 1 98 199 PRO B CA 1
ATOM 3784 C C . PRO B 1 199 ? -8.102 14.891 19.344 1 98 199 PRO B C 1
ATOM 3786 O O . PRO B 1 199 ? -7.723 16.031 19.641 1 98 199 PRO B O 1
ATOM 3789 N N . SER B 1 200 ? -9.164 14.234 19.922 1 97.94 200 SER B N 1
ATOM 3790 C CA . SER B 1 200 ? -9.789 14.844 21.094 1 97.94 200 SER B CA 1
ATOM 3791 C C . SER B 1 200 ? -8.789 15.031 22.219 1 97.94 200 SER B C 1
ATOM 3793 O O . SER B 1 200 ? -7.727 14.406 22.219 1 97.94 200 SER B O 1
ATOM 3795 N N . VAL B 1 201 ? -9.312 15.812 23.172 1 93.75 201 VAL B N 1
ATOM 3796 C CA . VAL B 1 201 ? -8.445 16.078 24.328 1 93.75 201 VAL B CA 1
ATOM 3797 C C . VAL B 1 201 ? -8.078 14.75 25 1 93.75 201 VAL B C 1
ATOM 3799 O O . VAL B 1 201 ? -8.938 13.891 25.188 1 93.75 201 VAL B O 1
ATOM 3802 N N . ASN B 1 202 ? -6.855 14.398 25.297 1 92 202 ASN B N 1
ATOM 3803 C CA . ASN B 1 202 ? -6.336 13.219 25.984 1 92 202 ASN B CA 1
ATOM 3804 C C . ASN B 1 202 ? -6.34 11.992 25.094 1 92 202 ASN B C 1
ATOM 3806 O O . ASN B 1 202 ? -6.312 10.859 25.578 1 92 202 ASN B O 1
ATOM 3810 N N . SER B 1 203 ? -6.688 12.156 23.844 1 94.62 203 SER B N 1
ATOM 3811 C CA . SER B 1 203 ? -6.625 11.062 22.891 1 94.62 203 SER B CA 1
ATOM 3812 C C . SER B 1 203 ? -5.367 11.141 22.031 1 94.62 203 SER B C 1
ATOM 3814 O O . SER B 1 203 ? -4.836 12.234 21.797 1 94.62 203 SER B O 1
ATOM 3816 N N . THR B 1 204 ? -4.918 9.984 21.688 1 93.94 204 THR B N 1
ATOM 3817 C CA . THR B 1 204 ? -3.779 9.898 20.781 1 93.94 204 THR B CA 1
ATOM 3818 C C . THR B 1 204 ? -4.125 9.055 19.547 1 93.94 204 THR B C 1
ATOM 3820 O O . THR B 1 204 ? -4.613 7.934 19.688 1 93.94 204 THR B O 1
ATOM 3823 N N . ILE B 1 205 ? -3.98 9.609 18.422 1 94.88 205 ILE B N 1
ATOM 3824 C CA . ILE B 1 205 ? -4.148 8.93 17.156 1 94.88 205 ILE B CA 1
ATOM 3825 C C . ILE B 1 205 ? -2.842 8.984 16.359 1 94.88 205 ILE B C 1
ATOM 3827 O O . ILE B 1 205 ? -2.322 10.07 16.078 1 94.88 205 ILE B O 1
ATOM 3831 N N . PRO B 1 206 ? -2.285 7.844 16 1 91.06 206 PRO B N 1
ATOM 3832 C CA . PRO B 1 206 ? -1.016 7.852 15.281 1 91.06 206 PRO B CA 1
ATOM 3833 C C . PRO B 1 206 ? -1.047 8.758 14.047 1 91.06 206 PRO B C 1
ATOM 3835 O O . PRO B 1 206 ? -2.004 8.711 13.273 1 91.06 206 PRO B O 1
ATOM 3838 N N . GLY B 1 207 ? -0.068 9.594 13.891 1 89.69 207 GLY B N 1
ATOM 3839 C CA . GLY B 1 207 ? 0.136 10.375 12.688 1 89.69 207 GLY B CA 1
ATOM 3840 C C . GLY B 1 207 ? -0.448 11.773 12.773 1 89.69 207 GLY B C 1
ATOM 3841 O O . GLY B 1 207 ? -0.142 12.633 11.938 1 89.69 207 GLY B O 1
ATOM 3842 N N . ILE B 1 208 ? -1.382 12 13.719 1 94.06 208 ILE B N 1
ATOM 3843 C CA . ILE B 1 208 ? -1.986 13.32 13.781 1 94.06 208 ILE B CA 1
ATOM 3844 C C . ILE B 1 208 ? -1.879 13.867 15.203 1 94.06 208 ILE B C 1
ATOM 3846 O O . ILE B 1 208 ? -1.652 13.109 16.156 1 94.06 208 ILE B O 1
ATOM 3850 N N . LYS B 1 209 ? -1.899 15.188 15.281 1 93.12 209 LYS B N 1
ATOM 3851 C CA . LYS B 1 209 ? -1.737 15.914 16.531 1 93.12 209 LYS B CA 1
ATOM 3852 C C . LYS B 1 209 ? -2.703 17.094 16.609 1 93.12 209 LYS B C 1
ATOM 3854 O O . LYS B 1 209 ? -3.238 17.531 15.594 1 93.12 209 LYS B O 1
ATOM 3859 N N . ARG B 1 210 ? -2.898 17.5 17.875 1 93.75 210 ARG B N 1
ATOM 3860 C CA . ARG B 1 210 ? -3.721 18.688 18.062 1 93.75 210 ARG B CA 1
ATOM 3861 C C . ARG B 1 210 ? -3.004 19.938 17.562 1 93.75 210 ARG B C 1
ATOM 3863 O O . ARG B 1 210 ? -1.793 20.078 17.734 1 93.75 210 ARG B O 1
ATOM 3870 N N . ILE B 1 211 ? -3.799 20.75 16.953 1 90.75 211 ILE B N 1
ATOM 3871 C CA . ILE B 1 211 ? -3.289 22.062 16.531 1 90.75 211 ILE B CA 1
ATOM 3872 C C . ILE B 1 211 ? -2.986 22.906 17.766 1 90.75 211 ILE B C 1
ATOM 3874 O O . ILE B 1 211 ? -3.844 23.078 18.641 1 90.75 211 ILE B O 1
ATOM 3878 N N . ASN B 1 212 ? -1.724 23.312 17.844 1 83.19 212 ASN B N 1
ATOM 3879 C CA . ASN B 1 212 ? -1.355 24.156 18.984 1 83.19 212 ASN B CA 1
ATOM 3880 C C . ASN B 1 212 ? -0.475 25.328 18.531 1 83.19 212 ASN B C 1
ATOM 3882 O O . ASN B 1 212 ? -0.173 25.469 17.359 1 83.19 212 ASN B O 1
ATOM 3886 N N . GLY B 1 213 ? -0.253 26.219 19.359 1 75.56 213 GLY B N 1
ATOM 3887 C CA . GLY B 1 213 ? 0.482 27.438 19.078 1 75.56 213 GLY B CA 1
ATOM 3888 C C . GLY B 1 213 ? 1.949 27.203 18.781 1 75.56 213 GLY B C 1
ATOM 3889 O O . GLY B 1 213 ? 2.656 28.109 18.328 1 75.56 213 GLY B O 1
ATOM 3890 N N . ASN B 1 214 ? 2.496 25.953 18.859 1 79 214 ASN B N 1
ATOM 3891 C CA . ASN B 1 214 ? 3.91 25.688 18.641 1 79 214 ASN B CA 1
ATOM 3892 C C . ASN B 1 214 ? 4.156 25.141 17.234 1 79 214 ASN B C 1
ATOM 3894 O O . ASN B 1 214 ? 5.277 24.766 16.891 1 79 214 ASN B O 1
ATOM 3898 N N . ASN B 1 215 ? 3.121 25.156 16.469 1 85.62 215 ASN B N 1
ATOM 3899 C CA . ASN B 1 215 ? 3.229 24.703 15.094 1 85.62 215 ASN B CA 1
ATOM 3900 C C . ASN B 1 215 ? 3.504 25.875 14.148 1 85.62 215 ASN B C 1
ATOM 3902 O O . ASN B 1 215 ? 2.656 26.75 13.977 1 85.62 215 ASN B O 1
ATOM 3906 N N . PRO B 1 216 ? 4.676 25.922 13.531 1 87.81 216 PRO B N 1
ATOM 3907 C CA . PRO B 1 216 ? 5.055 27.047 12.672 1 87.81 216 PRO B CA 1
ATOM 3908 C C . PRO B 1 216 ? 4.109 27.234 11.484 1 87.81 216 PRO B C 1
ATOM 3910 O O . PRO B 1 216 ? 4.086 28.297 10.867 1 87.81 216 PRO B O 1
ATOM 3913 N N . PHE B 1 217 ? 3.373 26.172 11.117 1 91.94 217 PHE B N 1
ATOM 3914 C CA . PHE B 1 217 ? 2.49 26.266 9.961 1 91.94 217 PHE B CA 1
ATOM 3915 C C . PHE B 1 217 ? 1.098 26.719 10.383 1 91.94 217 PHE B C 1
ATOM 3917 O O . PHE B 1 217 ? 0.213 26.891 9.539 1 91.94 217 PHE B O 1
ATOM 3924 N N . SER B 1 218 ? 0.883 26.922 11.703 1 85.06 218 SER B N 1
ATOM 3925 C CA . SER B 1 218 ? -0.43 27.234 12.258 1 85.06 218 SER B CA 1
ATOM 3926 C C . SER B 1 218 ? -0.978 28.531 11.672 1 85.06 218 SER B C 1
ATOM 3928 O O . SER B 1 218 ? -2.18 28.656 11.43 1 85.06 218 SER B O 1
ATOM 3930 N N . GLU B 1 219 ? -0.111 29.5 11.406 1 87.75 219 GLU B N 1
ATOM 3931 C CA . GLU B 1 219 ? -0.547 30.797 10.906 1 87.75 219 GLU B CA 1
ATOM 3932 C C . GLU B 1 219 ? -0.945 30.703 9.43 1 87.75 219 GLU B C 1
ATOM 3934 O O . GLU B 1 219 ? -1.702 31.547 8.938 1 87.75 219 GLU B O 1
ATOM 3939 N N . LEU B 1 220 ? -0.44 29.734 8.828 1 93.94 220 LEU B N 1
ATOM 3940 C CA . LEU B 1 220 ? -0.693 29.578 7.398 1 93.94 220 LEU B CA 1
ATOM 3941 C C . LEU B 1 220 ? -1.883 28.656 7.156 1 93.94 220 LEU B C 1
ATOM 3943 O O . LEU B 1 220 ? -2.469 28.656 6.07 1 93.94 220 LEU B O 1
ATOM 3947 N N . LEU B 1 221 ? -2.105 27.875 8.156 1 94.56 221 LEU B N 1
ATOM 3948 C CA . LEU B 1 221 ? -3.227 26.953 8.086 1 94.56 221 LEU B CA 1
ATOM 3949 C C . LEU B 1 221 ? -4.555 27.703 8.086 1 94.56 221 LEU B C 1
ATOM 3951 O O . LEU B 1 221 ? -4.871 28.406 9.047 1 94.56 221 LEU B O 1
ATOM 3955 N N . LYS B 1 222 ? -5.305 27.656 6.992 1 95.75 222 LYS B N 1
ATOM 3956 C CA . LYS B 1 222 ? -6.578 28.344 6.836 1 95.75 222 LYS B CA 1
ATOM 3957 C C . LYS B 1 222 ? -7.754 27.375 6.953 1 95.75 222 LYS B C 1
ATOM 3959 O O . LYS B 1 222 ? -8.266 26.906 5.941 1 95.75 222 LYS B O 1
ATOM 3964 N N . VAL B 1 223 ? -8.234 27.156 8.141 1 95.88 223 VAL B N 1
ATOM 3965 C CA . VAL B 1 223 ? -9.32 26.203 8.352 1 95.88 223 VAL B CA 1
ATOM 3966 C C . VAL B 1 223 ? -10.562 26.938 8.844 1 95.88 223 VAL B C 1
ATOM 3968 O O . VAL B 1 223 ? -10.453 27.922 9.594 1 95.88 223 VAL B O 1
ATOM 3971 N N . ASP B 1 224 ? -11.703 26.5 8.477 1 98 224 ASP B N 1
ATOM 3972 C CA . ASP B 1 224 ? -12.977 27.078 8.883 1 98 224 ASP B CA 1
ATOM 3973 C C . ASP B 1 224 ? -13.469 26.453 10.188 1 98 224 ASP B C 1
ATOM 3975 O O . ASP B 1 224 ? -14.203 27.094 10.945 1 98 224 ASP B O 1
ATOM 3979 N N . GLN B 1 225 ? -13.141 25.234 10.398 1 97.69 225 GLN B N 1
ATOM 3980 C CA . GLN B 1 225 ? -13.578 24.5 11.578 1 97.69 225 GLN B CA 1
ATOM 3981 C C . GLN B 1 225 ? -12.578 23.406 11.953 1 97.69 225 GLN B C 1
ATOM 3983 O O . GLN B 1 225 ? -11.953 22.812 11.078 1 97.69 225 GLN B O 1
ATOM 3988 N N . VAL B 1 226 ? -12.359 23.219 13.273 1 97.62 226 VAL B N 1
ATOM 3989 C CA . VAL B 1 226 ? -11.562 22.125 13.797 1 97.62 226 VAL B CA 1
ATOM 3990 C C . VAL B 1 226 ? -12.461 21.141 14.539 1 97.62 226 VAL B C 1
ATOM 3992 O O . VAL B 1 226 ? -13.281 21.547 15.367 1 97.62 226 VAL B O 1
ATOM 3995 N N . ILE B 1 227 ? -12.336 19.891 14.227 1 98.31 227 ILE B N 1
ATOM 3996 C CA . ILE B 1 227 ? -13.172 18.859 14.836 1 98.31 227 ILE B CA 1
ATOM 3997 C C . ILE B 1 227 ? -12.305 17.906 15.656 1 98.31 227 ILE B C 1
ATOM 3999 O O . ILE B 1 227 ? -11.289 17.406 15.164 1 98.31 227 ILE B O 1
ATOM 4003 N N . ASP B 1 228 ? -12.734 17.641 16.875 1 98.44 228 ASP B N 1
ATOM 4004 C CA . ASP B 1 228 ? -12.102 16.672 17.75 1 98.44 228 ASP B CA 1
ATOM 4005 C C . ASP B 1 228 ? -12.664 15.266 17.5 1 98.44 228 ASP B C 1
ATOM 4007 O O . ASP B 1 228 ? -13.875 15.078 17.438 1 98.44 228 ASP B O 1
ATOM 4011 N N . VAL B 1 229 ? -11.797 14.344 17.344 1 98.62 229 VAL B N 1
ATOM 4012 C CA . VAL B 1 229 ? -12.164 12.945 17.188 1 98.62 229 VAL B CA 1
ATOM 4013 C C . VAL B 1 229 ? -11.328 12.078 18.125 1 98.62 229 VAL B C 1
ATOM 4015 O O . VAL B 1 229 ? -10.109 12.234 18.203 1 98.62 229 VAL B O 1
ATOM 4018 N N . SER B 1 230 ? -11.945 11.172 18.891 1 97.62 230 SER B N 1
ATOM 4019 C CA . SER B 1 230 ? -11.211 10.25 19.75 1 97.62 230 SER B CA 1
ATOM 4020 C C . SER B 1 230 ? -10.664 9.07 18.953 1 97.62 230 SER B C 1
ATOM 4022 O O . SER B 1 230 ? -11.031 8.867 17.797 1 97.62 230 SER B O 1
ATOM 4024 N N . ARG B 1 231 ? -9.773 8.352 19.641 1 96.31 231 ARG B N 1
ATOM 4025 C CA . ARG B 1 231 ? -9.219 7.16 19 1 96.31 231 ARG B CA 1
ATOM 4026 C C . ARG B 1 231 ? -10.305 6.145 18.688 1 96.31 231 ARG B C 1
ATOM 4028 O O . ARG B 1 231 ? -10.297 5.516 17.625 1 96.31 231 ARG B O 1
ATOM 4035 N N . GLU B 1 232 ? -11.227 5.969 19.594 1 96.44 232 GLU B N 1
ATOM 4036 C CA . GLU B 1 232 ? -12.352 5.059 19.391 1 96.44 232 GLU B CA 1
ATOM 4037 C C . GLU B 1 232 ? -13.211 5.496 18.219 1 96.44 232 GLU B C 1
ATOM 4039 O O . GLU B 1 232 ? -13.641 4.668 17.406 1 96.44 232 GLU B O 1
ATOM 4044 N N . GLN B 1 233 ? -13.445 6.781 18.125 1 97.69 233 GLN B N 1
ATOM 4045 C CA . GLN B 1 233 ? -14.227 7.332 17.016 1 97.69 233 GLN B CA 1
ATOM 4046 C C . GLN B 1 233 ? -13.5 7.148 15.688 1 97.69 233 GLN B C 1
ATOM 4048 O O . GLN B 1 233 ? -14.125 6.863 14.664 1 97.69 233 GLN B O 1
ATOM 4053 N N . ALA B 1 234 ? -12.18 7.34 15.719 1 98.19 234 ALA B N 1
ATOM 4054 C CA . ALA B 1 234 ? -11.375 7.094 14.523 1 98.19 234 ALA B CA 1
ATOM 4055 C C . ALA B 1 234 ? -11.531 5.648 14.047 1 98.19 234 ALA B C 1
ATOM 4057 O O . ALA B 1 234 ? -11.656 5.395 12.852 1 98.19 234 ALA B O 1
ATOM 4058 N N . LEU B 1 235 ? -11.547 4.723 15.008 1 97.94 235 LEU B N 1
ATOM 4059 C CA . LEU B 1 235 ? -11.719 3.314 14.656 1 97.94 235 LEU B CA 1
ATOM 4060 C C . LEU B 1 235 ? -13.086 3.072 14.031 1 97.94 235 LEU B C 1
ATOM 4062 O O . LEU B 1 235 ? -13.211 2.289 13.086 1 97.94 235 LEU B O 1
ATOM 4066 N N . ILE B 1 236 ? -14.109 3.732 14.547 1 98.12 236 ILE B N 1
ATOM 4067 C CA . ILE B 1 236 ? -15.445 3.623 13.961 1 98.12 236 ILE B CA 1
ATOM 4068 C C . ILE B 1 236 ? -15.398 4.035 12.492 1 98.12 236 ILE B C 1
ATOM 4070 O O . ILE B 1 236 ? -15.969 3.359 11.633 1 98.12 236 ILE B O 1
ATOM 4074 N N . GLY B 1 237 ? -14.672 5.145 12.219 1 98.56 237 GLY B N 1
ATOM 4075 C CA . GLY B 1 237 ? -14.516 5.574 10.836 1 98.56 237 GLY B CA 1
ATOM 4076 C C . GLY B 1 237 ? -13.82 4.539 9.969 1 98.56 237 GLY B C 1
ATOM 4077 O O . GLY B 1 237 ? -14.25 4.277 8.844 1 98.56 237 GLY B O 1
ATOM 4078 N N . VAL B 1 238 ? -12.742 3.934 10.508 1 98.69 238 VAL B N 1
ATOM 4079 C CA . VAL B 1 238 ? -12 2.904 9.789 1 98.69 238 VAL B CA 1
ATOM 4080 C C . VAL B 1 238 ? -12.93 1.739 9.453 1 98.69 238 VAL B C 1
ATOM 4082 O O . VAL B 1 238 ? -12.984 1.29 8.305 1 98.69 238 VAL B O 1
ATOM 4085 N N . VAL B 1 239 ? -13.703 1.31 10.422 1 98.25 239 VAL B N 1
ATOM 4086 C CA . VAL B 1 239 ? -14.57 0.145 10.297 1 98.25 239 VAL B CA 1
ATOM 4087 C C . VAL B 1 239 ? -15.703 0.441 9.305 1 98.25 239 VAL B C 1
ATOM 4089 O O . VAL B 1 239 ? -16 -0.376 8.438 1 98.25 239 VAL B O 1
ATOM 4092 N N . LYS B 1 240 ? -16.266 1.606 9.414 1 98.5 240 LYS B N 1
ATOM 4093 C CA . LYS B 1 240 ? -17.375 1.97 8.539 1 98.5 240 LYS B CA 1
ATOM 4094 C C . LYS B 1 240 ? -16.938 2.021 7.078 1 98.5 240 LYS B C 1
ATOM 4096 O O . LYS B 1 240 ? -17.641 1.53 6.191 1 98.5 240 LYS B O 1
ATOM 4101 N N . VAL B 1 241 ? -15.781 2.59 6.828 1 98.81 241 VAL B N 1
ATOM 4102 C CA . VAL B 1 241 ? -15.258 2.664 5.469 1 98.81 241 VAL B CA 1
ATOM 4103 C C . VAL B 1 241 ? -14.93 1.261 4.965 1 98.81 241 VAL B C 1
ATOM 4105 O O . VAL B 1 241 ? -15.25 0.913 3.824 1 98.81 241 VAL B O 1
ATOM 4108 N N . ALA B 1 242 ? -14.305 0.43 5.797 1 98.69 242 ALA B N 1
ATOM 4109 C CA . ALA B 1 242 ? -13.953 -0.935 5.41 1 98.69 242 ALA B CA 1
ATOM 4110 C C . ALA B 1 242 ? -15.203 -1.737 5.047 1 98.69 242 ALA B C 1
ATOM 4112 O O . ALA B 1 242 ? -15.211 -2.461 4.051 1 98.69 242 ALA B O 1
ATOM 4113 N N . ARG B 1 243 ? -16.234 -1.569 5.766 1 98.12 243 ARG B N 1
ATOM 4114 C CA . ARG B 1 243 ? -17.406 -2.418 5.633 1 98.12 243 ARG B CA 1
ATOM 4115 C C . ARG B 1 243 ? -18.344 -1.89 4.547 1 98.12 243 ARG B C 1
ATOM 4117 O O . ARG B 1 243 ? -19.156 -2.641 3.994 1 98.12 243 ARG B O 1
ATOM 4124 N N . SER B 1 244 ? -18.234 -0.597 4.207 1 98.19 244 SER B N 1
ATOM 4125 C CA . SER B 1 244 ? -19.125 -0.025 3.195 1 98.19 244 SER B CA 1
ATOM 4126 C C . SER B 1 244 ? -18.422 0.085 1.847 1 98.19 244 SER B C 1
ATOM 4128 O O . SER B 1 244 ? -19.047 -0.085 0.799 1 98.19 244 SER B O 1
ATOM 4130 N N . ASP B 1 245 ? -17.156 0.407 1.868 1 98.5 245 ASP B N 1
ATOM 4131 C CA . ASP B 1 245 ? -16.453 0.761 0.64 1 98.5 245 ASP B CA 1
ATOM 4132 C C . ASP B 1 245 ? -15.398 -0.282 0.297 1 98.5 245 ASP B C 1
ATOM 4134 O O . ASP B 1 245 ? -14.828 -0.264 -0.799 1 98.5 245 ASP B O 1
ATOM 4138 N N . GLY B 1 246 ? -15.07 -1.219 1.234 1 98.44 246 GLY B N 1
ATOM 4139 C CA . GLY B 1 246 ? -14.031 -2.209 1.008 1 98.44 246 GLY B CA 1
ATOM 4140 C C . GLY B 1 246 ? -12.625 -1.625 1.037 1 98.44 246 GLY B C 1
ATOM 4141 O O . GLY B 1 246 ? -11.695 -2.199 0.47 1 98.44 246 GLY B O 1
ATOM 4142 N N . LEU B 1 247 ? -12.484 -0.471 1.602 1 98.62 247 LEU B N 1
ATOM 4143 C CA . LEU B 1 247 ? -11.195 0.204 1.657 1 98.62 247 LEU B CA 1
ATOM 4144 C C . LEU B 1 247 ? -10.555 0.042 3.033 1 98.62 247 LEU B C 1
ATOM 4146 O O . LEU B 1 247 ? -11.242 0.132 4.055 1 98.62 247 LEU B O 1
ATOM 4150 N N . LEU B 1 248 ? -9.305 -0.259 3.061 1 98.62 248 LEU B N 1
ATOM 4151 C CA . LEU B 1 248 ? -8.539 -0.425 4.293 1 98.62 248 LEU B CA 1
ATOM 4152 C C . LEU B 1 248 ? -7.711 0.819 4.594 1 98.62 248 LEU B C 1
ATOM 4154 O O . LEU B 1 248 ? -6.598 0.965 4.086 1 98.62 248 LEU B O 1
ATOM 4158 N N . ILE B 1 249 ? -8.281 1.647 5.43 1 98.69 249 ILE B N 1
ATOM 4159 C CA . ILE B 1 249 ? -7.664 2.947 5.664 1 98.69 249 ILE B CA 1
ATOM 4160 C C . ILE B 1 249 ? -7.102 3.002 7.086 1 98.69 249 ILE B C 1
ATOM 4162 O O . ILE B 1 249 ? -7.512 2.227 7.949 1 98.69 249 ILE B O 1
ATOM 4166 N N . GLY B 1 250 ? -6.121 3.857 7.316 1 97.88 250 GLY B N 1
ATOM 4167 C CA . GLY B 1 250 ? -5.52 4.031 8.633 1 97.88 250 GLY B CA 1
ATOM 4168 C C . GLY B 1 250 ? -6.387 4.828 9.586 1 97.88 250 GLY B C 1
ATOM 4169 O O . GLY B 1 250 ? -7.438 5.348 9.195 1 97.88 250 GLY B O 1
ATOM 4170 N N . LEU B 1 251 ? -5.891 5.031 10.781 1 97.75 251 LEU B N 1
ATOM 4171 C CA . LEU B 1 251 ? -6.66 5.66 11.852 1 97.75 251 LEU B CA 1
ATOM 4172 C C . LEU B 1 251 ? -6.867 7.145 11.57 1 97.75 251 LEU B C 1
ATOM 4174 O O . LEU B 1 251 ? -7.926 7.695 11.875 1 97.75 251 LEU B O 1
ATOM 4178 N N . SER B 1 252 ? -5.816 7.809 11 1 97.81 252 SER B N 1
ATOM 4179 C CA . SER B 1 252 ? -5.988 9.219 10.656 1 97.81 252 SER B CA 1
ATOM 4180 C C . SER B 1 252 ? -7.066 9.398 9.594 1 97.81 252 SER B C 1
ATOM 4182 O O . SER B 1 252 ? -7.848 10.352 9.656 1 97.81 252 SER B O 1
ATOM 4184 N N . SER B 1 253 ? -7.125 8.508 8.648 1 98.69 253 SER B N 1
ATOM 4185 C CA . SER B 1 253 ? -8.188 8.5 7.648 1 98.69 253 SER B CA 1
ATOM 4186 C C . SER B 1 253 ? -9.539 8.211 8.281 1 98.69 253 SER B C 1
ATOM 4188 O O . SER B 1 253 ? -10.547 8.828 7.926 1 98.69 253 SER B O 1
ATOM 4190 N N . GLY B 1 254 ? -9.523 7.238 9.219 1 98.62 254 GLY B N 1
ATOM 4191 C CA . GLY B 1 254 ? -10.75 6.938 9.945 1 98.62 254 GLY B CA 1
ATOM 4192 C C . GLY B 1 254 ? -11.305 8.125 10.703 1 98.62 254 GLY B C 1
ATOM 4193 O O . GLY B 1 254 ? -12.516 8.328 10.742 1 98.62 254 GLY B O 1
ATOM 4194 N N . ALA B 1 255 ? -10.406 8.914 11.281 1 98.81 255 ALA B N 1
ATOM 4195 C CA . ALA B 1 255 ? -10.82 10.133 11.977 1 98.81 255 ALA B CA 1
ATOM 4196 C C . ALA B 1 255 ? -11.508 11.102 11.016 1 98.81 255 ALA B C 1
ATOM 4198 O O . ALA B 1 255 ? -12.531 11.703 11.359 1 98.81 255 ALA B O 1
ATOM 4199 N N . VAL B 1 256 ? -11 11.211 9.844 1 98.94 256 VAL B N 1
ATOM 4200 C CA . VAL B 1 256 ? -11.547 12.102 8.82 1 98.94 256 VAL B CA 1
ATOM 4201 C C . VAL B 1 256 ? -12.922 11.594 8.375 1 98.94 256 VAL B C 1
ATOM 4203 O O . VAL B 1 256 ? -13.875 12.375 8.266 1 98.94 256 VAL B O 1
ATOM 4206 N N . ALA B 1 257 ? -13.031 10.297 8.133 1 98.88 257 ALA B N 1
ATOM 4207 C CA . ALA B 1 257 ? -14.312 9.711 7.75 1 98.88 257 ALA B CA 1
ATOM 4208 C C . ALA B 1 257 ? -15.367 9.922 8.836 1 98.88 257 ALA B C 1
ATOM 4210 O O . ALA B 1 257 ? -16.5 10.289 8.539 1 98.88 257 ALA B O 1
ATOM 4211 N N . TYR B 1 258 ? -14.945 9.688 10.039 1 98.81 258 TYR B N 1
ATOM 4212 C CA . TYR B 1 258 ? -15.867 9.875 11.156 1 98.81 258 TYR B CA 1
ATOM 4213 C C . TYR B 1 258 ? -16.359 11.312 11.234 1 98.81 258 TYR B C 1
ATOM 4215 O O . TYR B 1 258 ? -17.547 11.562 11.43 1 98.81 258 TYR B O 1
ATOM 4223 N N . ALA B 1 259 ? -15.43 12.242 11.148 1 98.88 259 ALA B N 1
ATOM 4224 C CA . ALA B 1 259 ? -15.789 13.656 11.164 1 98.88 259 ALA B CA 1
ATOM 4225 C C . ALA B 1 259 ? -16.781 13.984 10.062 1 98.88 259 ALA B C 1
ATOM 4227 O O . ALA B 1 259 ? -17.766 14.68 10.289 1 98.88 259 ALA B O 1
ATOM 4228 N N . ALA B 1 260 ? -16.547 13.492 8.867 1 98.81 260 ALA B N 1
ATOM 4229 C CA . ALA B 1 260 ? -17.438 13.734 7.73 1 98.81 260 ALA B CA 1
ATOM 4230 C C . ALA B 1 260 ? -18.828 13.188 8 1 98.81 260 ALA B C 1
ATOM 4232 O O . ALA B 1 260 ? -19.828 13.836 7.672 1 98.81 260 ALA B O 1
ATOM 4233 N N . MET B 1 261 ? -18.906 11.961 8.586 1 98.5 261 MET B N 1
ATOM 4234 C CA . MET B 1 261 ? -20.188 11.375 8.938 1 98.5 261 MET B CA 1
ATOM 4235 C C . MET B 1 261 ? -20.938 12.242 9.938 1 98.5 261 MET B C 1
ATOM 4237 O O . MET B 1 261 ? -22.141 12.477 9.797 1 98.5 261 MET B O 1
ATOM 4241 N N . SER B 1 262 ? -20.188 12.734 10.906 1 98 262 SER B N 1
ATOM 4242 C CA . SER B 1 262 ? -20.781 13.523 11.977 1 98 262 SER B CA 1
ATOM 4243 C C . SER B 1 262 ? -21.312 14.852 11.445 1 98 262 SER B C 1
ATOM 4245 O O . SER B 1 262 ? -22.312 15.375 11.953 1 98 262 SER B O 1
ATOM 4247 N N . LEU B 1 263 ? -20.703 15.414 10.422 1 97.38 263 LEU B N 1
ATOM 4248 C CA . LEU B 1 263 ? -21.062 16.719 9.867 1 97.38 263 LEU B CA 1
ATOM 4249 C C . LEU B 1 263 ? -22.141 16.578 8.789 1 97.38 263 LEU B C 1
ATOM 4251 O O . LEU B 1 263 ? -22.719 17.562 8.359 1 97.38 263 LEU B O 1
ATOM 4255 N N . ASN B 1 264 ? -22.453 15.352 8.367 1 95.75 264 ASN B N 1
ATOM 4256 C CA . ASN B 1 264 ? -23.422 15.078 7.312 1 95.75 264 ASN B CA 1
ATOM 4257 C C . ASN B 1 264 ? -23.156 15.93 6.074 1 95.75 264 ASN B C 1
ATOM 4259 O O . ASN B 1 264 ? -24.047 16.625 5.598 1 95.75 264 ASN B O 1
ATOM 4263 N N . VAL B 1 265 ? -21.953 15.906 5.574 1 97.06 265 VAL B N 1
ATOM 4264 C CA . VAL B 1 265 ? -21.5 16.781 4.508 1 97.06 265 VAL B CA 1
ATOM 4265 C C . VAL B 1 265 ? -21.984 16.266 3.158 1 97.06 265 VAL B C 1
ATOM 4267 O O . VAL B 1 265 ? -22.297 15.078 3.021 1 97.06 265 VAL B O 1
ATOM 4270 N N . ASN B 1 266 ? -22.109 17.141 2.221 1 97.69 266 ASN B N 1
ATOM 4271 C CA . ASN B 1 266 ? -22.312 16.891 0.796 1 97.69 266 ASN B CA 1
ATOM 4272 C C . ASN B 1 266 ? -21.344 17.703 -0.052 1 97.69 266 ASN B C 1
ATOM 4274 O O . ASN B 1 266 ? -20.938 18.812 0.332 1 97.69 266 ASN B O 1
ATOM 4278 N N . ASP B 1 267 ? -20.938 17.141 -1.27 1 98.38 267 ASP B N 1
ATOM 4279 C CA . ASP B 1 267 ? -19.922 17.75 -2.117 1 98.38 267 ASP B CA 1
ATOM 4280 C C . ASP B 1 267 ? -18.609 17.953 -1.347 1 98.38 267 ASP B C 1
ATOM 4282 O O . ASP B 1 267 ? -18.109 19.078 -1.268 1 98.38 267 ASP B O 1
ATOM 4286 N N . ALA B 1 268 ? -18.078 16.844 -0.82 1 98.88 268 ALA B N 1
ATOM 4287 C CA . ALA B 1 268 ? -16.922 16.906 0.059 1 98.88 268 ALA B CA 1
ATOM 4288 C C . ALA B 1 268 ? -15.797 16 -0.451 1 98.88 268 ALA B C 1
ATOM 4290 O O . ALA B 1 268 ? -16.047 15 -1.117 1 98.88 268 ALA B O 1
ATOM 4291 N N . VAL B 1 269 ? -14.625 16.438 -0.194 1 98.94 269 VAL B N 1
ATOM 4292 C CA . VAL B 1 269 ? -13.438 15.625 -0.423 1 98.94 269 VAL B CA 1
ATOM 4293 C C . VAL B 1 269 ? -12.75 15.328 0.907 1 98.94 269 VAL B C 1
ATOM 4295 O O . VAL B 1 269 ? -12.414 16.25 1.656 1 98.94 269 VAL B O 1
ATOM 4298 N N . LEU B 1 270 ? -12.648 14.086 1.232 1 98.94 270 LEU B N 1
ATOM 4299 C CA . LEU B 1 270 ? -11.938 13.609 2.412 1 98.94 270 LEU B CA 1
ATOM 4300 C C . LEU B 1 270 ? -10.508 13.203 2.059 1 98.94 270 LEU B C 1
ATOM 4302 O O . LEU B 1 270 ? -10.289 12.461 1.099 1 98.94 270 LEU B O 1
ATOM 4306 N N . ILE B 1 271 ? -9.516 13.703 2.814 1 98.94 271 ILE B N 1
ATOM 4307 C CA . ILE B 1 271 ? -8.133 13.305 2.586 1 98.94 271 ILE B CA 1
ATOM 4308 C C . ILE B 1 271 ? -7.82 12.039 3.377 1 98.94 271 ILE B C 1
ATOM 4310 O O . ILE B 1 271 ? -7.895 12.031 4.609 1 98.94 271 ILE B O 1
ATOM 4314 N N . PHE B 1 272 ? -7.512 10.938 2.719 1 98.88 272 PHE B N 1
ATOM 4315 C CA . PHE B 1 272 ? -7.078 9.688 3.338 1 98.88 272 PHE B CA 1
ATOM 4316 C C . PHE B 1 272 ? -5.57 9.508 3.191 1 98.88 272 PHE B C 1
ATOM 4318 O O . PHE B 1 272 ? -5.094 9.047 2.154 1 98.88 272 PHE B O 1
ATOM 4325 N N . PRO B 1 273 ? -4.812 9.836 4.238 1 98.5 273 PRO B N 1
ATOM 4326 C CA . PRO B 1 273 ? -3.363 9.969 4.086 1 98.5 273 PRO B CA 1
ATOM 4327 C C . PRO B 1 273 ? -2.646 8.625 4.012 1 98.5 273 PRO B C 1
ATOM 4329 O O . PRO B 1 273 ? -1.553 8.539 3.449 1 98.5 273 PRO B O 1
ATOM 4332 N N . ASP B 1 274 ? -3.18 7.562 4.676 1 97.5 274 ASP B N 1
ATOM 4333 C CA . ASP B 1 274 ? -2.465 6.289 4.684 1 97.5 274 ASP B CA 1
ATOM 4334 C C . ASP B 1 274 ? -3.43 5.117 4.863 1 97.5 274 ASP B C 1
ATOM 4336 O O . ASP B 1 274 ? -4.648 5.297 4.812 1 97.5 274 ASP B O 1
ATOM 4340 N N . ASP B 1 275 ? -2.85 3.893 4.902 1 97.81 275 ASP B N 1
ATOM 4341 C CA . ASP B 1 275 ? -3.684 2.693 4.91 1 97.81 275 ASP B CA 1
ATOM 4342 C C . ASP B 1 275 ? -3.576 1.959 6.246 1 97.81 275 ASP B C 1
ATOM 4344 O O . ASP B 1 275 ? -2.891 2.42 7.16 1 97.81 275 ASP B O 1
ATOM 4348 N N . ALA B 1 276 ? -4.258 0.901 6.398 1 98.19 276 ALA B N 1
ATOM 4349 C CA . ALA B 1 276 ? -4.449 0.188 7.66 1 98.19 276 ALA B CA 1
ATOM 4350 C C . ALA B 1 276 ? -3.273 -0.746 7.945 1 98.19 276 ALA B C 1
ATOM 4352 O O . ALA B 1 276 ? -2.998 -1.07 9.102 1 98.19 276 ALA B O 1
ATOM 4353 N N . TRP B 1 277 ? -2.494 -1.161 6.977 1 97.69 277 TRP B N 1
ATOM 4354 C CA . TRP B 1 277 ? -1.518 -2.242 7.086 1 97.69 277 TRP B CA 1
ATOM 4355 C C . TRP B 1 277 ? -0.383 -1.858 8.031 1 97.69 277 TRP B C 1
ATOM 4357 O O . TRP B 1 277 ? 0.321 -2.727 8.547 1 97.69 277 TRP B O 1
ATOM 4367 N N . LYS B 1 278 ? -0.206 -0.549 8.273 1 95.56 278 LYS B N 1
ATOM 4368 C CA . LYS B 1 278 ? 0.892 -0.064 9.102 1 95.56 278 LYS B CA 1
ATOM 4369 C C . LYS B 1 278 ? 0.535 -0.138 10.586 1 95.56 278 LYS B C 1
ATOM 4371 O O . LYS B 1 278 ? 1.41 -0.029 11.445 1 95.56 278 LYS B O 1
ATOM 4376 N N . TYR B 1 279 ? -0.724 -0.415 10.852 1 96.5 279 TYR B N 1
ATOM 4377 C CA . TYR B 1 279 ? -1.229 -0.245 12.211 1 96.5 279 TYR B CA 1
ATOM 4378 C C . TYR B 1 279 ? -1.869 -1.53 12.719 1 96.5 279 TYR B C 1
ATOM 4380 O O . TYR B 1 279 ? -2.869 -1.49 13.438 1 96.5 279 TYR B O 1
ATOM 4388 N N . ILE B 1 280 ? -1.273 -2.643 12.359 1 96.56 280 ILE B N 1
ATOM 4389 C CA . ILE B 1 280 ? -1.842 -3.943 12.695 1 96.56 280 ILE B CA 1
ATOM 4390 C C . ILE B 1 280 ? -1.954 -4.074 14.219 1 96.56 280 ILE B C 1
ATOM 4392 O O . ILE B 1 280 ? -2.994 -4.492 14.734 1 96.56 280 ILE B O 1
ATOM 4396 N N . ASP B 1 281 ? -0.911 -3.676 14.945 1 95.06 281 ASP B N 1
ATOM 4397 C CA . ASP B 1 281 ? -0.906 -3.793 16.391 1 95.06 281 ASP B CA 1
ATOM 4398 C C . ASP B 1 281 ? -1.987 -2.914 17.016 1 95.06 281 ASP B C 1
ATOM 4400 O O . ASP B 1 281 ? -2.744 -3.369 17.875 1 95.06 281 ASP B O 1
ATOM 4404 N N . GLU B 1 282 ? -2.123 -1.685 16.578 1 93.5 282 GLU B N 1
ATOM 4405 C CA . GLU B 1 282 ? -3.086 -0.721 17.109 1 93.5 282 GLU B CA 1
ATOM 4406 C C . GLU B 1 282 ? -4.516 -1.138 16.781 1 93.5 282 GLU B C 1
ATOM 4408 O O . GLU B 1 282 ? -5.398 -1.083 17.641 1 93.5 282 GLU B O 1
ATOM 4413 N N . LEU B 1 283 ? -4.711 -1.6 15.547 1 95.94 283 LEU B N 1
ATOM 4414 C CA . LEU B 1 283 ? -6.051 -1.965 15.094 1 95.94 283 LEU B CA 1
ATOM 4415 C C . LEU B 1 283 ? -6.52 -3.25 15.766 1 95.94 283 LEU B C 1
ATOM 4417 O O . LEU B 1 283 ? -7.68 -3.352 16.172 1 95.94 283 LEU B O 1
ATOM 4421 N N . ASP B 1 284 ? -5.594 -4.199 15.852 1 94.12 284 ASP B N 1
ATOM 4422 C CA . ASP B 1 284 ? -5.926 -5.453 16.516 1 94.12 284 ASP B CA 1
ATOM 4423 C C . ASP B 1 284 ? -6.348 -5.203 17.969 1 94.12 284 ASP B C 1
ATOM 4425 O O . ASP B 1 284 ? -7.344 -5.762 18.438 1 94.12 284 ASP B O 1
ATOM 4429 N N . TYR B 1 285 ? -5.586 -4.352 18.656 1 91.69 285 TYR B N 1
ATOM 4430 C CA . TYR B 1 285 ? -5.883 -4 20.031 1 91.69 285 TYR B CA 1
ATOM 4431 C C . TYR B 1 285 ? -7.254 -3.344 20.156 1 91.69 285 TYR B C 1
ATOM 4433 O O . TYR B 1 285 ? -8.062 -3.717 21 1 91.69 285 TYR B O 1
ATOM 4441 N N . GLU B 1 286 ? -7.551 -2.422 19.25 1 88.56 286 GLU B N 1
ATOM 4442 C CA . GLU B 1 286 ? -8.805 -1.669 19.312 1 88.56 286 GLU B CA 1
ATOM 4443 C C . GLU B 1 286 ? -10 -2.562 19 1 88.56 286 GLU B C 1
ATOM 4445 O O . GLU B 1 286 ? -11.07 -2.404 19.594 1 88.56 286 GLU B O 1
ATOM 4450 N N . LEU B 1 287 ? -9.836 -3.463 18.031 1 89.62 287 LEU B N 1
ATOM 4451 C CA . LEU B 1 287 ? -10.914 -4.363 17.641 1 89.62 287 LEU B CA 1
ATOM 4452 C C . LEU 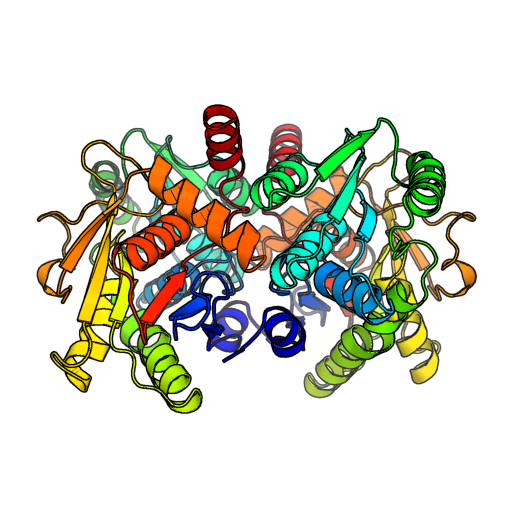B 1 287 ? -11.281 -5.305 18.781 1 89.62 287 LEU B C 1
ATOM 4454 O O . LEU B 1 287 ? -12.445 -5.699 18.922 1 89.62 287 LEU B O 1
ATOM 4458 N N . THR B 1 288 ? -10.336 -5.676 19.578 1 86.06 288 THR B N 1
ATOM 4459 C CA . THR B 1 288 ? -10.562 -6.594 20.688 1 86.06 288 THR B CA 1
ATOM 4460 C C . THR B 1 288 ? -11.312 -5.895 21.828 1 86.06 288 THR B C 1
ATOM 4462 O O . THR B 1 288 ? -11.984 -6.543 22.625 1 86.06 288 THR B O 1
ATOM 4465 N N . GLN B 1 289 ? -11.125 -4.539 21.875 1 81.75 289 GLN B N 1
ATOM 4466 C CA . GLN B 1 289 ? -11.805 -3.773 22.922 1 81.75 289 GLN B CA 1
ATOM 4467 C C . GLN B 1 289 ? -13.281 -3.58 22.578 1 81.75 289 GLN B C 1
ATOM 4469 O O . GLN B 1 289 ? -14.102 -3.346 23.469 1 81.75 289 GLN B O 1
ATOM 4474 N N . VAL B 1 290 ? -13.609 -3.52 21.312 1 73.44 290 VAL B N 1
ATOM 4475 C CA . VAL B 1 290 ? -14.977 -3.27 20.891 1 73.44 290 VAL B CA 1
ATOM 4476 C C . VAL B 1 290 ? -15.742 -4.59 20.812 1 73.44 290 VAL B C 1
ATOM 4478 O O . VAL B 1 290 ? -16.969 -4.605 20.844 1 73.44 290 VAL B O 1
ATOM 4481 N N . ASP B 1 291 ? -15.148 -5.777 20.547 1 61.38 291 ASP B N 1
ATOM 4482 C CA . ASP B 1 291 ? -15.828 -7.07 20.594 1 61.38 291 ASP B CA 1
ATOM 4483 C C . ASP B 1 291 ? -16.219 -7.438 22.016 1 61.38 291 ASP B C 1
ATOM 4485 O O . ASP B 1 291 ? -17.297 -7.973 22.25 1 61.38 291 ASP B O 1
#

Radius of gyration: 22.94 Å; Cα contacts (8 Å, |Δi|>4): 1335; chains: 2; bounding box: 54×64×54 Å